Protein 3A0F (pdb70)

Organism: Geotrichum sp. (strain M128) (NCBI:txid203496)

CATH classification: 2.130.10.10 (+1 more: 2.130.10.10)

Solvent-accessible surface area: 26538 Å² total; per-residue (Å²): 64,81,42,82,57,0,23,0,2,0,3,10,8,0,2,5,17,26,20,1,62,83,53,126,52,9,2,0,0,3,0,9,31,2,0,1,1,41,11,34,34,100,127,53,60,1,35,51,16,2,11,68,5,38,25,83,35,57,61,75,128,16,0,27,13,0,0,0,2,0,2,4,17,1,22,131,46,30,60,50,0,0,0,0,0,0,6,52,38,132,191,16,102,38,2,0,1,2,15,2,88,35,59,3,142,89,40,142,83,52,143,9,63,3,37,2,0,0,34,34,65,1,24,3,2,3,27,4,3,14,8,18,17,66,130,32,54,10,0,1,1,0,0,1,14,65,0,0,30,79,1,67,46,45,0,84,94,25,73,88,4,114,64,2,65,44,98,12,61,174,17,16,0,0,1,0,3,28,23,6,86,176,74,118,18,13,1,5,0,0,2,0,16,65,4,3,1,30,6,1,176,80,26,0,54,99,26,49,94,6,56,66,15,16,79,114,6,23,118,34,1,87,41,5,34,81,46,21,71,54,77,53,97,17,88,0,0,17,0,1,39,2,16,24,6,170,48,33,58,0,1,0,0,4,0,3,12,26,0,0,152,32,3,56,1,1,0,0,39,4,25,16,56,123,85,37,84,42,96,28,0,0,0,29,32,113,77,22,86,16,105,31,76,38,85,54,82,56,155,86,40,33,1,1,7,0,0,7,10,42,18,117,59,60,8,0,0,0,0,5,0,12,9,102,45,60,5,0,0,6,1,2,89,57,13,0,62,36,4,51,1,0,0,46,30,15,29,32,110,90,24,88,35,15,4,1,105,30,74,47,6,66,16,126,121,36,30,54,2,11,1,12,9,51,73,76,138,61,69,38,60,7,48,2,9,86,55,0,2,6,7,13,13,10,66,82,59,48,19,0,1,0,0,2,16,2,1,0,3,0,1,59,39,3,46,112,0,66,76,62,89,26,4,81,18,17,0,0,0,25,29,0,6,3,2,12,7,54,17,6,48,3,2,35,48,35,85,1,48,0,3,0,0,0,112,82,4,1,0,0,52,2,72,67,25,85,46,4,14,63,12,12,62,153,3,8,2,12,5,0,26,3,4,4,8,0,10,168,20,14,66,10,0,0,0,0,0,97,18,66,84,82,38,103,90,80,95,32,3,43,17,0,0,30,1,74,60,13,16,106,61,24,70,21,0,103,63,57,3,63,33,32,66,130,42,52,0,6,21,6,2,0,0,1,50,2,114,2,0,0,0,1,4,47,102,84,48,54,104,0,0,6,10,3,76,42,75,0,130,72,30,77,39,16,71,58,2,69,93,23,30,115,0,17,10,0,2,15,45,72,34,40,1,0,0,0,1,5,84,12,47,2,21,6,0,89,60,3,0,134,40,10,83,128,75,8,114,44,12,22,126,100,187,85,65,84,13,68,4,23,6,1,28,89,80,34,0,6,0,0,0,6,0,132,42,25,0,0,12,28,1,93,53,58,0,67,67,7,89,51,7,71,30,28,63,96,31,1,32,0,37,31,8,10,8,0,16,16,105,77,123,113,42,64,1,0,0,0,0,4,0,32,2,31,97,105,47,76,17,0,0,2,7,1,58,80,39,2,58,116,9,68,82,11,11,68,106,57,68,7,9,6,7,6,73,19,17,13,3,0,27,89,49,76,1,43,0,0,1,0,1,71,0,9,0,0,6,1,0,36,21,153,105

Sequence (753 aa):
AELKPVTISGGGFISGLVAHPTEKDLIYARTDIGGTYRWNAAKWEWEPITDFIINNALAGNGANLLGTESIALDPHNPDRLYLAQGDYVQWDPWAAFLVSDDRGKTFKQYRSPVPMGANDMGRNGGERLAVNPHWTDELWFGSRTQGLWRSTDRAQTWSRMNQLPDSSTYGIGIISVIFDPKNVGTAYVASHAVGGLWVTWDGGANWSQVGGQPTQWSDWTKSIVAASGTAIQSSGPLPIKIALGKNGRLYITYSDAPGPWGVLYGEVWSYDPTNGNWKHITPSREGANTYPAPTGNKKVVPGGWNGISVGNGDTVVVSTLDANGEDSVYLSRDAGNSWKDLGKLTTPAGAGGNSQKESDAKLRNGTPLPWLSFQNRGSGIVGFGWWLAAILLDPFSDRLLYGTGAVIWATDAVSRADSNQAPSWYINTEGIEETAILVLKSPPAGPAHLFSGMYDLGGMRHDDFSVPQPMYSKPTFSSTDGLDFAGRAANVLARVGRNDHPDAGVAGCTQGAYTTNSGDSWTLFQTCVPSLEVGNGGTIAVGADGKTFVWSPSKADGKGPYTSSDYGKTWTAPSGLSKQTTGIAADRVQANTFYVYVEGDFFVSTDGGKSYTKKGNGLPCCWTYTGTPVTSNLRAGELWVSVKGVGIYHSTDFGNTFTALAGSGSSLNPAVFSIGAPQTPNATETLFLWGIPSASQPEGLYMSTDNGGLWTRLNDDAHNYGGATVISGDPRIYGRVYIGMNGRGIICAQALG

B-factor: mean 32.28, std 6.48, range [12.45, 64.39]

Nearest PDB structures (foldseek):
  3a0f-assembly1_A  TM=1.001E+00  e=0.000E+00  Geotrichum sp. M128
  6p2o-assembly2_B  TM=8.935E-01  e=1.418E-68  Streptomyces rapamycinicus NRRL 5491
  5jwz-assembly2_B  TM=8.761E-01  e=3.474E-68  Streptomyces sp. SirexAA-E
  5fkq-assembly2_B  TM=8.828E-01  e=5.478E-66  Cellvibrio japonicus Ueda107
  7kn8-assembly1_A  TM=8.839E-01  e=5.187E-63  Xanthomonas campestris pv. campestris str. ATCC 33913

Radius of gyration: 27.26 Å; Cα contacts (8 Å, |Δi|>4): 2409; chains: 1; bounding box: 69×73×56 Å

InterPro domains:
  IPR002860 BNR repeat [PF15899] (584-594)
  IPR015943 WD40/YVTN repeat-like-containing domain superfamily [G3DSA:2.130.10.10] (26-772)
  IPR015943 WD40/YVTN repeat-like-containing domain superfamily [G3DSA:2.130.10.10] (32-461)
  IPR052025 Xyloglucan-specific glycosyl hydrolase [PTHR43739] (16-772)

Structure (mmCIF, N/CA/C/O backbone):
data_3A0F
#
_entry.id   3A0F
#
_cell.length_a   135.192
_cell.length_b   135.192
_cell.length_c   119.895
_cell.angle_alpha   90.00
_cell.angle_beta   90.00
_cell.angle_gamma   120.00
#
_symmetry.space_group_name_H-M   'P 32 2 1'
#
loop_
_entity.id
_entity.type
_entity.pdbx_description
1 polymer Xyloglucanase
2 water water
#
loop_
_atom_site.group_PDB
_atom_site.id
_atom_site.type_symbol
_atom_site.label_atom_id
_atom_site.label_alt_id
_atom_site.label_comp_id
_atom_site.label_asym_id
_atom_site.label_entity_id
_atom_site.label_seq_id
_atom_site.pdbx_PDB_ins_code
_atom_site.Cartn_x
_atom_site.Cartn_y
_atom_site.Cartn_z
_atom_site.occupancy
_atom_site.B_iso_or_equiv
_atom_site.auth_seq_id
_atom_site.auth_comp_id
_atom_site.auth_asym_id
_atom_site.auth_atom_id
_atom_site.pdbx_PDB_model_num
ATOM 1 N N . ALA A 1 10 ? 33.141 57.369 18.619 1.00 38.66 3 ALA A N 1
ATOM 2 C CA . ALA A 1 10 ? 31.967 56.520 19.009 1.00 38.30 3 ALA A CA 1
ATOM 3 C C . ALA A 1 10 ? 30.686 56.915 18.293 1.00 37.72 3 ALA A C 1
ATOM 4 O O . ALA A 1 10 ? 30.399 58.088 18.154 1.00 37.93 3 ALA A O 1
ATOM 6 N N . GLU A 1 11 ? 29.925 55.921 17.839 1.00 37.67 4 GLU A N 1
ATOM 7 C CA . GLU A 1 11 ? 28.657 56.156 17.165 1.00 37.51 4 GLU A CA 1
ATOM 8 C C . GLU A 1 11 ? 27.601 56.248 18.242 1.00 36.04 4 GLU A C 1
ATOM 9 O O . GLU A 1 11 ? 27.465 55.329 19.042 1.00 35.41 4 GLU A O 1
ATOM 15 N N . LEU A 1 12 ? 26.879 57.371 18.270 1.00 35.48 5 LEU A N 1
ATOM 16 C CA . LEU A 1 12 ? 25.804 57.620 19.261 1.00 34.93 5 LEU A CA 1
ATOM 17 C C . LEU A 1 12 ? 24.454 57.730 18.562 1.00 34.18 5 LEU A C 1
ATOM 18 O O . LEU A 1 12 ? 24.255 58.631 17.759 1.00 33.70 5 LEU A O 1
ATOM 23 N N . LYS A 1 13 ? 23.529 56.827 18.893 1.00 33.61 6 LYS A N 1
ATOM 24 C CA . LYS A 1 13 ? 22.224 56.767 18.230 1.00 33.62 6 LYS A CA 1
ATOM 25 C C . LYS A 1 13 ? 21.099 56.462 19.208 1.00 32.61 6 LYS A C 1
ATOM 26 O O . LYS A 1 13 ? 21.308 55.823 20.250 1.00 32.22 6 LYS A O 1
ATOM 32 N N . PRO A 1 14 ? 19.896 56.961 18.903 1.00 32.23 7 PRO A N 1
ATOM 33 C CA . PRO A 1 14 ? 18.788 56.676 19.823 1.00 31.62 7 PRO A CA 1
ATOM 34 C C . PRO A 1 14 ? 18.433 55.195 19.848 1.00 30.78 7 PRO A C 1
ATOM 35 O O . PRO A 1 14 ? 18.732 54.477 18.886 1.00 30.41 7 PRO A O 1
ATOM 39 N N . VAL A 1 15 ? 17.870 54.741 20.973 1.00 29.97 8 VAL A N 1
ATOM 40 C CA . VAL A 1 15 ? 17.133 53.484 21.015 1.00 29.14 8 VAL A CA 1
ATOM 41 C C . VAL A 1 15 ? 15.720 53.971 20.937 1.00 29.37 8 VAL A C 1
ATOM 42 O O . VAL A 1 15 ? 15.202 54.577 21.882 1.00 30.26 8 VAL A O 1
ATOM 46 N N . THR A 1 16 ? 15.111 53.753 19.784 1.00 28.99 9 THR A N 1
ATOM 47 C CA . THR A 1 16 ? 13.953 54.519 19.408 1.00 28.39 9 THR A CA 1
ATOM 48 C C . THR A 1 16 ? 12.753 54.245 20.288 1.00 28.80 9 THR A C 1
ATOM 49 O O . THR A 1 16 ? 12.374 53.087 20.554 1.00 30.04 9 THR A O 1
ATOM 53 N N . ILE A 1 17 ? 12.165 55.337 20.759 1.00 28.46 10 ILE A N 1
ATOM 54 C CA . ILE A 1 17 ? 10.850 55.319 21.382 1.00 27.58 10 ILE A CA 1
ATOM 55 C C . ILE A 1 17 ? 9.994 56.288 20.574 1.00 27.37 10 ILE A C 1
ATOM 56 O O . ILE A 1 17 ? 8.876 55.954 20.155 1.00 26.47 10 ILE A O 1
ATOM 61 N N . SER A 1 18 ? 10.556 57.489 20.380 1.00 27.27 11 SER A N 1
ATOM 62 C CA . SER A 1 18 ? 9.996 58.589 19.567 1.00 26.86 11 SER A CA 1
ATOM 63 C C . SER A 1 18 ? 8.975 59.477 20.286 1.00 26.45 11 SER A C 1
ATOM 64 O O . SER A 1 18 ? 7.801 59.154 20.342 1.00 26.74 11 SER A O 1
ATOM 67 N N . GLY A 1 19 ? 9.430 60.622 20.787 1.00 26.32 12 GLY A N 1
ATOM 68 C CA . GLY A 1 19 ? 8.621 61.476 21.641 1.00 25.96 12 GLY A CA 1
ATOM 69 C C . GLY A 1 19 ? 8.529 60.893 23.053 1.00 26.20 12 GLY A C 1
ATOM 70 O O . GLY A 1 19 ? 9.551 60.667 23.720 1.00 25.57 12 GLY A O 1
ATOM 71 N N . GLY A 1 20 ? 7.307 60.667 23.512 1.00 26.10 13 GLY A N 1
ATOM 72 C CA . GLY A 1 20 ? 7.073 60.051 24.829 1.00 27.16 13 GLY A CA 1
ATOM 73 C C . GLY A 1 20 ? 6.939 61.020 25.993 1.00 27.22 13 GLY A C 1
ATOM 74 O O . GLY A 1 20 ? 6.864 60.605 27.141 1.00 27.37 13 GLY A O 1
ATOM 75 N N . GLY A 1 21 ? 6.917 62.321 25.719 1.00 27.66 14 GLY A N 1
ATOM 76 C CA . GLY A 1 21 ? 6.725 63.312 26.815 1.00 26.99 14 GLY A CA 1
ATOM 77 C C . GLY A 1 21 ? 6.075 64.601 26.368 1.00 26.06 14 GLY A C 1
ATOM 78 O O . GLY A 1 21 ? 5.666 64.743 25.226 1.00 26.34 14 GLY A O 1
ATOM 79 N N . PHE A 1 22 ? 5.999 65.553 27.269 1.00 25.68 15 PHE A N 1
ATOM 80 C CA . PHE A 1 22 ? 5.258 66.791 27.002 1.00 25.69 15 PHE A CA 1
ATOM 81 C C . PHE A 1 22 ? 5.966 67.790 26.065 1.00 24.91 15 PHE A C 1
ATOM 82 O O . PHE A 1 22 ? 7.074 68.225 26.322 1.00 23.42 15 PHE A O 1
ATOM 90 N N . ILE A 1 23 ? 5.285 68.118 24.974 1.00 25.22 16 ILE A N 1
ATOM 91 C CA . ILE A 1 23 ? 5.652 69.211 24.099 1.00 25.21 16 ILE A CA 1
ATOM 92 C C . ILE A 1 23 ? 4.996 70.504 24.610 1.00 26.10 16 ILE A C 1
ATOM 93 O O . ILE A 1 23 ? 3.760 70.696 24.528 1.00 26.49 16 ILE A O 1
ATOM 98 N N . SER A 1 24 ? 5.822 71.394 25.127 1.00 25.64 17 SER A N 1
ATOM 99 C CA . SER A 1 24 ? 5.319 72.543 25.817 1.00 26.27 17 SER A CA 1
ATOM 100 C C . SER A 1 24 ? 5.204 73.804 24.973 1.00 26.70 17 SER A C 1
ATOM 101 O O . SER A 1 24 ? 4.528 74.750 25.397 1.00 26.92 17 SER A O 1
ATOM 104 N N . GLY A 1 25 ? 5.830 73.818 23.792 1.00 26.41 18 GLY A N 1
ATOM 105 C CA . GLY A 1 25 ? 5.692 74.952 22.859 1.00 25.87 18 GLY A CA 1
ATOM 106 C C . GLY A 1 25 ? 6.198 74.689 21.451 1.00 25.76 18 GLY A C 1
ATOM 107 O O . GLY A 1 25 ? 6.994 73.770 21.225 1.00 26.41 18 GLY A O 1
ATOM 108 N N . LEU A 1 26 ? 5.737 75.506 20.504 1.00 25.82 19 LEU A N 1
ATOM 109 C CA . LEU A 1 26 ? 6.030 75.351 19.070 1.00 25.48 19 LEU A CA 1
ATOM 110 C C . LEU A 1 26 ? 6.047 76.725 18.410 1.00 25.38 19 LEU A C 1
ATOM 111 O O . LEU A 1 26 ? 5.066 77.453 18.419 1.00 24.82 19 LEU A O 1
ATOM 116 N N . VAL A 1 27 ? 7.176 77.089 17.824 1.00 25.66 20 VAL A N 1
ATOM 117 C CA . VAL A 1 27 ? 7.352 78.443 17.346 1.00 25.87 20 VAL A CA 1
ATOM 118 C C . VAL A 1 27 ? 7.852 78.431 15.910 1.00 26.49 20 VAL A C 1
ATOM 119 O O . VAL A 1 27 ? 8.815 77.749 15.581 1.00 27.57 20 VAL A O 1
ATOM 123 N N . ALA A 1 28 ? 7.170 79.170 15.049 1.00 26.86 21 ALA A N 1
ATOM 124 C CA . ALA A 1 28 ? 7.554 79.278 13.651 1.00 26.47 21 ALA A CA 1
ATOM 125 C C . ALA A 1 28 ? 8.146 80.659 13.395 1.00 26.27 21 ALA A C 1
ATOM 126 O O . ALA A 1 28 ? 7.739 81.641 14.017 1.00 26.49 21 ALA A O 1
ATOM 128 N N . HIS A 1 29 ? 9.103 80.744 12.480 1.00 25.83 22 HIS A N 1
ATOM 129 C CA . HIS A 1 29 ? 9.535 82.052 12.020 1.00 25.79 22 HIS A CA 1
ATOM 130 C C . HIS A 1 29 ? 8.491 82.855 11.179 1.00 25.93 22 HIS A C 1
ATOM 131 O O . HIS A 1 29 ? 7.815 82.305 10.328 1.00 25.86 22 HIS A O 1
ATOM 138 N N . PRO A 1 30 ? 8.330 84.160 11.433 1.00 26.47 23 PRO A N 1
ATOM 139 C CA . PRO A 1 30 ? 7.332 84.771 10.519 1.00 27.43 23 PRO A CA 1
ATOM 140 C C . PRO A 1 30 ? 7.774 85.008 9.039 1.00 28.12 23 PRO A C 1
ATOM 141 O O . PRO A 1 30 ? 6.923 85.369 8.204 1.00 28.58 23 PRO A O 1
ATOM 145 N N . THR A 1 31 ? 9.053 84.809 8.705 1.00 28.32 24 THR A N 1
ATOM 146 C CA . THR A 1 31 ? 9.508 85.065 7.304 1.00 28.96 24 THR A CA 1
ATOM 147 C C . THR A 1 31 ? 10.194 83.908 6.628 1.00 28.84 24 THR A C 1
ATOM 148 O O . THR A 1 31 ? 10.174 83.840 5.418 1.00 29.03 24 THR A O 1
ATOM 152 N N . GLU A 1 32 ? 10.784 83.002 7.405 1.00 29.21 25 GLU A N 1
ATOM 153 C CA . GLU A 1 32 ? 11.556 81.903 6.851 1.00 29.00 25 GLU A CA 1
ATOM 154 C C . GLU A 1 32 ? 10.831 80.546 6.864 1.00 28.95 25 GLU A C 1
ATOM 155 O O . GLU A 1 32 ? 10.675 79.895 7.909 1.00 27.98 25 GLU A O 1
ATOM 161 N N . LYS A 1 33 ? 10.454 80.101 5.670 1.00 28.94 26 LYS A N 1
ATOM 162 C CA . LYS A 1 33 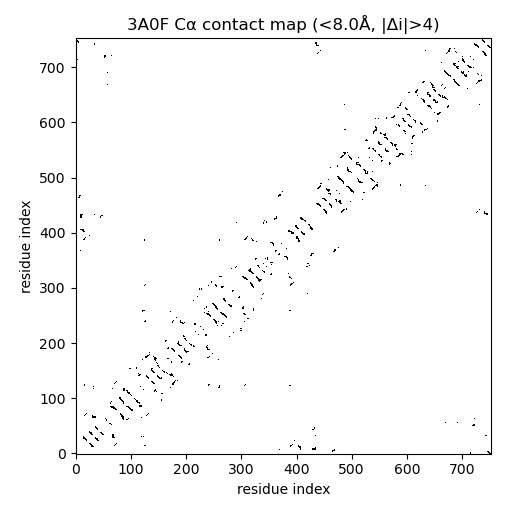? 9.829 78.811 5.489 1.00 28.66 26 LYS A CA 1
ATOM 163 C C . LYS A 1 33 ? 10.634 77.725 6.183 1.00 28.95 26 LYS A C 1
ATOM 164 O O . LYS A 1 33 ? 11.861 77.683 6.041 1.00 28.46 26 LYS A O 1
ATOM 170 N N . ASP A 1 34 ? 9.922 76.859 6.924 1.00 29.16 27 ASP A N 1
ATOM 171 C CA . ASP A 1 34 ? 10.468 75.622 7.520 1.00 28.91 27 ASP A CA 1
ATOM 172 C C . ASP A 1 34 ? 11.252 75.873 8.812 1.00 28.48 27 ASP A C 1
ATOM 173 O O . ASP A 1 34 ? 11.818 74.931 9.374 1.00 28.93 27 ASP A O 1
ATOM 178 N N . LEU A 1 35 ? 11.291 77.121 9.285 1.00 26.93 28 LEU A N 1
ATOM 179 C CA . LEU A 1 35 ? 12.115 77.434 10.448 1.00 25.93 28 LEU A CA 1
ATOM 180 C C . LEU A 1 35 ? 11.263 77.315 11.714 1.00 25.75 28 LEU A C 1
ATOM 181 O O . LEU A 1 35 ? 10.635 78.283 12.174 1.00 25.42 28 LEU A O 1
ATOM 186 N N . ILE A 1 36 ? 11.239 76.093 12.245 1.00 25.09 29 ILE A N 1
ATOM 187 C CA . ILE A 1 36 ? 10.340 75.712 13.321 1.00 24.74 29 ILE A CA 1
ATOM 188 C C . ILE A 1 36 ? 11.126 75.097 14.499 1.00 24.50 29 ILE A C 1
ATOM 189 O O . ILE A 1 36 ? 12.064 74.307 14.300 1.00 24.01 29 ILE A O 1
ATOM 194 N N . TYR A 1 37 ? 10.759 75.490 15.724 1.00 24.40 30 TYR A N 1
ATOM 195 C CA . TYR A 1 37 ? 11.349 74.894 16.917 1.00 23.50 30 TYR A CA 1
ATOM 196 C C . TYR A 1 37 ? 10.285 74.365 17.858 1.00 23.67 30 TYR A C 1
ATOM 197 O O . TYR A 1 37 ? 9.220 74.949 17.968 1.00 23.66 30 TYR A O 1
ATOM 206 N N . ALA A 1 38 ? 10.598 73.268 18.545 1.00 24.27 31 ALA A N 1
ATOM 207 C CA . ALA A 1 38 ? 9.783 72.730 19.632 1.00 24.72 31 ALA A CA 1
ATOM 208 C C . ALA A 1 38 ? 10.539 72.861 20.971 1.00 25.58 31 ALA A C 1
ATOM 209 O O . ALA A 1 38 ? 11.738 72.560 21.040 1.00 25.56 31 ALA A O 1
ATOM 211 N N . ARG A 1 39 ? 9.852 73.321 22.023 1.00 26.00 32 ARG A N 1
ATOM 212 C CA . ARG A 1 39 ? 10.401 73.268 23.387 1.00 26.00 32 ARG A CA 1
ATOM 213 C C . ARG A 1 39 ? 9.728 72.138 24.154 1.00 25.92 32 ARG A C 1
ATOM 214 O O . ARG A 1 39 ? 8.558 71.874 23.956 1.00 26.50 32 ARG A O 1
ATOM 222 N N . THR A 1 40 ? 10.484 71.478 25.024 1.00 26.22 33 THR A N 1
ATOM 223 C CA . THR A 1 40 ? 9.980 70.452 25.937 1.00 25.70 33 THR A CA 1
ATOM 224 C C . THR A 1 40 ? 10.217 70.912 27.394 1.00 25.56 33 THR A C 1
ATOM 225 O O . THR A 1 40 ? 11.020 71.816 27.652 1.00 24.61 33 THR A O 1
ATOM 229 N N . ASP A 1 41 ? 9.546 70.277 28.352 1.00 25.38 34 ASP A N 1
ATOM 230 C CA . ASP A 1 41 ? 9.616 70.732 29.738 1.00 25.79 34 ASP A CA 1
ATOM 231 C C . ASP A 1 41 ? 10.898 70.287 30.456 1.00 26.09 34 ASP A C 1
ATOM 232 O O . ASP A 1 41 ? 11.420 71.012 31.312 1.00 26.12 34 ASP A O 1
ATOM 237 N N . ILE A 1 42 ? 11.405 69.105 30.108 1.00 25.61 35 ILE A N 1
ATOM 238 C CA . ILE A 1 42 ? 12.626 68.611 30.741 1.00 25.92 35 ILE A CA 1
ATOM 239 C C . ILE A 1 42 ? 13.723 68.324 29.745 1.00 26.46 35 ILE A C 1
ATOM 240 O O . ILE A 1 42 ? 14.847 67.981 30.139 1.00 27.03 35 ILE A O 1
ATOM 245 N N . GLY A 1 43 ? 13.398 68.459 28.457 1.00 26.12 36 GLY A N 1
ATOM 246 C CA . GLY A 1 43 ? 14.190 67.839 27.413 1.00 24.39 36 GLY A CA 1
ATOM 247 C C . GLY A 1 43 ? 14.780 68.773 26.380 1.00 23.64 36 GLY A C 1
ATOM 248 O O . GLY A 1 43 ? 15.076 68.328 25.295 1.00 23.58 36 GLY A O 1
ATOM 249 N N . GLY A 1 44 ? 14.967 70.043 26.708 1.00 22.99 37 GLY A N 1
ATOM 250 C CA . GLY A 1 44 ? 15.631 70.976 25.780 1.00 23.65 37 GLY A CA 1
ATOM 251 C C . GLY A 1 44 ? 14.803 71.357 24.563 1.00 23.59 37 GLY A C 1
ATOM 252 O O . GLY A 1 44 ? 13.588 71.099 24.525 1.00 23.63 37 GLY A O 1
ATOM 253 N N . THR A 1 45 ? 15.440 71.978 23.569 1.00 23.56 38 THR A N 1
ATOM 254 C CA . THR A 1 45 ? 14.684 72.336 22.361 1.00 23.44 38 THR A CA 1
ATOM 255 C C . THR A 1 45 ? 15.116 71.589 21.096 1.00 23.33 38 THR A C 1
ATOM 256 O O . THR A 1 45 ? 16.238 71.066 20.992 1.00 23.63 38 THR A O 1
ATOM 260 N N . TYR A 1 46 ? 14.185 71.499 20.161 1.00 23.14 39 TYR A N 1
ATOM 261 C CA . TYR A 1 46 ? 14.438 70.851 18.881 1.00 23.45 39 TYR A CA 1
ATOM 262 C C . TYR A 1 46 ? 14.201 71.797 17.701 1.00 23.29 39 TYR A C 1
ATOM 263 O O . TYR A 1 46 ? 13.257 72.568 17.719 1.00 23.08 39 TYR A O 1
ATOM 272 N N . ARG A 1 47 ? 15.060 71.717 16.690 1.00 23.74 40 ARG A N 1
ATOM 273 C CA . ARG A 1 47 ? 14.899 72.470 15.445 1.00 24.74 40 ARG A CA 1
ATOM 274 C C . ARG A 1 47 ? 14.388 71.496 14.388 1.00 25.55 40 ARG A C 1
ATOM 275 O O . ARG A 1 47 ? 14.955 70.412 14.204 1.00 26.28 40 ARG A O 1
ATOM 283 N N . TRP A 1 48 ? 13.310 71.873 13.717 1.00 25.57 41 TRP A N 1
ATOM 284 C CA . TRP A 1 48 ? 12.728 71.066 12.652 1.00 26.23 41 TRP A CA 1
ATOM 285 C C . TRP A 1 48 ? 13.678 71.019 11.426 1.00 26.59 41 TRP A C 1
ATOM 286 O O . TRP A 1 48 ? 14.206 72.060 11.013 1.00 26.44 41 TRP A O 1
ATOM 297 N N . ASN A 1 49 ? 13.895 69.828 10.863 1.00 26.77 42 ASN A N 1
ATOM 298 C CA . ASN A 1 49 ? 14.588 69.735 9.583 1.00 27.30 42 ASN A CA 1
ATOM 299 C C . ASN A 1 49 ? 13.614 69.239 8.510 1.00 27.43 42 ASN A C 1
ATOM 300 O O . ASN A 1 49 ? 13.227 68.057 8.515 1.00 27.56 42 ASN A O 1
ATOM 305 N N . ALA A 1 50 ? 13.198 70.150 7.627 1.00 26.67 43 ALA A N 1
ATOM 306 C CA . ALA A 1 50 ? 12.163 69.850 6.619 1.00 26.99 43 ALA A CA 1
ATOM 307 C C . ALA A 1 50 ? 12.658 68.865 5.595 1.00 27.49 43 ALA A C 1
ATOM 308 O O . ALA A 1 50 ? 11.889 68.038 5.120 1.00 28.06 43 ALA A O 1
ATOM 310 N N . ALA A 1 51 ? 13.947 68.940 5.279 1.00 27.91 44 ALA A N 1
ATOM 311 C CA . ALA A 1 51 ? 14.545 68.087 4.284 1.00 28.68 44 ALA A CA 1
ATOM 312 C C . ALA A 1 51 ? 14.685 66.635 4.769 1.00 29.63 44 ALA A C 1
ATOM 313 O O . ALA A 1 51 ? 14.240 65.706 4.083 1.00 29.32 44 ALA A O 1
ATOM 315 N N . LYS A 1 52 ? 15.329 66.450 5.932 1.00 30.84 45 LYS A N 1
ATOM 316 C CA . LYS A 1 52 ? 15.524 65.120 6.555 1.00 31.62 45 LYS A CA 1
ATOM 317 C C . LYS A 1 52 ? 14.240 64.662 7.264 1.00 30.74 45 LYS A C 1
ATOM 318 O O . LYS A 1 52 ? 14.127 63.507 7.692 1.00 30.75 45 LYS A O 1
ATOM 324 N N . TRP A 1 53 ? 13.259 65.559 7.345 1.00 30.22 46 TRP A N 1
ATOM 325 C CA . TRP A 1 53 ? 11.989 65.261 8.001 1.00 30.24 46 TRP A CA 1
ATOM 326 C C . TRP A 1 53 ? 12.265 64.710 9.408 1.00 30.57 46 TRP A C 1
ATOM 327 O O . TRP A 1 53 ? 11.901 63.579 9.759 1.00 31.28 46 TRP A O 1
ATOM 338 N N . GLU A 1 54 ? 12.941 65.505 10.206 1.00 30.41 47 GLU A N 1
ATOM 339 C CA . GLU A 1 54 ? 13.453 65.030 11.468 1.00 31.42 47 GLU A CA 1
ATOM 340 C C . GLU A 1 54 ? 13.643 66.214 12.407 1.00 29.55 47 GLU A C 1
ATOM 341 O O . GLU A 1 54 ? 14.166 67.255 12.005 1.00 28.94 47 GLU A O 1
ATOM 347 N N . TRP A 1 55 ? 13.205 66.063 13.652 1.00 29.01 48 TRP A N 1
ATOM 348 C CA . TRP A 1 55 ? 13.472 67.095 14.660 1.00 28.60 48 TRP A CA 1
ATOM 349 C C . TRP A 1 55 ? 14.895 66.926 15.154 1.00 29.33 48 TRP A C 1
ATOM 350 O O . TRP A 1 55 ? 15.321 65.822 15.440 1.00 29.71 48 TRP A O 1
ATOM 361 N N . GLU A 1 56 ? 15.630 68.022 15.230 1.00 30.30 49 GLU A N 1
ATOM 362 C CA . GLU A 1 56 ? 17.028 67.991 15.621 1.00 31.50 49 GLU A CA 1
ATOM 363 C C . GLU A 1 56 ? 17.259 68.631 17.002 1.00 30.25 49 GLU A C 1
ATOM 364 O O . GLU A 1 56 ? 16.984 69.810 17.206 1.00 29.77 49 GLU A O 1
ATOM 370 N N . PRO A 1 57 ? 17.751 67.835 17.958 1.00 30.18 50 PRO A N 1
ATOM 371 C CA . PRO A 1 57 ? 18.068 68.313 19.320 1.00 29.60 50 PRO A CA 1
ATOM 372 C C . PRO A 1 57 ? 19.190 69.340 19.305 1.00 29.03 50 PRO A C 1
ATOM 373 O O . PRO A 1 57 ? 20.285 69.027 18.853 1.00 28.32 50 PRO A O 1
ATOM 377 N N . ILE A 1 58 ? 18.932 70.554 19.798 1.00 28.30 51 ILE A N 1
ATOM 378 C CA . ILE A 1 58 ? 19.954 71.603 19.711 1.00 27.92 51 ILE A CA 1
ATOM 379 C C . ILE A 1 58 ? 20.617 71.933 21.044 1.00 28.22 51 ILE A C 1
ATOM 380 O O . ILE A 1 58 ? 21.553 72.743 21.086 1.00 28.26 51 ILE A O 1
ATOM 385 N N . THR A 1 59 ? 20.153 71.297 22.127 1.00 28.00 52 THR A N 1
ATOM 386 C CA . THR A 1 59 ? 20.632 71.649 23.460 1.00 27.51 52 THR A CA 1
ATOM 387 C C . THR A 1 59 ? 21.355 70.506 24.156 1.00 28.00 52 THR A C 1
ATOM 388 O O . THR A 1 59 ? 21.591 70.560 25.362 1.00 28.23 52 THR A O 1
ATOM 392 N N . ASP A 1 60 ? 21.723 69.473 23.394 1.00 27.74 53 ASP A N 1
ATOM 393 C CA . ASP A 1 60 ? 22.362 68.291 23.973 1.00 27.18 53 ASP A CA 1
ATOM 394 C C . ASP A 1 60 ? 23.732 68.547 24.635 1.00 26.71 53 ASP A C 1
ATOM 395 O O . ASP A 1 60 ? 24.296 67.660 25.288 1.00 26.50 53 ASP A O 1
ATOM 400 N N . PHE A 1 61 ? 24.267 69.739 24.469 1.00 26.14 54 PHE A N 1
ATOM 401 C CA . PHE A 1 61 ? 25.519 70.063 25.148 1.00 27.22 54 PHE A CA 1
ATOM 402 C C . PHE A 1 61 ? 25.302 70.260 26.655 1.00 27.08 54 PHE A C 1
ATOM 403 O O . PHE A 1 61 ? 26.262 70.248 27.399 1.00 27.72 54 PHE A O 1
ATOM 411 N N . ILE A 1 62 ? 24.057 70.473 27.094 1.00 27.10 55 ILE A N 1
ATOM 412 C CA . ILE A 1 62 ? 23.797 70.812 28.497 1.00 26.79 55 ILE A CA 1
ATOM 413 C C . ILE A 1 62 ? 24.036 69.657 29.477 1.00 26.98 55 ILE A C 1
ATOM 414 O O . ILE A 1 62 ? 23.581 68.531 29.227 1.00 26.81 55 ILE A O 1
ATOM 419 N N . ILE A 1 63 ? 24.769 69.924 30.566 1.00 26.54 56 ILE A N 1
ATOM 420 C CA . ILE A 1 63 ? 24.750 69.012 31.711 1.00 27.37 56 ILE A CA 1
ATOM 421 C C . ILE A 1 63 ? 23.855 69.532 32.863 1.00 27.61 56 ILE A C 1
ATOM 422 O O . ILE A 1 63 ? 24.059 70.635 33.358 1.00 27.71 56 ILE A O 1
ATOM 427 N N . ASN A 1 64 ? 22.862 68.747 33.280 1.00 27.86 57 ASN A N 1
ATOM 428 C CA . ASN A 1 64 ? 22.084 69.072 34.500 1.00 28.22 57 ASN A CA 1
ATOM 429 C C . ASN A 1 64 ? 22.931 68.814 35.741 1.00 28.51 57 ASN A C 1
ATOM 430 O O . ASN A 1 64 ? 23.648 67.824 35.787 1.00 29.53 57 ASN A O 1
ATOM 435 N N . ASN A 1 65 ? 22.863 69.680 36.740 1.00 28.51 58 ASN A N 1
ATOM 436 C CA . ASN A 1 65 ? 23.580 69.453 38.003 1.00 29.24 58 ASN A CA 1
ATOM 437 C C . ASN A 1 65 ? 25.061 69.023 37.811 1.00 29.43 58 ASN A C 1
ATOM 438 O O . ASN A 1 65 ? 25.506 67.959 38.283 1.00 29.67 58 ASN A O 1
ATOM 443 N N . ALA A 1 66 ? 25.809 69.836 37.086 1.00 30.18 59 ALA A N 1
ATOM 444 C CA . ALA A 1 66 ? 27.199 69.497 36.713 1.00 30.97 59 ALA A CA 1
ATOM 445 C C . ALA A 1 66 ? 27.998 68.967 37.932 1.00 31.49 59 ALA A C 1
ATOM 446 O O . ALA A 1 66 ? 27.912 69.542 39.036 1.00 31.40 59 ALA A O 1
ATOM 448 N N . LEU A 1 67 ? 28.726 67.861 37.757 1.00 31.79 60 LEU A N 1
ATOM 449 C CA . LEU A 1 67 ? 29.500 67.281 38.885 1.00 32.82 60 LEU A CA 1
ATOM 450 C C . LEU A 1 67 ? 30.650 68.172 39.344 1.00 33.55 60 LEU A C 1
ATOM 451 O O . LEU A 1 67 ? 30.948 68.230 40.532 1.00 32.73 60 LEU A O 1
ATOM 456 N N . ALA A 1 68 ? 31.286 68.850 38.387 1.00 35.25 61 ALA A N 1
ATOM 457 C CA . ALA A 1 68 ? 32.248 69.920 38.666 1.00 37.20 61 ALA A CA 1
ATOM 458 C C . ALA A 1 68 ? 31.451 70.913 39.478 1.00 38.51 61 ALA A C 1
ATOM 459 O O . ALA A 1 68 ? 30.228 70.795 39.527 1.00 39.57 61 ALA A O 1
ATOM 461 N N . GLY A 1 69 ? 32.097 71.879 40.115 1.00 39.10 62 GLY A N 1
ATOM 462 C CA . GLY A 1 69 ? 31.343 73.010 40.675 1.00 40.49 62 GLY A CA 1
ATOM 463 C C . GLY A 1 69 ? 29.812 72.837 40.741 1.00 40.64 62 GLY A C 1
ATOM 464 O O . GLY A 1 69 ? 29.333 71.759 41.131 1.00 41.08 62 GLY A O 1
ATOM 465 N N . ASN A 1 70 ? 29.057 73.886 40.374 1.00 39.71 63 ASN A N 1
ATOM 466 C CA . ASN A 1 70 ? 27.666 74.049 40.841 1.00 39.30 63 ASN A CA 1
ATOM 467 C C . ASN A 1 70 ? 26.602 74.490 39.790 1.00 38.37 63 ASN A C 1
ATOM 468 O O . ASN A 1 70 ? 26.523 75.656 39.340 1.00 37.24 63 ASN A O 1
ATOM 473 N N . GLY A 1 71 ? 25.794 73.502 39.417 1.00 36.16 64 GLY A N 1
ATOM 474 C CA . GLY A 1 71 ? 24.972 73.605 38.254 1.00 34.18 64 GLY A CA 1
ATOM 475 C C . GLY A 1 71 ? 23.529 73.589 38.644 1.00 32.23 64 GLY A C 1
ATOM 476 O O . GLY A 1 71 ? 23.202 73.732 39.802 1.00 31.93 64 GLY A O 1
ATOM 477 N N . ALA A 1 72 ? 22.675 73.425 37.651 1.00 31.35 65 ALA A N 1
ATOM 478 C CA . ALA A 1 72 ? 21.225 73.407 37.849 1.00 30.82 65 ALA A CA 1
ATOM 479 C C . ALA A 1 72 ? 20.633 72.459 36.826 1.00 29.83 65 ALA A C 1
ATOM 480 O O . ALA A 1 72 ? 21.370 71.848 36.043 1.00 30.42 65 ALA A O 1
ATOM 482 N N . ASN A 1 73 ? 19.318 72.326 36.859 1.00 28.66 66 ASN A N 1
ATOM 483 C CA . ASN A 1 73 ? 18.581 71.652 35.827 1.00 28.46 66 ASN A CA 1
ATOM 484 C C . ASN A 1 73 ? 18.346 72.686 34.742 1.00 28.36 66 ASN A C 1
ATOM 485 O O . ASN A 1 73 ? 17.460 73.559 34.875 1.00 28.20 66 ASN A O 1
ATOM 490 N N . LEU A 1 74 ? 19.178 72.622 33.699 1.00 27.60 67 LEU A N 1
ATOM 491 C CA . LEU A 1 74 ? 19.166 73.610 32.629 1.00 27.64 67 LEU A CA 1
ATOM 492 C C . LEU A 1 74 ? 18.488 73.112 31.352 1.00 27.69 67 LEU A C 1
ATOM 493 O O . LEU A 1 74 ? 18.066 73.922 30.523 1.00 27.91 67 LEU A O 1
ATOM 498 N N . LEU A 1 75 ? 18.368 71.791 31.207 1.00 26.78 68 LEU A N 1
ATOM 499 C CA . LEU A 1 75 ? 17.919 71.185 29.965 1.00 26.36 68 LEU A CA 1
ATOM 500 C C . LEU A 1 75 ? 16.552 71.680 29.547 1.00 25.78 68 LEU A C 1
ATOM 501 O O . LEU A 1 75 ? 16.358 72.014 28.375 1.00 25.57 68 LEU A O 1
ATOM 506 N N . GLY A 1 76 ? 15.614 71.729 30.490 1.00 24.39 69 GLY A N 1
ATOM 507 C CA . GLY A 1 76 ? 14.291 72.277 30.204 1.00 24.57 69 GLY A CA 1
ATOM 508 C C . GLY A 1 76 ? 14.279 73.677 29.596 1.00 24.27 69 GLY A C 1
ATOM 509 O O . GLY A 1 76 ? 14.959 74.602 30.046 1.00 24.97 69 GLY A O 1
ATOM 510 N N . THR A 1 77 ? 13.485 73.835 28.562 1.00 24.35 70 THR A N 1
ATOM 511 C CA . THR A 1 77 ? 13.363 75.117 27.892 1.00 23.99 70 THR A CA 1
ATOM 512 C C . THR A 1 77 ? 12.081 75.826 28.330 1.00 24.43 70 THR A C 1
ATOM 513 O O . THR A 1 77 ? 10.971 75.376 27.993 1.00 23.54 70 THR A O 1
ATOM 517 N N . GLU A 1 78 ? 12.258 76.923 29.084 1.00 24.16 71 GLU A N 1
ATOM 518 C CA . GLU A 1 78 ? 11.151 77.778 29.511 1.00 24.70 71 GLU A CA 1
ATOM 519 C C . GLU A 1 78 ? 10.462 78.479 28.338 1.00 24.55 71 GLU A C 1
ATOM 520 O O . GLU A 1 78 ? 9.239 78.511 28.283 1.00 24.78 71 GLU A O 1
ATOM 526 N N . SER A 1 79 ? 11.261 79.068 27.439 1.00 24.36 72 SER A N 1
ATOM 527 C CA . SER A 1 79 ? 10.757 79.868 26.312 1.00 24.23 72 SER A CA 1
ATOM 528 C C . SER A 1 79 ? 11.676 79.863 25.062 1.00 24.64 72 SER A C 1
ATOM 529 O O . SER A 1 79 ? 12.900 79.814 25.174 1.00 24.22 72 SER A O 1
ATOM 532 N N . ILE A 1 80 ? 11.061 79.931 23.878 1.00 24.70 73 ILE A N 1
ATOM 533 C CA . ILE A 1 80 ? 11.776 80.131 22.627 1.00 24.78 73 ILE A CA 1
ATOM 534 C C . ILE A 1 80 ? 11.360 81.481 22.062 1.00 24.99 73 ILE A C 1
ATOM 535 O O . ILE A 1 80 ? 10.154 81.777 22.027 1.00 25.37 73 ILE A O 1
ATOM 540 N N . ALA A 1 81 ? 12.329 82.2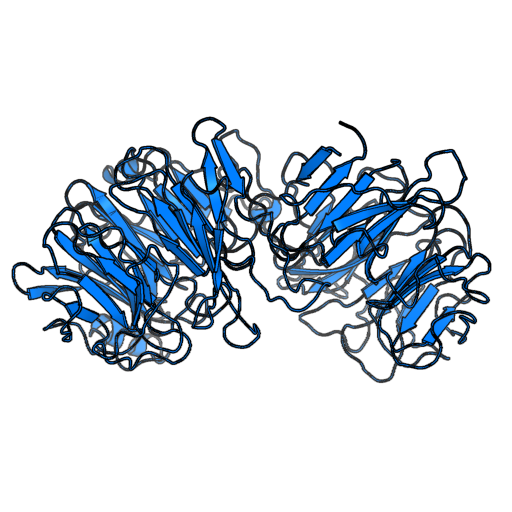83 21.598 1.00 24.36 74 ALA A N 1
ATOM 541 C CA . ALA A 1 81 ? 12.001 83.542 20.915 1.00 24.52 74 ALA A CA 1
ATOM 542 C C . ALA A 1 81 ? 12.794 83.731 19.651 1.00 24.44 74 ALA A C 1
ATOM 543 O O . ALA A 1 81 ? 14.010 83.552 19.637 1.00 24.73 74 ALA A O 1
ATOM 545 N N . LEU A 1 82 ? 12.092 84.135 18.601 1.00 24.35 75 LEU A N 1
ATOM 546 C CA . LEU A 1 82 ? 12.696 84.393 17.309 1.00 23.87 75 LEU A CA 1
ATOM 547 C C . LEU A 1 82 ? 12.721 85.869 16.988 1.00 23.85 75 LEU A C 1
ATOM 548 O O . LEU A 1 82 ? 11.873 86.641 17.416 1.00 23.31 75 LEU A O 1
ATOM 553 N N . ASP A 1 83 ? 13.723 86.247 16.224 1.00 24.05 76 ASP A N 1
ATOM 554 C CA . ASP A 1 83 ? 13.884 87.606 15.791 1.00 25.23 76 ASP A CA 1
ATOM 555 C C . ASP A 1 83 ? 13.188 87.655 14.455 1.00 25.31 76 ASP A C 1
ATOM 556 O O . ASP A 1 83 ? 13.644 87.038 13.502 1.00 25.94 76 ASP A O 1
ATOM 561 N N . PRO A 1 84 ? 12.075 88.389 14.367 1.00 25.71 77 PRO A N 1
ATOM 562 C CA . PRO A 1 84 ? 11.290 88.380 13.131 1.00 26.40 77 PRO A CA 1
ATOM 563 C C . PRO A 1 84 ? 12.008 88.958 11.887 1.00 27.08 77 PRO A C 1
ATOM 564 O O . PRO A 1 84 ? 11.588 88.682 10.771 1.00 27.06 77 PRO A O 1
ATOM 568 N N . HIS A 1 85 ? 13.074 89.727 12.082 1.00 27.74 78 HIS A N 1
ATOM 569 C CA . HIS A 1 85 ? 13.826 90.294 10.956 1.00 29.27 78 HIS A CA 1
ATOM 570 C C . HIS A 1 85 ? 15.157 89.604 10.740 1.00 29.82 78 HIS A C 1
ATOM 571 O O . HIS A 1 85 ? 15.923 90.009 9.895 1.00 29.87 78 HIS A O 1
ATOM 578 N N . ASN A 1 86 ? 15.436 88.563 11.518 1.00 31.06 79 ASN A N 1
ATOM 579 C CA . ASN A 1 86 ? 16.681 87.837 11.367 1.00 31.48 79 ASN A CA 1
ATOM 580 C C . ASN A 1 86 ? 16.575 86.357 11.766 1.00 31.58 79 ASN A C 1
ATOM 581 O O . ASN A 1 86 ? 16.850 86.002 12.914 1.00 32.38 79 ASN A O 1
ATOM 586 N N . PRO A 1 87 ? 16.189 85.495 10.805 1.00 31.51 80 PRO A N 1
ATOM 587 C CA . PRO A 1 87 ? 15.973 84.050 10.977 1.00 31.31 80 PRO A CA 1
ATOM 588 C C . PRO A 1 87 ? 17.172 83.268 11.546 1.00 31.06 80 PRO A C 1
ATOM 589 O O . PRO A 1 87 ? 17.004 82.167 12.056 1.00 31.38 80 PRO A O 1
ATOM 593 N N . ASP A 1 88 ? 18.361 83.837 11.464 1.00 30.94 81 ASP A N 1
ATOM 594 C CA . ASP A 1 88 ? 19.563 83.188 11.974 1.00 30.47 81 ASP A CA 1
ATOM 595 C C . ASP A 1 88 ? 19.621 83.231 13.506 1.00 30.09 81 ASP A C 1
ATOM 596 O O . ASP A 1 88 ? 20.272 82.418 14.164 1.00 29.36 81 ASP A O 1
ATOM 601 N N . ARG A 1 89 ? 18.923 84.197 14.069 1.00 30.00 82 ARG A N 1
ATOM 602 C CA . ARG A 1 89 ? 18.914 84.368 15.498 1.00 30.05 82 ARG A CA 1
ATOM 603 C C . ARG A 1 89 ? 18.002 83.374 16.221 1.00 29.97 82 ARG A C 1
ATOM 604 O O . ARG A 1 89 ? 16.954 82.957 15.695 1.00 29.91 82 ARG A O 1
ATOM 612 N N . LEU A 1 90 ? 18.437 82.979 17.418 1.00 28.96 83 LEU A N 1
ATOM 613 C CA . LEU A 1 90 ? 17.656 82.113 18.276 1.00 27.93 83 LEU A CA 1
ATOM 614 C C . LEU A 1 90 ? 17.973 82.461 19.722 1.00 27.79 83 LEU A C 1
ATOM 615 O O . LEU A 1 90 ? 19.140 82.600 20.078 1.00 27.40 83 LEU A O 1
ATOM 620 N N . TYR A 1 91 ? 16.924 82.618 20.530 1.00 27.41 84 TYR A N 1
ATOM 621 C CA . TYR A 1 91 ? 17.059 82.827 21.967 1.00 27.71 84 TYR A CA 1
ATOM 622 C C . TYR A 1 91 ? 16.284 81.771 22.717 1.00 27.47 84 TYR A C 1
ATOM 623 O O . TYR A 1 91 ? 15.117 81.494 22.403 1.00 27.00 84 TYR A O 1
ATOM 632 N N . LEU A 1 92 ? 16.928 81.204 23.724 1.00 27.10 85 LEU A N 1
ATOM 633 C CA . LEU A 1 92 ? 16.248 80.243 24.595 1.00 27.46 85 LEU A CA 1
ATOM 634 C C . LEU A 1 92 ? 16.328 80.696 26.047 1.00 26.72 85 LEU A C 1
ATOM 635 O O . LEU A 1 92 ? 17.362 81.224 26.480 1.00 27.36 85 LEU A O 1
ATOM 640 N N . ALA A 1 93 ? 15.252 80.490 26.788 1.00 25.72 86 ALA A N 1
ATOM 641 C CA . ALA A 1 93 ? 15.296 80.650 28.227 1.00 26.11 86 ALA A CA 1
ATOM 642 C C . ALA A 1 93 ? 15.315 79.249 28.821 1.00 26.51 86 ALA A C 1
ATOM 643 O O . ALA A 1 93 ? 14.404 78.440 28.545 1.00 27.06 86 ALA A O 1
ATOM 645 N N . GLN A 1 94 ? 16.356 78.963 29.608 1.00 26.02 87 GLN A N 1
ATOM 646 C CA . GLN A 1 94 ? 16.639 77.594 30.067 1.00 25.96 87 GLN A CA 1
ATOM 647 C C . GLN A 1 94 ? 16.673 77.448 31.605 1.00 26.02 87 GLN A C 1
ATOM 648 O O . GLN A 1 94 ? 17.317 78.238 32.310 1.00 25.15 87 GLN A O 1
ATOM 654 N N . GLY A 1 95 ? 15.982 76.429 32.113 1.00 25.47 88 GLY A N 1
ATOM 655 C CA . GLY A 1 95 ? 15.929 76.212 33.552 1.00 25.40 88 GLY A CA 1
ATOM 656 C C . GLY A 1 95 ? 14.611 75.625 33.983 1.00 25.40 88 GLY A C 1
ATOM 657 O O . GLY A 1 95 ? 13.553 76.146 33.623 1.00 24.89 88 GLY A O 1
ATOM 658 N N . ASP A 1 96 ? 14.697 74.539 34.748 1.00 25.37 89 ASP A N 1
ATOM 659 C CA . ASP A 1 96 ? 13.564 73.683 35.050 1.00 25.90 89 ASP A CA 1
ATOM 660 C C . ASP A 1 96 ? 12.713 74.189 36.179 1.00 26.59 89 ASP A C 1
ATOM 661 O O . ASP A 1 96 ? 11.509 74.156 36.079 1.00 27.88 89 ASP A O 1
ATOM 666 N N . TYR A 1 97 ? 13.328 74.656 37.256 1.00 26.96 90 TYR A N 1
ATOM 667 C CA . TYR A 1 97 ? 12.617 74.791 38.527 1.00 26.90 90 TYR A CA 1
ATOM 668 C C . TYR A 1 97 ? 12.808 76.114 39.232 1.00 27.22 90 TYR A C 1
ATOM 669 O O . TYR A 1 97 ? 13.937 76.527 39.520 1.00 27.72 90 TYR A O 1
ATOM 678 N N . VAL A 1 98 ? 11.699 76.791 39.498 1.00 27.36 91 VAL A N 1
ATOM 679 C CA . VAL A 1 98 ? 11.730 78.008 40.319 1.00 27.00 91 VAL A CA 1
ATOM 680 C C . VAL A 1 98 ? 12.199 77.648 41.727 1.00 26.95 91 VAL A C 1
ATOM 681 O O . VAL A 1 98 ? 13.031 78.323 42.291 1.00 26.68 91 VAL A O 1
ATOM 685 N N . GLN A 1 99 ? 11.657 76.567 42.281 1.00 27.18 92 GLN A N 1
ATOM 686 C CA . GLN A 1 99 ? 11.961 76.196 43.641 1.00 26.88 92 GLN A CA 1
ATOM 687 C C . GLN A 1 99 ? 13.370 75.631 43.760 1.00 26.54 92 GLN A C 1
ATOM 688 O O . GLN A 1 99 ? 14.136 76.040 44.622 1.00 24.95 92 GLN A O 1
ATOM 694 N N . TRP A 1 100 ? 13.708 74.694 42.878 1.00 26.49 93 TRP A N 1
ATOM 695 C CA . TRP A 1 100 ? 14.855 73.816 43.166 1.00 26.97 93 TRP A CA 1
ATOM 696 C C . TRP A 1 100 ? 16.166 74.235 42.586 1.00 26.95 93 TRP A C 1
ATOM 697 O O . TRP A 1 100 ? 17.176 73.672 42.958 1.00 27.30 93 TRP A O 1
ATOM 708 N N . ASP A 1 101 ? 16.160 75.190 41.659 1.00 27.51 94 ASP A N 1
ATOM 709 C CA . ASP A 1 101 ? 17.377 75.492 40.881 1.00 27.67 94 ASP A CA 1
ATOM 710 C C . ASP A 1 101 ? 18.026 76.740 41.382 1.00 27.76 94 ASP A C 1
ATOM 711 O O . ASP A 1 101 ? 17.335 77.708 41.664 1.00 27.60 94 ASP A O 1
ATOM 716 N N . PRO A 1 102 ? 19.364 76.720 41.511 1.00 28.55 95 PRO A N 1
ATOM 717 C CA . PRO A 1 102 ? 20.050 77.886 42.097 1.00 29.16 95 PRO A CA 1
ATOM 718 C C . PRO A 1 102 ? 20.294 78.976 41.064 1.00 29.84 95 PRO A C 1
ATOM 719 O O . PRO A 1 102 ? 20.578 80.133 41.416 1.00 30.36 95 PRO A O 1
ATOM 723 N N . TRP A 1 103 ? 20.187 78.612 39.793 1.00 29.91 96 TRP A N 1
ATOM 724 C CA . TRP A 1 103 ? 20.209 79.614 38.751 1.00 30.06 96 TRP A CA 1
ATOM 725 C C . TRP A 1 103 ? 19.587 79.123 37.447 1.00 30.13 96 TRP A C 1
ATOM 726 O O . TRP A 1 103 ? 19.252 77.947 37.306 1.00 30.04 96 TRP A O 1
ATOM 737 N N . ALA A 1 104 ? 19.398 80.052 36.516 1.00 30.04 97 ALA A N 1
ATOM 738 C CA . ALA A 1 104 ? 18.891 79.746 35.192 1.00 29.63 97 ALA A CA 1
ATOM 739 C C . ALA A 1 104 ? 19.628 80.645 34.210 1.00 29.38 97 ALA A C 1
ATOM 740 O O . ALA A 1 104 ? 20.461 81.461 34.622 1.00 29.55 97 ALA A O 1
ATOM 742 N N . ALA A 1 105 ? 19.305 80.517 32.924 1.00 28.98 98 ALA A N 1
ATOM 743 C CA . ALA A 1 105 ? 20.141 81.063 31.853 1.00 28.73 98 ALA A CA 1
ATOM 744 C C . ALA A 1 105 ? 19.389 81.320 30.545 1.00 28.44 98 ALA A C 1
ATOM 745 O O . ALA A 1 105 ? 18.354 80.697 30.256 1.00 28.15 98 ALA A O 1
ATOM 747 N N . PHE A 1 106 ? 19.930 82.263 29.779 1.00 28.34 99 PHE A N 1
ATOM 748 C CA . PHE A 1 106 ? 19.522 82.521 28.407 1.00 28.25 99 PHE A CA 1
ATOM 749 C C . PHE A 1 106 ? 20.612 81.991 27.465 1.00 28.83 99 PHE A C 1
ATOM 750 O O . PHE A 1 106 ? 21.812 82.075 27.759 1.00 28.48 99 PHE A O 1
ATOM 758 N N . LEU A 1 107 ? 20.167 81.395 26.366 1.00 28.88 100 LEU A N 1
ATOM 759 C CA . LEU A 1 107 ? 21.042 80.950 25.307 1.00 28.76 100 LEU A CA 1
ATOM 760 C C . LEU A 1 107 ? 20.786 81.828 24.061 1.00 28.87 100 LEU A C 1
ATOM 761 O O . LEU A 1 107 ? 19.632 82.034 23.629 1.00 28.48 100 LEU A O 1
ATOM 766 N N . VAL A 1 108 ? 21.872 82.389 23.537 1.00 28.78 101 VAL A N 1
ATOM 767 C CA . VAL A 1 108 ? 21.818 83.265 22.383 1.00 28.52 101 VAL A CA 1
ATOM 768 C C . VAL A 1 108 ? 22.636 82.654 21.259 1.00 29.39 101 VAL A C 1
ATOM 769 O O . VAL A 1 108 ? 23.818 82.270 21.452 1.00 29.55 101 VAL A O 1
ATOM 773 N N . SER A 1 109 ? 22.009 82.567 20.088 1.00 29.46 102 SER A N 1
ATOM 774 C CA . SER A 1 109 ? 22.664 82.006 18.919 1.00 30.53 102 SER A CA 1
ATOM 775 C C . SER A 1 109 ? 22.483 82.890 17.691 1.00 31.09 102 SER A C 1
ATOM 776 O O . SER A 1 109 ? 21.392 83.419 17.456 1.00 31.24 102 SER A O 1
ATOM 779 N N . ASP A 1 110 ? 23.561 83.029 16.922 1.00 31.76 103 ASP A N 1
ATOM 780 C CA . ASP A 1 110 ? 23.545 83.687 15.618 1.00 32.89 103 ASP A CA 1
ATOM 781 C C . ASP A 1 110 ? 23.477 82.707 14.441 1.00 32.25 103 ASP A C 1
ATOM 782 O O . ASP A 1 110 ? 23.702 83.121 13.304 1.00 32.51 103 ASP A O 1
ATOM 787 N N . ASP A 1 111 ? 23.226 81.421 14.689 1.00 31.94 104 ASP A N 1
ATOM 788 C CA . ASP A 1 111 ? 23.272 80.404 13.618 1.00 31.24 104 ASP A CA 1
ATOM 789 C C . ASP A 1 111 ? 22.249 79.283 13.815 1.00 31.20 104 ASP A C 1
ATOM 790 O O . ASP A 1 111 ? 22.551 78.098 13.605 1.00 31.35 104 ASP A O 1
ATOM 795 N N . ARG A 1 112 ? 21.031 79.665 14.209 1.00 31.75 105 ARG A N 1
ATOM 796 C CA . ARG A 1 112 ? 19.894 78.736 14.387 1.00 31.66 105 ARG A CA 1
ATOM 797 C C . ARG A 1 112 ? 20.169 77.637 15.443 1.00 31.86 105 ARG A C 1
ATOM 798 O O . ARG A 1 112 ? 19.700 76.496 15.315 1.00 32.06 105 ARG A O 1
ATOM 806 N N . GLY A 1 113 ? 20.952 77.969 16.463 1.00 31.18 106 GLY A N 1
ATOM 807 C CA . GLY A 1 113 ? 21.210 77.039 17.539 1.00 31.99 106 GLY A CA 1
ATOM 808 C C . GLY A 1 113 ? 22.279 75.983 17.328 1.00 33.08 106 GLY A C 1
ATOM 809 O O . GLY A 1 113 ? 22.363 75.034 18.124 1.00 33.25 106 GLY A O 1
ATOM 810 N N . LYS A 1 114 ? 23.096 76.125 16.274 1.00 33.58 107 LYS A N 1
ATOM 811 C CA . LYS A 1 114 ? 24.289 75.293 16.116 1.00 34.18 107 LYS A CA 1
ATOM 812 C C . LYS A 1 114 ? 25.252 75.634 17.262 1.00 33.27 107 LYS A C 1
ATOM 813 O O . LYS A 1 114 ? 25.858 74.743 17.865 1.00 32.10 107 LYS A O 1
ATOM 819 N N . THR A 1 115 ? 25.375 76.931 17.562 1.00 32.47 108 THR A N 1
ATOM 820 C CA . THR A 1 115 ? 26.241 77.391 18.650 1.00 32.12 108 THR A CA 1
ATOM 821 C C . THR A 1 115 ? 25.471 78.348 19.523 1.00 31.58 108 THR A C 1
ATOM 822 O O . THR A 1 115 ? 24.637 79.101 19.046 1.00 31.72 108 THR A O 1
ATOM 826 N N . PHE A 1 116 ? 25.758 78.303 20.813 1.00 31.22 109 PHE A N 1
ATOM 827 C CA . PHE A 1 116 ? 25.219 79.250 21.753 1.00 30.85 109 PHE A CA 1
ATOM 828 C C . PHE A 1 116 ? 26.281 79.992 22.539 1.00 31.56 109 PHE A C 1
ATOM 829 O O . PHE A 1 116 ? 27.357 79.475 22.767 1.00 31.77 109 PHE A O 1
ATOM 837 N N . LYS A 1 117 ? 25.963 81.210 22.957 1.00 32.84 110 LYS A N 1
ATOM 838 C CA . LYS A 1 117 ? 26.602 81.805 24.138 1.00 33.76 110 LYS A CA 1
ATOM 839 C C . LYS A 1 117 ? 25.594 81.754 25.300 1.00 33.88 110 LYS A C 1
ATOM 840 O O . LYS A 1 117 ? 24.374 81.861 25.094 1.00 33.54 110 LYS A O 1
ATOM 846 N N . GLN A 1 118 ? 26.097 81.620 26.517 1.00 34.28 111 GLN A N 1
ATOM 847 C CA . GLN A 1 118 ? 25.230 81.490 27.682 1.00 35.88 111 GLN A CA 1
ATOM 848 C C . GLN A 1 118 ? 25.361 82.718 28.614 1.00 35.31 111 GLN A C 1
ATOM 849 O O . GLN A 1 118 ? 26.465 83.162 28.892 1.00 35.66 111 GLN A O 1
ATOM 855 N N . TYR A 1 119 ? 24.233 83.253 29.074 1.00 34.81 112 TYR A N 1
ATOM 856 C CA . TYR A 1 119 ? 24.211 84.370 30.009 1.00 35.04 112 TYR A CA 1
ATOM 857 C C . TYR A 1 119 ? 23.298 84.048 31.168 1.00 35.12 112 TYR A C 1
ATOM 858 O O . TYR A 1 119 ? 22.194 83.501 30.989 1.00 34.52 112 TYR A O 1
ATOM 867 N N . ARG A 1 120 ? 23.778 84.396 32.360 1.00 35.03 113 ARG A N 1
ATOM 868 C CA . ARG A 1 120 ? 23.105 84.074 33.599 1.00 35.12 113 ARG A CA 1
ATOM 869 C C . ARG A 1 120 ? 21.775 84.852 33.639 1.00 33.86 113 ARG A C 1
ATOM 870 O O . ARG A 1 120 ? 21.754 86.018 33.327 1.00 34.17 113 ARG A O 1
ATOM 878 N N . SER A 1 121 ? 20.671 84.187 33.963 1.00 32.53 114 SER A N 1
ATOM 879 C CA . SER A 1 121 ? 19.391 84.865 34.167 1.00 31.73 114 SER A CA 1
ATOM 880 C C . SER A 1 121 ? 19.325 85.552 35.544 1.00 31.98 114 SER A C 1
ATOM 881 O O . SER A 1 121 ? 19.723 84.977 36.572 1.00 32.38 114 SER A O 1
ATOM 884 N N . PRO A 1 122 ? 18.763 86.755 35.597 1.00 31.83 115 PRO A N 1
ATOM 885 C CA . PRO A 1 122 ? 18.720 87.371 36.923 1.00 31.51 115 PRO A CA 1
ATOM 886 C C . PRO A 1 122 ? 17.556 86.821 37.749 1.00 30.98 115 PRO A C 1
ATOM 887 O O . PRO A 1 122 ? 17.462 87.121 38.938 1.00 31.29 115 PRO A O 1
ATOM 891 N N . VAL A 1 123 ? 16.674 86.037 37.112 1.00 29.82 116 VAL A N 1
ATOM 892 C CA . VAL A 1 123 ? 15.482 85.491 37.753 1.00 28.02 116 VAL A CA 1
ATOM 893 C C . VAL A 1 123 ? 15.364 83.982 37.519 1.00 28.19 116 VAL A C 1
ATOM 894 O O . VAL A 1 123 ? 15.803 83.497 36.481 1.00 29.41 116 VAL A O 1
ATOM 898 N N . PRO A 1 124 ? 14.754 83.232 38.462 1.00 27.47 117 PRO A N 1
ATOM 899 C CA . PRO A 1 124 ? 14.626 81.790 38.235 1.00 27.11 117 PRO A CA 1
ATOM 900 C C . PRO A 1 124 ? 13.594 81.491 37.169 1.00 27.54 117 PRO A C 1
ATOM 901 O O . PRO A 1 124 ? 12.773 82.350 36.843 1.00 27.94 117 PRO A O 1
ATOM 905 N N . MET A 1 125 ? 13.626 80.279 36.626 1.00 27.38 118 MET A N 1
ATOM 906 C CA . MET A 1 125 ? 12.733 79.901 35.538 1.00 26.80 118 MET A CA 1
ATOM 907 C C . MET A 1 125 ? 12.094 78.568 35.840 1.00 26.54 118 MET A C 1
ATOM 908 O O . MET A 1 125 ? 12.582 77.825 36.679 1.00 26.97 118 MET A O 1
ATOM 913 N N . GLY A 1 126 ? 11.046 78.229 35.105 1.00 26.24 119 GLY A N 1
ATOM 914 C CA . GLY A 1 126 ? 10.335 77.020 35.378 1.00 26.36 119 GLY A CA 1
ATOM 915 C C . GLY A 1 126 ? 9.778 76.296 34.191 1.00 26.38 119 GLY A C 1
ATOM 916 O O . GLY A 1 126 ? 8.567 76.154 34.082 1.00 26.87 119 GLY A O 1
ATOM 917 N N . ALA A 1 127 ? 10.674 75.811 33.335 1.00 26.32 120 ALA A N 1
ATOM 918 C CA . ALA A 1 127 ? 10.346 74.968 32.185 1.00 26.09 120 ALA A CA 1
ATOM 919 C C . ALA A 1 127 ? 9.629 73.714 32.597 1.00 26.14 120 ALA A C 1
ATOM 920 O O . ALA A 1 127 ? 8.842 73.173 31.834 1.00 26.77 120 ALA A O 1
ATOM 922 N N . ASN A 1 128 ? 9.908 73.225 33.798 1.00 26.17 121 ASN A N 1
ATOM 923 C CA . ASN A 1 128 ? 9.196 72.042 34.261 1.00 25.92 121 ASN A CA 1
ATOM 924 C C . ASN A 1 128 ? 8.189 72.348 35.387 1.00 25.99 121 ASN A C 1
ATOM 925 O O . ASN A 1 128 ? 7.869 71.486 36.183 1.00 26.23 121 ASN A O 1
ATOM 930 N N . ASP A 1 129 ? 7.676 73.580 35.434 1.00 26.20 122 ASP A N 1
ATOM 931 C CA . ASP A 1 129 ? 6.712 73.976 36.502 1.00 26.01 122 ASP A CA 1
ATOM 932 C C . ASP A 1 129 ? 5.276 74.091 35.978 1.00 25.84 122 ASP A C 1
ATOM 933 O O . ASP A 1 129 ? 5.031 74.014 34.775 1.00 25.88 122 ASP A O 1
ATOM 938 N N . MET A 1 130 ? 4.326 74.311 36.878 1.00 25.75 123 MET A N 1
ATOM 939 C CA . MET A 1 130 ? 2.962 74.629 36.469 1.00 25.76 123 MET A CA 1
ATOM 940 C C . MET A 1 130 ? 3.008 75.843 35.526 1.00 25.79 123 MET A C 1
ATOM 941 O O . MET A 1 130 ? 3.907 76.706 35.625 1.00 24.86 123 MET A O 1
ATOM 946 N N . GLY A 1 131 ? 2.055 75.877 34.599 1.00 25.67 124 GLY A N 1
ATOM 947 C CA . GLY A 1 131 ? 1.968 76.914 33.586 1.00 26.24 124 GLY A CA 1
ATOM 948 C C . GLY A 1 131 ? 3.035 76.916 32.490 1.00 26.61 124 GLY A C 1
ATOM 949 O O . GLY A 1 131 ? 3.084 77.850 31.705 1.00 26.66 124 GLY A O 1
ATOM 950 N N . ARG A 1 132 ? 3.889 75.898 32.422 1.00 26.59 125 ARG A N 1
ATOM 951 C CA . ARG A 1 132 ? 4.824 75.755 31.268 1.00 26.70 125 ARG A CA 1
ATOM 952 C C . ARG A 1 132 ? 4.030 75.582 29.979 1.00 26.19 125 ARG A C 1
ATOM 953 O O . ARG A 1 132 ? 4.538 75.818 28.923 1.00 26.00 125 ARG A O 1
ATOM 961 N N . ASN A 1 133 ? 2.784 75.120 30.098 1.00 26.44 126 ASN A N 1
ATOM 962 C CA . ASN A 1 133 ? 1.877 74.929 28.975 1.00 26.67 126 ASN A CA 1
ATOM 963 C C . ASN A 1 133 ? 1.498 76.271 28.390 1.00 26.91 126 ASN A C 1
ATOM 964 O O . ASN A 1 133 ? 1.081 76.355 27.239 1.00 25.80 126 ASN A O 1
ATOM 969 N N . GLY A 1 134 ? 1.650 77.307 29.231 1.00 27.61 127 GLY A N 1
ATOM 970 C CA . GLY A 1 134 ? 1.468 78.704 28.886 1.00 27.35 127 GLY A CA 1
ATOM 971 C C . GLY A 1 134 ? 2.684 79.251 28.181 1.00 28.00 127 GLY A C 1
ATOM 972 O O . GLY A 1 134 ? 3.751 78.632 28.164 1.00 27.60 127 GLY A O 1
ATOM 973 N N . GLY A 1 135 ? 2.538 80.492 27.745 1.00 28.46 128 GLY A N 1
ATOM 974 C CA . GLY A 1 135 ? 2.634 80.783 26.353 1.00 29.73 128 GLY A CA 1
ATOM 975 C C . GLY A 1 135 ? 3.383 81.937 25.808 1.00 30.49 128 GLY A C 1
ATOM 976 O O . GLY A 1 135 ? 2.804 82.885 25.339 1.00 30.62 128 GLY A O 1
ATOM 977 N N . GLU A 1 136 ? 4.691 81.723 25.811 1.00 31.64 129 GLU A N 1
ATOM 978 C CA . GLU A 1 136 ? 5.793 82.570 25.348 1.00 30.66 129 GLU A CA 1
ATOM 979 C C . GLU A 1 136 ? 6.118 83.798 26.171 1.00 29.80 129 GLU A C 1
ATOM 980 O O . GLU A 1 136 ? 5.450 84.808 26.089 1.00 29.78 129 GLU A O 1
ATOM 986 N N . ARG A 1 137 ? 7.160 83.650 26.985 1.00 28.30 130 ARG A N 1
ATOM 987 C CA . ARG A 1 137 ? 7.562 84.671 27.935 1.00 27.32 130 ARG A CA 1
ATOM 988 C C . ARG A 1 137 ? 8.662 85.565 27.355 1.00 27.42 130 ARG A C 1
ATOM 989 O O . ARG A 1 137 ? 8.688 86.761 27.660 1.00 28.27 130 ARG A O 1
ATOM 997 N N . LEU A 1 138 ? 9.561 84.987 26.547 1.00 25.82 131 LEU A N 1
ATOM 998 C CA . LEU A 1 138 ? 10.603 85.741 25.873 1.00 25.37 131 LEU A CA 1
ATOM 999 C C . LEU A 1 138 ? 10.113 86.241 24.535 1.00 25.47 131 LEU A C 1
ATOM 1000 O O . LEU A 1 138 ? 9.497 85.503 23.802 1.00 25.27 131 LEU A O 1
ATOM 1005 N N . ALA A 1 139 ? 10.408 87.494 24.203 1.00 25.99 132 ALA A N 1
ATOM 1006 C CA . ALA A 1 139 ? 10.001 88.067 22.911 1.00 25.74 132 ALA A CA 1
ATOM 1007 C C . ALA A 1 139 ? 10.995 89.140 22.443 1.00 25.83 132 ALA A C 1
ATOM 1008 O O . ALA A 1 139 ? 11.483 89.939 23.253 1.00 26.63 132 ALA A O 1
ATOM 1010 N N . VAL A 1 140 ? 11.309 89.136 21.149 1.00 25.38 133 VAL A N 1
ATOM 1011 C CA . VAL A 1 140 ? 12.153 90.158 20.547 1.00 25.01 133 VAL A CA 1
ATOM 1012 C C . VAL A 1 140 ? 11.257 91.292 20.095 1.00 26.05 133 VAL A C 1
ATOM 1013 O O . VAL A 1 140 ? 10.219 91.049 19.462 1.00 25.89 133 VAL A O 1
ATOM 1017 N N . ASN A 1 141 ? 11.623 92.523 20.462 1.00 26.56 134 ASN A N 1
ATOM 1018 C CA . ASN A 1 141 ? 11.015 93.718 19.895 1.00 27.47 134 ASN A CA 1
ATOM 1019 C C . ASN A 1 141 ? 11.315 93.828 18.402 1.00 28.68 134 ASN A C 1
ATOM 1020 O O . ASN A 1 141 ? 12.474 94.064 18.014 1.00 29.48 134 ASN A O 1
ATOM 1025 N N . PRO A 1 142 ? 10.277 93.725 17.565 1.00 29.30 135 PRO A N 1
ATOM 1026 C CA . PRO A 1 142 ? 10.515 93.694 16.120 1.00 29.83 135 PRO A CA 1
ATOM 1027 C C . PRO A 1 142 ? 11.011 95.037 15.613 1.00 30.23 135 PRO A C 1
ATOM 1028 O O . PRO A 1 142 ? 11.652 95.102 14.580 1.00 30.29 135 PRO A O 1
ATOM 1032 N N . HIS A 1 143 ? 10.730 96.102 16.352 1.00 31.18 136 HIS A N 1
ATOM 1033 C CA . HIS A 1 143 ? 11.056 97.460 15.916 1.00 31.89 136 HIS A CA 1
ATOM 1034 C C . HIS A 1 143 ? 12.380 97.917 16.508 1.00 32.14 136 HIS A C 1
ATOM 1035 O O . HIS A 1 143 ? 12.809 99.054 16.308 1.00 32.65 136 HIS A O 1
ATOM 1042 N N . TRP A 1 144 ? 13.029 97.026 17.242 1.00 33.00 137 TRP A N 1
ATOM 1043 C CA . TRP A 1 144 ? 14.358 97.280 17.801 1.00 33.87 137 TRP A CA 1
ATOM 1044 C C . TRP A 1 144 ? 14.850 95.966 18.316 1.00 33.27 137 TRP A C 1
ATOM 1045 O O . TRP A 1 144 ? 14.530 95.591 19.440 1.00 33.76 137 TRP A O 1
ATOM 1056 N N . THR A 1 145 ? 15.631 95.268 17.491 1.00 32.63 138 THR A N 1
ATOM 1057 C CA . THR A 1 145 ? 15.869 93.832 17.699 1.00 31.58 138 THR A CA 1
ATOM 1058 C C . THR A 1 145 ? 16.993 93.519 18.692 1.00 30.80 138 THR A C 1
ATOM 1059 O O . THR A 1 145 ? 17.283 92.355 18.951 1.00 30.59 138 THR A O 1
ATOM 1063 N N . ASP A 1 146 ? 17.612 94.554 19.256 1.00 29.89 139 ASP A N 1
ATOM 1064 C CA . ASP A 1 146 ? 18.523 94.357 20.383 1.00 29.27 139 ASP A CA 1
ATOM 1065 C C . ASP A 1 146 ? 17.746 94.193 21.692 1.00 27.88 139 ASP A C 1
ATOM 1066 O O . ASP A 1 146 ? 18.250 93.646 22.652 1.00 27.01 139 ASP A O 1
ATOM 1071 N N . GLU A 1 147 ? 16.511 94.667 21.696 1.00 27.36 140 GLU A N 1
ATOM 1072 C CA . GLU A 1 147 ? 15.670 94.658 22.868 1.00 26.71 140 GLU A CA 1
ATOM 1073 C C . GLU A 1 147 ? 14.816 93.391 22.924 1.00 26.84 140 GLU A C 1
ATOM 1074 O O . GLU A 1 147 ? 14.116 93.062 21.965 1.00 27.33 140 GLU A O 1
ATOM 1080 N N . LEU A 1 148 ? 14.879 92.698 24.054 1.00 26.79 141 LEU A N 1
ATOM 1081 C CA . LEU A 1 148 ? 13.995 91.580 24.372 1.00 26.43 141 LEU A CA 1
ATOM 1082 C C . LEU A 1 148 ? 13.339 91.771 25.741 1.00 26.47 141 LEU A C 1
ATOM 1083 O O . LEU A 1 148 ? 13.942 92.325 26.675 1.00 26.30 141 LEU A O 1
ATOM 1088 N N . TRP A 1 149 ? 12.096 91.311 25.844 1.00 26.77 142 TRP A N 1
ATOM 1089 C CA . TRP A 1 149 ? 11.384 91.223 27.118 1.00 26.91 142 TRP A CA 1
ATOM 1090 C C . TRP A 1 149 ? 11.317 89.751 27.552 1.00 26.94 142 TRP A C 1
ATOM 1091 O O . TRP A 1 149 ? 11.488 88.853 26.732 1.00 27.47 142 TRP A O 1
ATOM 1102 N N . PHE A 1 150 ? 11.135 89.514 28.848 1.00 26.75 143 PHE A N 1
ATOM 1103 C CA . PHE A 1 150 ? 10.932 88.166 29.373 1.00 26.17 143 PHE A CA 1
ATOM 1104 C C . PHE A 1 150 ? 9.899 88.195 30.493 1.00 25.52 143 PHE A C 1
ATOM 1105 O O . PHE A 1 150 ? 10.127 88.855 31.508 1.00 25.52 143 PHE A O 1
ATOM 1113 N N . GLY A 1 151 ? 8.772 87.509 30.317 1.00 24.38 144 GLY A N 1
ATOM 1114 C CA . GLY A 1 151 ? 7.754 87.457 31.385 1.00 24.07 144 GLY A CA 1
ATOM 1115 C C . GLY A 1 151 ? 8.124 86.438 32.459 1.00 23.72 144 GLY A C 1
ATOM 1116 O O . GLY A 1 151 ? 7.875 85.254 32.283 1.00 23.10 144 GLY A O 1
ATOM 1117 N N . SER A 1 152 ? 8.729 86.882 33.565 1.00 23.53 145 SER A N 1
ATOM 1118 C CA . SER A 1 152 ? 9.255 85.947 34.568 1.00 24.36 145 SER A CA 1
ATOM 1119 C C . SER A 1 152 ? 8.136 85.327 35.407 1.00 24.85 145 SER A C 1
ATOM 1120 O O . SER A 1 152 ? 7.048 85.897 35.552 1.00 23.60 145 SER A O 1
ATOM 1123 N N . ARG A 1 153 ? 8.430 84.143 35.945 1.00 25.36 146 ARG A N 1
ATOM 1124 C CA . ARG A 1 153 ? 7.520 83.458 36.848 1.00 26.34 146 ARG A CA 1
ATOM 1125 C C . ARG A 1 153 ? 7.301 84.132 38.201 1.00 27.00 146 ARG A C 1
ATOM 1126 O O . ARG A 1 153 ? 6.231 83.977 38.770 1.00 27.39 146 ARG A O 1
ATOM 1134 N N . THR A 1 154 ? 8.293 84.874 38.706 1.00 28.08 147 THR A N 1
ATOM 1135 C CA . THR A 1 154 ? 8.221 85.432 40.066 1.00 28.71 147 THR A CA 1
ATOM 1136 C C . THR A 1 154 ? 8.506 86.911 40.299 1.00 29.84 147 THR A C 1
ATOM 1137 O O . THR A 1 154 ? 8.300 87.386 41.430 1.00 30.79 147 THR A O 1
ATOM 1141 N N . GLN A 1 155 ? 8.966 87.640 39.277 1.00 30.29 148 GLN A N 1
ATOM 1142 C CA . GLN A 1 155 ? 9.524 89.006 39.455 1.00 30.02 148 GLN A CA 1
ATOM 1143 C C . GLN A 1 155 ? 9.190 89.933 38.303 1.00 29.72 148 GLN A C 1
ATOM 1144 O O . GLN A 1 155 ? 9.990 90.813 37.931 1.00 29.07 148 GLN A O 1
ATOM 1150 N N . GLY A 1 156 ? 8.003 89.722 37.733 1.00 30.10 149 GLY A N 1
ATOM 1151 C CA . GLY A 1 156 ? 7.428 90.615 36.723 1.00 28.75 149 GLY A CA 1
ATOM 1152 C C . GLY A 1 156 ? 8.128 90.527 35.380 1.00 28.67 149 GLY A C 1
ATOM 1153 O O . GLY A 1 156 ? 8.776 89.532 35.058 1.00 28.23 149 GLY A O 1
ATOM 1154 N N . LEU A 1 157 ? 7.999 91.608 34.618 1.00 28.67 150 LEU A N 1
ATOM 1155 C CA . LEU A 1 157 ? 8.500 91.734 33.270 1.00 28.29 150 LEU A CA 1
ATOM 1156 C C . LEU A 1 157 ? 9.913 92.310 33.299 1.00 28.72 150 LEU A C 1
ATOM 1157 O O . LEU A 1 157 ? 10.142 93.335 33.931 1.00 29.28 150 LEU A O 1
ATOM 1162 N N . TRP A 1 158 ? 10.839 91.644 32.605 1.00 28.83 151 TRP A N 1
ATOM 1163 C CA . TRP A 1 158 ? 12.264 92.011 32.563 1.00 28.96 151 TRP A CA 1
ATOM 1164 C C . TRP A 1 158 ? 12.654 92.421 31.138 1.00 29.45 151 TRP A C 1
ATOM 1165 O O . TRP A 1 158 ? 12.055 91.933 30.176 1.00 29.86 151 TRP A O 1
ATOM 1176 N N . ARG A 1 159 ? 13.621 93.334 31.008 1.00 30.19 152 ARG A N 1
ATOM 1177 C CA . ARG A 1 159 ? 13.991 93.949 29.709 1.00 31.16 152 ARG A CA 1
ATOM 1178 C C . ARG A 1 159 ? 15.481 93.896 29.477 1.00 31.07 152 ARG A C 1
ATOM 1179 O O . ARG A 1 159 ? 16.258 94.221 30.367 1.00 31.25 152 ARG A O 1
ATOM 1187 N N . SER A 1 160 ? 15.870 93.444 28.282 1.00 31.21 153 SER A N 1
ATOM 1188 C CA . SER A 1 160 ? 17.253 93.494 27.845 1.00 30.62 153 SER A CA 1
ATOM 1189 C C . SER A 1 160 ? 17.308 94.335 26.568 1.00 31.13 153 SER A C 1
ATOM 1190 O O . SER A 1 160 ? 16.435 94.206 25.705 1.00 30.87 153 SER A O 1
ATOM 1193 N N . THR A 1 161 ? 18.313 95.209 26.475 1.00 30.94 154 THR A N 1
ATOM 1194 C CA . THR A 1 161 ? 18.583 95.999 25.271 1.00 30.96 154 THR A CA 1
ATOM 1195 C C . THR A 1 161 ? 19.974 95.656 24.696 1.00 31.09 154 THR A C 1
ATOM 1196 O O . THR A 1 161 ? 20.510 96.391 23.886 1.00 30.80 154 THR A O 1
ATOM 1200 N N . ASP A 1 162 ? 20.565 94.551 25.142 1.00 31.66 155 ASP A N 1
ATOM 1201 C CA . ASP A 1 162 ? 21.889 94.124 24.667 1.00 31.92 155 ASP A CA 1
ATOM 1202 C C . ASP A 1 162 ? 21.852 92.678 24.162 1.00 31.96 155 ASP A C 1
ATOM 1203 O O . ASP A 1 162 ? 22.786 91.902 24.386 1.00 32.08 155 ASP A O 1
ATOM 1208 N N . ARG A 1 163 ? 20.765 92.331 23.473 1.00 32.59 156 ARG A N 1
ATOM 1209 C CA . ARG A 1 163 ? 20.552 90.973 22.911 1.00 33.66 156 ARG A CA 1
ATOM 1210 C C . ARG A 1 163 ? 20.548 89.850 23.975 1.00 33.05 156 ARG A C 1
ATOM 1211 O O . ARG A 1 163 ? 21.132 88.779 23.788 1.00 33.04 156 ARG A O 1
ATOM 1219 N N . ALA A 1 164 ? 19.889 90.124 25.101 1.00 33.28 157 ALA A N 1
ATOM 1220 C CA . ALA A 1 164 ? 19.643 89.142 26.174 1.00 33.07 157 ALA A CA 1
ATOM 1221 C C . ALA A 1 164 ? 20.870 88.855 27.061 1.00 33.06 157 ALA A C 1
ATOM 1222 O O . ALA A 1 164 ? 20.841 87.938 27.895 1.00 33.15 157 ALA A O 1
ATOM 1224 N N . GLN A 1 165 ? 21.922 89.651 26.897 1.00 32.80 158 GLN A N 1
ATOM 1225 C CA . GLN A 1 165 ? 23.093 89.574 27.774 1.00 33.33 158 GLN A CA 1
ATOM 1226 C C . GLN A 1 165 ? 22.833 90.046 29.216 1.00 33.24 158 GLN A C 1
ATOM 1227 O O . GLN A 1 165 ? 23.084 89.285 30.157 1.00 34.06 158 GLN A O 1
ATOM 1233 N N . THR A 1 166 ? 22.323 91.269 29.386 1.00 32.15 159 THR A N 1
ATOM 1234 C CA . THR A 1 166 ? 21.982 91.805 30.708 1.00 31.95 159 THR A CA 1
ATOM 1235 C C . THR A 1 166 ? 20.535 92.323 30.756 1.00 32.31 159 THR A C 1
ATOM 1236 O O . THR A 1 166 ? 19.948 92.637 29.726 1.00 32.21 159 THR A O 1
ATOM 1240 N N . TRP A 1 167 ? 19.990 92.456 31.966 1.00 31.63 160 TRP A N 1
ATOM 1241 C CA . TRP A 1 167 ? 18.552 92.516 32.154 1.00 31.02 160 TRP A CA 1
ATOM 1242 C C . TRP A 1 167 ? 18.164 93.418 33.308 1.00 31.36 160 TRP A C 1
ATOM 1243 O O . TRP A 1 167 ? 18.858 93.440 34.323 1.00 31.46 160 TRP A O 1
ATOM 1254 N N . SER A 1 168 ? 17.057 94.146 33.170 1.00 31.28 161 SER A N 1
ATOM 1255 C CA . SER A 1 168 ? 16.569 94.970 34.278 1.00 32.24 161 SER A CA 1
ATOM 1256 C C . SER A 1 168 ? 15.072 94.826 34.385 1.00 31.75 161 SER A C 1
ATOM 1257 O O . SER A 1 168 ? 14.394 94.535 33.397 1.00 31.20 161 SER A O 1
ATOM 1260 N N . ARG A 1 169 ? 14.552 95.033 35.589 1.00 31.69 162 ARG A N 1
ATOM 1261 C CA . ARG A 1 169 ? 13.136 94.825 35.792 1.00 31.66 162 ARG A CA 1
ATOM 1262 C C . ARG A 1 169 ? 12.400 96.063 35.327 1.00 32.06 162 ARG A C 1
ATOM 1263 O O . ARG A 1 169 ? 12.880 97.168 35.519 1.00 32.52 162 ARG A O 1
ATOM 1271 N N . MET A 1 170 ? 11.264 95.845 34.663 1.00 32.47 163 MET A N 1
ATOM 1272 C CA . MET A 1 170 ? 10.336 96.883 34.262 1.00 32.13 163 MET A CA 1
ATOM 1273 C C . MET A 1 170 ? 9.257 96.994 35.372 1.00 31.95 163 MET A C 1
ATOM 1274 O O . MET A 1 170 ? 8.191 96.363 35.343 1.00 31.33 163 MET A O 1
ATOM 1279 N N . ASN A 1 171 ? 9.582 97.817 36.358 1.00 31.72 164 ASN A N 1
ATOM 1280 C CA . ASN A 1 171 ? 8.734 98.085 37.512 1.00 30.83 164 ASN A CA 1
ATOM 1281 C C . ASN A 1 171 ? 7.421 98.750 37.149 1.00 30.04 164 ASN A C 1
ATOM 1282 O O . ASN A 1 171 ? 6.452 98.690 37.916 1.00 30.05 164 ASN A O 1
ATOM 1287 N N . GLN A 1 172 ? 7.395 99.348 35.961 1.00 28.74 165 GLN A N 1
ATOM 1288 C CA . GLN A 1 172 ? 6.238 100.058 35.444 1.00 27.26 165 GLN A CA 1
ATOM 1289 C C . GLN A 1 172 ? 5.085 99.148 35.103 1.00 27.19 165 GLN A C 1
ATOM 1290 O O . GLN A 1 172 ? 3.977 99.619 34.972 1.00 27.12 165 GLN A O 1
ATOM 1296 N N . LEU A 1 173 ? 5.336 97.845 34.953 1.00 27.38 166 LEU A N 1
ATOM 1297 C CA . LEU A 1 173 ? 4.263 96.856 34.852 1.00 27.44 166 LEU A CA 1
ATOM 1298 C C . LEU A 1 173 ? 3.929 96.251 36.247 1.00 27.85 166 LEU A C 1
ATOM 1299 O O . LEU A 1 173 ? 4.706 95.471 36.782 1.00 28.01 166 LEU A O 1
ATOM 1304 N N . PRO A 1 174 ? 2.776 96.629 36.845 1.00 28.17 167 PRO A N 1
ATOM 1305 C CA . PRO A 1 174 ? 2.304 95.981 38.079 1.00 27.48 167 PRO A CA 1
ATOM 1306 C C . PRO A 1 174 ? 2.121 94.479 37.877 1.00 27.62 167 PRO A C 1
ATOM 1307 O O . PRO A 1 174 ? 1.522 94.054 36.894 1.00 27.32 167 PRO A O 1
ATOM 1311 N N . ASP A 1 175 ? 2.634 93.678 38.801 1.00 27.83 168 ASP A N 1
ATOM 1312 C CA . ASP A 1 175 ? 2.554 92.237 38.669 1.00 27.86 168 ASP A CA 1
ATOM 1313 C C . ASP A 1 175 ? 1.813 91.615 39.842 1.00 28.24 168 ASP A C 1
ATOM 1314 O O . ASP A 1 175 ? 2.419 91.345 40.882 1.00 29.03 168 ASP A O 1
ATOM 1319 N N . SER A 1 176 ? 0.513 91.367 39.653 1.00 28.53 169 SER A N 1
ATOM 1320 C CA . SER A 1 176 ? -0.342 90.734 40.663 1.00 28.55 169 SER A CA 1
ATOM 1321 C C . SER A 1 176 ? -0.502 89.257 40.382 1.00 28.24 169 SER A C 1
ATOM 1322 O O . SER A 1 176 ? -1.292 88.574 41.063 1.00 28.12 169 SER A O 1
ATOM 1325 N N . SER A 1 177 ? 0.249 88.756 39.402 1.00 27.75 170 SER A N 1
ATOM 1326 C CA . SER A 1 177 ? 0.076 87.377 38.920 1.00 27.94 170 SER A CA 1
ATOM 1327 C C . SER A 1 177 ? 0.370 86.337 39.983 1.00 27.76 170 SER A C 1
ATOM 1328 O O . SER A 1 177 ? 1.178 86.587 40.865 1.00 27.11 170 SER A O 1
ATOM 1331 N N . THR A 1 178 ? -0.287 85.174 39.909 1.00 27.83 171 THR A N 1
ATOM 1332 C CA . THR A 1 178 ? 0.026 84.135 40.876 1.00 27.83 171 THR A CA 1
ATOM 1333 C C . THR A 1 178 ? 1.542 83.795 40.955 1.00 28.40 171 THR A C 1
ATOM 1334 O O . THR A 1 178 ? 2.154 83.253 40.022 1.00 28.62 171 THR A O 1
ATOM 1338 N N . TYR A 1 179 ? 2.131 84.172 42.090 1.00 28.05 172 TYR A N 1
ATOM 1339 C CA . TYR A 1 179 ? 3.550 84.013 42.319 1.00 27.72 172 TYR A CA 1
ATOM 1340 C C . TYR A 1 179 ? 4.042 82.666 41.827 1.00 27.97 172 TYR A C 1
ATOM 1341 O O . TYR A 1 179 ? 3.531 81.632 42.253 1.00 27.80 172 TYR A O 1
ATOM 1350 N N . GLY A 1 180 ? 5.030 82.674 40.923 1.00 27.70 173 GLY A N 1
ATOM 1351 C CA . GLY A 1 180 ? 5.516 81.399 40.378 1.00 26.68 173 GLY A CA 1
ATOM 1352 C C . GLY A 1 180 ? 4.926 81.041 39.020 1.00 26.54 173 GLY A C 1
ATOM 1353 O O . GLY A 1 180 ? 5.529 80.253 38.300 1.00 26.76 173 GLY A O 1
ATOM 1354 N N . ILE A 1 181 ? 3.763 81.588 38.658 1.00 25.67 174 ILE A N 1
ATOM 1355 C CA . ILE A 1 181 ? 3.329 81.499 37.261 1.00 26.06 174 ILE A CA 1
ATOM 1356 C C . ILE A 1 181 ? 3.728 82.757 36.458 1.00 26.96 174 ILE A C 1
ATOM 1357 O O . ILE A 1 181 ? 4.304 82.660 35.363 1.00 25.76 174 ILE A O 1
ATOM 1362 N N . GLY A 1 182 ? 3.432 83.924 37.033 1.00 27.65 175 GLY A N 1
ATOM 1363 C CA . GLY A 1 182 ? 3.949 85.192 36.551 1.00 28.72 175 GLY A CA 1
ATOM 1364 C C . GLY A 1 182 ? 3.272 85.723 35.298 1.00 29.26 175 GLY A C 1
ATOM 1365 O O . GLY A 1 182 ? 2.097 85.472 35.059 1.00 30.04 175 GLY A O 1
ATOM 1366 N N . ILE A 1 183 ? 4.033 86.463 34.499 1.00 29.48 176 ILE A N 1
ATOM 1367 C CA . ILE A 1 183 ? 3.596 86.939 33.198 1.00 29.31 176 ILE A CA 1
ATOM 1368 C C . ILE A 1 183 ? 3.793 85.810 32.164 1.00 29.39 176 ILE A C 1
ATOM 1369 O O . ILE A 1 183 ? 4.886 85.626 31.629 1.00 29.22 176 ILE A O 1
ATOM 1374 N N . ILE A 1 184 ? 2.744 85.036 31.898 1.00 29.66 177 ILE A N 1
ATOM 1375 C CA . ILE A 1 184 ? 2.877 83.860 31.019 1.00 30.13 177 ILE A CA 1
ATOM 1376 C C . ILE A 1 184 ? 3.126 84.132 29.524 1.00 29.02 177 ILE A C 1
ATOM 1377 O O . ILE A 1 184 ? 3.659 83.281 28.824 1.00 28.64 177 ILE A O 1
ATOM 1382 N N . SER A 1 185 ? 2.729 85.296 29.028 1.00 28.07 178 SER A N 1
ATOM 1383 C CA . SER A 1 185 ? 2.671 85.500 27.593 1.00 26.63 178 SER A CA 1
ATOM 1384 C C . SER A 1 185 ? 2.939 86.968 27.274 1.00 26.33 178 SER A C 1
ATOM 1385 O O . SER A 1 185 ? 2.226 87.849 27.759 1.00 25.68 178 SER A O 1
ATOM 1388 N N . VAL A 1 186 ? 3.951 87.199 26.439 1.00 25.53 179 VAL A N 1
ATOM 1389 C CA . VAL A 1 186 ? 4.459 88.522 26.083 1.00 25.46 179 VAL A CA 1
ATOM 1390 C C . VAL A 1 186 ? 4.422 88.625 24.565 1.00 25.41 179 VAL A C 1
ATOM 1391 O O . VAL A 1 186 ? 5.048 87.804 23.880 1.00 25.75 179 VAL A O 1
ATOM 1395 N N . ILE A 1 187 ? 3.670 89.581 24.018 1.00 24.84 180 ILE A N 1
ATOM 1396 C CA . ILE A 1 187 ? 3.704 89.759 22.560 1.00 24.65 180 ILE A CA 1
ATOM 1397 C C . ILE A 1 187 ? 3.880 91.174 22.138 1.00 25.31 180 ILE A C 1
ATOM 1398 O O . ILE A 1 187 ? 3.304 92.078 22.738 1.00 25.92 180 ILE A O 1
ATOM 1403 N N . PHE A 1 188 ? 4.674 91.353 21.092 1.00 25.85 181 PHE A N 1
ATOM 1404 C CA . PHE A 1 188 ? 4.851 92.668 20.468 1.00 26.30 181 PHE A CA 1
ATOM 1405 C C . PHE A 1 188 ? 3.883 92.863 19.316 1.00 27.39 181 PHE A C 1
ATOM 1406 O O . PHE A 1 188 ? 3.625 91.928 18.553 1.00 27.63 181 PHE A O 1
ATOM 1414 N N . ASP A 1 189 ? 3.369 94.087 19.184 1.00 28.83 182 ASP A N 1
ATOM 1415 C CA . ASP A 1 189 ? 2.603 94.459 18.019 1.00 30.26 182 ASP A CA 1
ATOM 1416 C C . ASP A 1 189 ? 3.534 94.653 16.809 1.00 32.09 182 ASP A C 1
ATOM 1417 O O . ASP A 1 189 ? 4.332 95.595 16.765 1.00 32.09 182 ASP A O 1
ATOM 1422 N N . PRO A 1 190 ? 3.440 93.744 15.818 1.00 34.12 183 PRO A N 1
ATOM 1423 C CA . PRO A 1 190 ? 4.325 93.867 14.646 1.00 34.83 183 PRO A CA 1
ATOM 1424 C C . PRO A 1 190 ? 3.968 95.083 13.774 1.00 36.03 183 PRO A C 1
ATOM 1425 O O . PRO A 1 190 ? 4.830 95.572 13.061 1.00 36.05 183 PRO A O 1
ATOM 1429 N N . LYS A 1 191 ? 2.735 95.586 13.894 1.00 36.95 184 LYS A N 1
ATOM 1430 C CA . LYS A 1 191 ? 2.206 96.664 13.034 1.00 38.48 184 LYS A CA 1
ATOM 1431 C C . LYS A 1 191 ? 2.320 98.071 13.608 1.00 38.24 184 LYS A C 1
ATOM 1432 O O . LYS A 1 191 ? 2.540 99.023 12.866 1.00 39.20 184 LYS A O 1
ATOM 1438 N N . ASN A 1 192 ? 2.126 98.215 14.913 1.00 37.70 185 ASN A N 1
ATOM 1439 C CA . ASN A 1 192 ? 2.169 99.518 15.550 1.00 36.59 185 ASN A CA 1
ATOM 1440 C C . ASN A 1 192 ? 3.357 99.605 16.491 1.00 36.44 185 ASN A C 1
ATOM 1441 O O . ASN A 1 192 ? 3.355 99.006 17.585 1.00 36.24 185 ASN A O 1
ATOM 1446 N N . VAL A 1 193 ? 4.371 100.346 16.050 1.00 35.83 186 VAL A N 1
ATOM 1447 C CA . VAL A 1 193 ? 5.568 100.622 16.830 1.00 35.01 186 VAL A CA 1
ATOM 1448 C C . VAL A 1 193 ? 5.184 101.104 18.241 1.00 34.79 186 VAL A C 1
ATOM 1449 O O . VAL A 1 193 ? 4.369 102.051 18.405 1.00 33.73 186 VAL A O 1
ATOM 1453 N N . GLY A 1 194 ? 5.786 100.439 19.240 1.00 33.80 187 GLY A N 1
ATOM 1454 C CA . GLY A 1 194 ? 5.607 100.772 20.642 1.00 32.35 187 GLY A CA 1
ATOM 1455 C C . GLY A 1 194 ? 4.370 100.173 21.273 1.00 31.90 187 GLY A C 1
ATOM 1456 O O . GLY A 1 194 ? 4.109 100.408 22.449 1.00 32.18 187 GLY A O 1
ATOM 1457 N N . THR A 1 195 ? 3.582 99.418 20.508 1.00 30.93 188 THR A N 1
ATOM 1458 C CA . THR A 1 195 ? 2.446 98.691 21.100 1.00 29.87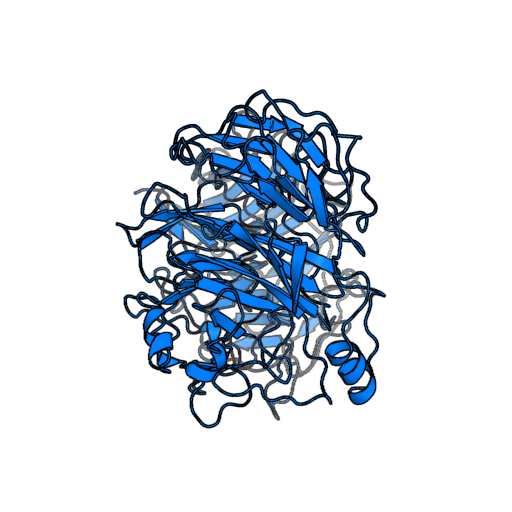 188 THR A CA 1
ATOM 1459 C C . THR A 1 195 ? 2.828 97.250 21.465 1.00 29.31 188 THR A C 1
ATOM 1460 O O . THR A 1 195 ? 3.474 96.537 20.705 1.00 29.45 188 THR A O 1
ATOM 1464 N N . ALA A 1 196 ? 2.459 96.839 22.664 1.00 28.95 189 ALA A N 1
ATOM 1465 C CA . ALA A 1 196 ? 2.750 95.481 23.117 1.00 28.37 189 ALA A CA 1
ATOM 1466 C C . ALA A 1 196 ? 1.710 95.064 24.143 1.00 27.68 189 ALA A C 1
ATOM 1467 O O . ALA A 1 196 ? 1.124 95.919 24.817 1.00 27.40 189 ALA A O 1
ATOM 1469 N N . TYR A 1 197 ? 1.477 93.756 24.230 1.00 27.33 190 TYR A N 1
ATOM 1470 C CA . TYR A 1 197 ? 0.526 93.173 25.169 1.00 27.51 190 TYR A CA 1
ATOM 1471 C C . TYR A 1 197 ? 1.263 92.120 25.971 1.00 27.97 190 TYR A C 1
ATOM 1472 O O . TYR A 1 197 ? 2.123 91.406 25.464 1.00 28.54 190 TYR A O 1
ATOM 1481 N N . VAL A 1 198 ? 0.937 92.044 27.242 1.00 28.24 191 VAL A N 1
ATOM 1482 C CA . VAL A 1 198 ? 1.600 91.117 28.127 1.00 28.80 191 VAL A CA 1
ATOM 1483 C C . VAL A 1 198 ? 0.468 90.559 28.974 1.00 29.35 191 VAL A C 1
ATOM 1484 O O . VAL A 1 198 ? -0.451 91.315 29.367 1.00 30.01 191 VAL A O 1
ATOM 1488 N N . ALA A 1 199 ? 0.477 89.249 29.196 1.00 28.60 192 ALA A N 1
ATOM 1489 C CA . ALA A 1 199 ? -0.602 88.661 29.961 1.00 29.00 192 ALA A CA 1
ATOM 1490 C C . ALA A 1 199 ? -0.117 88.198 31.326 1.00 28.76 192 ALA A C 1
ATOM 1491 O O . ALA A 1 199 ? 0.597 87.185 31.451 1.00 29.35 192 ALA A O 1
ATOM 1493 N N . SER A 1 200 ? -0.519 88.957 32.337 1.00 28.03 193 SER A N 1
ATOM 1494 C CA . SER A 1 200 ? -0.394 88.568 33.730 1.00 27.81 193 SER A CA 1
ATOM 1495 C C . SER A 1 200 ? -1.369 87.438 34.088 1.00 27.28 193 SER A C 1
ATOM 1496 O O . SER A 1 200 ? -2.563 87.534 33.804 1.00 26.95 193 SER A O 1
ATOM 1499 N N . HIS A 1 201 ? -0.879 86.387 34.737 1.00 26.49 194 HIS A N 1
ATOM 1500 C CA . HIS A 1 201 ? -1.779 85.326 35.215 1.00 26.69 194 HIS A CA 1
ATOM 1501 C C . HIS A 1 201 ? -2.527 85.789 36.474 1.00 26.88 194 HIS A C 1
ATOM 1502 O O . HIS A 1 201 ? -2.105 85.547 37.616 1.00 27.55 194 HIS A O 1
ATOM 1509 N N . ALA A 1 202 ? -3.629 86.485 36.240 1.00 27.30 195 ALA A N 1
ATOM 1510 C CA . ALA A 1 202 ? -4.441 87.128 37.267 1.00 27.42 195 ALA A CA 1
ATOM 1511 C C . ALA A 1 202 ? -5.695 87.684 36.608 1.00 28.15 195 ALA A C 1
ATOM 1512 O O . ALA A 1 202 ? -5.703 87.972 35.401 1.00 28.21 195 ALA A O 1
ATOM 1514 N N . VAL A 1 203 ? -6.734 87.859 37.421 1.00 28.34 196 VAL A N 1
ATOM 1515 C CA . VAL A 1 203 ? -7.988 88.482 37.043 1.00 28.03 196 VAL A CA 1
ATOM 1516 C C . VAL A 1 203 ? -7.696 89.843 36.409 1.00 28.17 196 VAL A C 1
ATOM 1517 O O . VAL A 1 203 ? -6.976 90.654 36.980 1.00 28.30 196 VAL A O 1
ATOM 1521 N N . GLY A 1 204 ? -8.261 90.102 35.235 1.00 28.18 197 GLY A N 1
ATOM 1522 C CA . GLY A 1 204 ? -8.002 91.362 34.538 1.00 27.72 197 GLY A CA 1
ATOM 1523 C C . GLY A 1 204 ? -6.522 91.484 34.192 1.00 28.23 197 GLY A C 1
ATOM 1524 O O . GLY A 1 204 ? -5.943 92.578 34.266 1.00 27.58 197 GLY A O 1
ATOM 1525 N N . GLY A 1 205 ? -5.916 90.357 33.808 1.00 27.56 198 GLY A N 1
ATOM 1526 C CA . GLY A 1 205 ? -4.483 90.301 33.623 1.00 27.55 198 GLY A CA 1
ATOM 1527 C C . GLY A 1 205 ? -3.923 90.763 32.292 1.00 27.82 198 GLY A C 1
ATOM 1528 O O . GLY A 1 205 ? -2.715 90.663 32.090 1.00 27.16 198 GLY A O 1
ATOM 1529 N N . LEU A 1 206 ? -4.775 91.269 31.387 1.00 28.34 199 LEU A N 1
ATOM 1530 C CA . LEU A 1 206 ? -4.293 91.759 30.096 1.00 28.42 199 LEU A CA 1
ATOM 1531 C C . LEU A 1 206 ? -3.806 93.202 30.219 1.00 28.60 199 LEU A C 1
ATOM 1532 O O . LEU A 1 206 ? -4.562 94.117 30.551 1.00 29.63 199 LEU A O 1
ATOM 1537 N N . TRP A 1 207 ? -2.516 93.395 29.982 1.00 28.55 200 TRP A N 1
ATOM 1538 C CA . TRP A 1 207 ? -1.904 94.706 30.068 1.00 28.56 200 TRP A CA 1
ATOM 1539 C C . TRP A 1 207 ? -1.417 95.127 28.697 1.00 28.40 200 TRP A C 1
ATOM 1540 O O . TRP A 1 207 ? -0.998 94.277 27.904 1.00 28.22 200 TRP A O 1
ATOM 1551 N N . VAL A 1 208 ? -1.456 96.436 28.447 1.00 28.34 201 VAL A N 1
ATOM 1552 C CA . VAL A 1 208 ? -1.076 97.022 27.170 1.00 28.68 201 VAL A CA 1
ATOM 1553 C C . VAL A 1 208 ? -0.109 98.164 27.396 1.00 29.72 201 VAL A C 1
ATOM 1554 O O . VAL A 1 208 ? -0.195 98.865 28.407 1.00 31.04 201 VAL A O 1
ATOM 1558 N N . THR A 1 209 ? 0.825 98.337 26.472 1.00 30.61 202 THR A N 1
ATOM 1559 C CA . THR A 1 209 ? 1.616 99.576 26.374 1.00 30.96 202 THR A CA 1
ATOM 1560 C C . THR A 1 209 ? 1.530 100.156 24.958 1.00 32.05 202 THR A C 1
ATOM 1561 O O . THR A 1 209 ? 1.476 99.391 23.985 1.00 32.14 202 THR A O 1
ATOM 1565 N N . TRP A 1 210 ? 1.517 101.490 24.851 1.00 32.68 203 TRP A N 1
ATOM 1566 C CA . TRP A 1 210 ? 1.645 102.189 23.556 1.00 33.54 203 TRP A CA 1
ATOM 1567 C C . TRP A 1 210 ? 2.912 103.047 23.472 1.00 33.91 203 TRP A C 1
ATOM 1568 O O . TRP A 1 210 ? 3.116 103.773 22.524 1.00 34.12 203 TRP A O 1
ATOM 1579 N N . ASP A 1 211 ? 3.773 102.898 24.468 1.00 34.86 204 ASP A N 1
ATOM 1580 C CA . ASP A 1 211 ? 4.810 103.849 24.849 1.00 35.08 204 ASP A CA 1
ATOM 1581 C C . ASP A 1 211 ? 6.121 103.107 24.612 1.00 34.27 204 ASP A C 1
ATOM 1582 O O . ASP A 1 211 ? 7.190 103.562 25.027 1.00 33.53 204 ASP A O 1
ATOM 1587 N N . GLY A 1 212 ? 6.010 101.917 24.020 1.00 33.51 205 GLY A N 1
ATOM 1588 C CA . GLY A 1 212 ? 7.112 100.959 23.932 1.00 33.36 205 GLY A CA 1
ATOM 1589 C C . GLY A 1 212 ? 7.522 100.348 25.267 1.00 33.28 205 GLY A C 1
ATOM 1590 O O . GLY A 1 212 ? 8.679 99.978 25.458 1.00 33.13 205 GLY A O 1
ATOM 1591 N N . GLY A 1 213 ? 6.576 100.237 26.196 1.00 33.15 206 GLY A N 1
ATOM 1592 C CA . GLY A 1 213 ? 6.858 99.644 27.504 1.00 32.90 206 GLY A CA 1
ATOM 1593 C C . GLY A 1 213 ? 7.192 100.627 28.627 1.00 32.79 206 GLY A C 1
ATOM 1594 O O . GLY A 1 213 ? 7.473 100.201 29.748 1.00 33.50 206 GLY A O 1
ATOM 1595 N N . ALA A 1 214 ? 7.165 101.931 28.357 1.00 31.86 207 ALA A N 1
ATOM 1596 C CA . ALA A 1 214 ? 7.385 102.914 29.423 1.00 31.24 207 ALA A CA 1
ATOM 1597 C C . ALA A 1 214 ? 6.205 102.985 30.418 1.00 31.26 207 ALA A C 1
ATOM 1598 O O . ALA A 1 214 ? 6.416 102.950 31.630 1.00 31.61 207 ALA A O 1
ATOM 1600 N N . ASN A 1 215 ? 4.979 103.086 29.885 1.00 30.82 208 ASN A N 1
ATOM 1601 C CA . ASN A 1 215 ? 3.740 103.082 30.645 1.00 29.92 208 ASN A CA 1
ATOM 1602 C C . ASN A 1 215 ? 2.849 101.898 30.270 1.00 29.17 208 ASN A C 1
ATOM 1603 O O . ASN A 1 215 ? 2.858 101.445 29.139 1.00 28.09 208 ASN A O 1
ATOM 1608 N N . TRP A 1 216 ? 2.078 101.418 31.246 1.00 29.28 209 TRP A N 1
ATOM 1609 C CA . TRP A 1 216 ? 1.208 100.255 31.119 1.00 28.74 209 TRP A CA 1
ATOM 1610 C C . TRP A 1 216 ? -0.157 100.536 31.734 1.00 29.34 209 TRP A C 1
ATOM 1611 O O . TRP A 1 216 ? -0.264 101.244 32.721 1.00 28.62 209 TRP A O 1
ATOM 1622 N N . SER A 1 217 ? -1.199 99.973 31.141 1.00 29.76 210 SER A N 1
ATOM 1623 C CA . SER A 1 217 ? -2.511 100.012 31.731 1.00 30.51 210 SER A CA 1
ATOM 1624 C C . SER A 1 217 ? -3.230 98.724 31.331 1.00 30.76 210 SER A C 1
ATOM 1625 O O . SER A 1 217 ? -2.858 98.083 30.335 1.00 30.95 210 SER A O 1
ATOM 1628 N N . GLN A 1 218 ? -4.236 98.333 32.116 1.00 30.20 211 GLN A N 1
ATOM 1629 C CA . GLN A 1 218 ? -5.049 97.169 31.778 1.00 30.17 211 GLN A CA 1
ATOM 1630 C C . GLN A 1 218 ? -5.866 97.457 30.525 1.00 29.41 211 GLN A C 1
ATOM 1631 O O . GLN A 1 218 ? -6.439 98.537 30.402 1.00 28.98 211 GLN A O 1
ATOM 1637 N N . VAL A 1 219 ? -5.917 96.497 29.602 1.00 29.00 212 VAL A N 1
ATOM 1638 C CA . VAL A 1 219 ? -6.729 96.669 28.408 1.00 28.69 212 VAL A CA 1
ATOM 1639 C C . VAL A 1 219 ? -8.156 96.943 28.856 1.00 29.07 212 VAL A C 1
ATOM 1640 O O . VAL A 1 219 ? -8.708 96.188 29.661 1.00 30.19 212 VAL A O 1
ATOM 1644 N N . GLY A 1 220 ? -8.730 98.057 28.400 1.00 28.57 213 GLY A N 1
ATOM 1645 C CA . GLY A 1 220 ? -10.118 98.383 28.730 1.00 28.65 213 GLY A CA 1
ATOM 1646 C C . GLY A 1 220 ? -11.101 97.343 28.188 1.00 28.39 213 GLY A C 1
ATOM 1647 O O . GLY A 1 220 ? -10.969 96.905 27.056 1.00 28.35 213 GLY A O 1
ATOM 1648 N N . GLY A 1 221 ? -12.073 96.944 29.011 1.00 28.65 214 GLY A N 1
ATOM 1649 C CA . GLY A 1 221 ? -13.193 96.075 28.597 1.00 28.32 214 GLY A CA 1
ATOM 1650 C C . GLY A 1 221 ? -13.022 94.577 28.829 1.00 28.26 214 GLY A C 1
ATOM 1651 O O . GLY A 1 221 ? -13.987 93.843 28.727 1.00 27.99 214 GLY A O 1
ATOM 1652 N N . GLN A 1 222 ? -11.806 94.124 29.156 1.00 28.63 215 GLN A N 1
ATOM 1653 C CA . GLN A 1 222 ? -11.490 92.676 29.292 1.00 28.69 215 GLN A CA 1
ATOM 1654 C C . GLN A 1 222 ? -12.332 91.993 30.351 1.00 29.54 215 GLN A C 1
ATOM 1655 O O . GLN A 1 222 ? -12.687 92.597 31.349 1.00 29.76 215 GLN A O 1
ATOM 1661 N N . PRO A 1 223 ? -12.664 90.727 30.127 1.00 30.09 216 PRO A N 1
ATOM 1662 C CA . PRO A 1 223 ? -13.467 90.048 31.133 1.00 31.07 216 PRO A CA 1
ATOM 1663 C C . PRO A 1 223 ? -12.739 89.954 32.486 1.00 31.34 216 PRO A C 1
ATOM 1664 O O . PRO A 1 223 ? -11.602 89.476 32.549 1.00 31.75 216 PRO A O 1
ATOM 1668 N N . THR A 1 224 ? -13.394 90.429 33.539 1.00 31.45 217 THR A N 1
ATOM 1669 C CA . THR A 1 224 ? -12.862 90.323 34.899 1.00 31.73 217 THR A CA 1
ATOM 1670 C C . THR A 1 224 ? -13.670 89.315 35.709 1.00 32.36 217 THR A C 1
ATOM 1671 O O . THR A 1 224 ? -13.392 89.094 36.872 1.00 33.33 217 THR A O 1
ATOM 1675 N N . GLN A 1 225 ? -14.703 88.742 35.105 1.00 32.97 218 GLN A N 1
ATOM 1676 C CA . GLN A 1 225 ? -15.508 87.709 35.751 1.00 33.77 218 GLN A CA 1
ATOM 1677 C C . GLN A 1 225 ? -15.904 86.686 34.692 1.00 32.35 218 GLN A C 1
ATOM 1678 O O . GLN A 1 225 ? -15.799 86.960 33.503 1.00 32.25 218 GLN A O 1
ATOM 1684 N N . TRP A 1 226 ? -16.341 85.514 35.138 1.00 31.64 219 TRP A N 1
ATOM 1685 C CA . TRP A 1 226 ? -16.790 84.432 34.267 1.00 30.81 219 TRP A CA 1
ATOM 1686 C C . TRP A 1 226 ? -18.108 84.720 33.539 1.00 31.05 219 TRP A C 1
ATOM 1687 O O . TRP A 1 226 ? -19.043 85.305 34.110 1.00 30.84 219 TRP A O 1
ATOM 1698 N N . SER A 1 227 ? -18.182 84.301 32.277 1.00 30.63 220 SER A N 1
ATOM 1699 C CA . SER A 1 227 ? -19.409 84.466 31.501 1.00 30.67 220 SER A CA 1
ATOM 1700 C C . SER A 1 227 ? -20.574 83.626 32.092 1.00 30.94 220 SER A C 1
ATOM 1701 O O . SER A 1 227 ? -20.351 82.599 32.751 1.00 30.41 220 SER A O 1
ATOM 1704 N N . ASP A 1 228 ? -21.805 84.077 31.830 1.00 30.83 221 ASP A N 1
ATOM 1705 C CA . ASP A 1 228 ? -23.034 83.371 32.219 1.00 30.50 221 ASP A CA 1
ATOM 1706 C C . ASP A 1 228 ? -23.025 81.946 31.769 1.00 30.33 221 ASP A C 1
ATOM 1707 O O . ASP A 1 228 ? -23.522 81.100 32.496 1.00 31.29 221 ASP A O 1
ATOM 1712 N N . TRP A 1 229 ? -22.482 81.682 30.572 1.00 30.10 222 TRP A N 1
ATOM 1713 C CA . TRP A 1 229 ? -22.352 80.318 30.054 1.00 29.46 222 TRP A CA 1
ATOM 1714 C C . TRP A 1 229 ? -21.504 79.484 31.027 1.00 30.15 222 TRP A C 1
ATOM 1715 O O . TRP A 1 229 ? -21.919 78.392 31.448 1.00 31.12 222 TRP A O 1
ATOM 1726 N N . THR A 1 230 ? -20.337 80.008 31.401 1.00 30.06 223 THR A N 1
ATOM 1727 C CA . THR A 1 230 ? -19.466 79.335 32.362 1.00 30.22 223 THR A CA 1
ATOM 1728 C C . THR A 1 230 ? -20.194 79.179 33.716 1.00 30.85 223 THR A C 1
ATOM 1729 O O . THR A 1 230 ? -20.279 78.079 34.270 1.00 30.46 223 THR A O 1
ATOM 1733 N N . LYS A 1 231 ? -20.749 80.272 34.225 1.00 30.74 224 LYS A N 1
ATOM 1734 C CA . LYS A 1 231 ? -21.448 80.209 35.486 1.00 31.51 224 LYS A CA 1
ATOM 1735 C C . LYS A 1 231 ? -22.571 79.164 35.428 1.00 32.34 224 LYS A C 1
ATOM 1736 O O . LYS A 1 231 ? -22.801 78.450 36.425 1.00 32.82 224 LYS A O 1
ATOM 1742 N N . SER A 1 232 ? -23.232 79.036 34.271 1.00 32.39 225 SER A N 1
ATOM 1743 C CA . SER A 1 232 ? -24.359 78.093 34.159 1.00 32.87 225 SER A CA 1
ATOM 1744 C C . SER A 1 232 ? -23.870 76.664 34.299 1.00 33.44 225 SER A C 1
ATOM 1745 O O . SER A 1 232 ? -24.603 75.817 34.811 1.00 33.82 225 SER A O 1
ATOM 1748 N N . ILE A 1 233 ? -22.642 76.387 33.850 1.00 33.81 226 ILE A N 1
ATOM 1749 C CA . ILE A 1 233 ? -22.161 75.027 33.947 1.00 34.64 226 ILE A CA 1
ATOM 1750 C C . ILE A 1 233 ? -21.551 74.706 35.310 1.00 35.12 226 ILE A C 1
ATOM 1751 O O . ILE A 1 233 ? -21.667 73.571 35.766 1.00 35.43 226 ILE A O 1
ATOM 1756 N N . VAL A 1 234 ? -20.931 75.685 35.980 1.00 35.94 227 VAL A N 1
ATOM 1757 C CA . VAL A 1 234 ? -20.506 75.452 37.368 1.00 35.81 227 VAL A CA 1
ATOM 1758 C C . VAL A 1 234 ? -21.724 75.164 38.251 1.00 36.31 227 VAL A C 1
ATOM 1759 O O . VAL A 1 234 ? -21.595 74.469 39.256 1.00 37.13 227 VAL A O 1
ATOM 1763 N N . ALA A 1 235 ? -22.887 75.686 37.865 1.00 35.49 228 ALA A N 1
ATOM 1764 C CA . ALA A 1 235 ? -24.117 75.459 38.602 1.00 35.68 228 ALA A CA 1
ATOM 1765 C C . ALA A 1 235 ? -24.765 74.129 38.213 1.00 36.02 228 ALA A C 1
ATOM 1766 O O . ALA A 1 235 ? -25.210 73.385 39.084 1.00 36.98 228 ALA A O 1
ATOM 1768 N N . ALA A 1 236 ? -24.817 73.813 36.922 1.00 35.98 229 ALA A N 1
ATOM 1769 C CA . ALA A 1 236 ? -25.353 72.502 36.498 1.00 36.06 229 ALA A CA 1
ATOM 1770 C C . ALA A 1 236 ? -24.484 71.322 36.926 1.00 35.88 229 ALA A C 1
ATOM 1771 O O . ALA A 1 236 ? -25.021 70.279 37.305 1.00 35.96 229 ALA A O 1
ATOM 1773 N N . SER A 1 237 ? -23.155 71.479 36.875 1.00 35.78 230 SER A N 1
ATOM 1774 C CA . SER A 1 237 ? -22.238 70.358 37.189 1.00 35.60 230 SER A CA 1
ATOM 1775 C C . SER A 1 237 ? -22.070 70.079 38.661 1.00 35.40 230 SER A C 1
ATOM 1776 O O . SER A 1 237 ? -21.621 69.006 39.031 1.00 35.45 230 SER A O 1
ATOM 1779 N N . GLY A 1 238 ? -22.383 71.064 39.499 1.00 36.01 231 GLY A N 1
ATOM 1780 C CA . GLY A 1 238 ? -22.157 70.961 40.941 1.00 35.24 231 GLY A CA 1
ATOM 1781 C C . GLY A 1 238 ? -20.722 71.231 41.383 1.00 35.43 231 GLY A C 1
ATOM 1782 O O . GLY A 1 238 ? -20.452 71.253 42.593 1.00 35.94 231 GLY A O 1
ATOM 1783 N N . THR A 1 239 ? -19.792 71.430 40.434 1.00 35.05 232 THR A N 1
ATOM 1784 C CA . THR A 1 239 ? -18.379 71.649 40.811 1.00 34.78 232 THR A CA 1
ATOM 1785 C C . THR A 1 239 ? -17.842 73.067 40.622 1.00 34.31 232 THR A C 1
ATOM 1786 O O . THR A 1 239 ? -18.020 73.689 39.561 1.00 34.80 232 THR A O 1
ATOM 1790 N N . ALA A 1 240 ? -17.217 73.591 41.679 1.00 33.37 233 ALA A N 1
ATOM 1791 C CA . ALA A 1 240 ? -16.885 75.028 41.754 1.00 32.82 233 ALA A CA 1
ATOM 1792 C C . ALA A 1 240 ? -15.723 75.420 40.846 1.00 31.98 233 ALA A C 1
ATOM 1793 O O . ALA A 1 240 ? -14.863 74.584 40.592 1.00 30.69 233 ALA A O 1
ATOM 1795 N N . ILE A 1 241 ? -15.734 76.671 40.349 1.00 31.81 234 ILE A N 1
ATOM 1796 C CA . ILE A 1 241 ? -14.622 77.263 39.568 1.00 31.69 234 ILE A CA 1
ATOM 1797 C C . ILE A 1 241 ? -13.523 77.593 40.580 1.00 31.76 234 ILE A C 1
ATOM 1798 O O . ILE A 1 241 ? -13.819 77.815 41.748 1.00 31.84 234 ILE A O 1
ATOM 1803 N N . GLN A 1 242 ? -12.268 77.663 40.139 1.00 31.11 235 GLN A N 1
ATOM 1804 C CA . GLN A 1 242 ? -11.172 77.903 41.078 1.00 30.41 235 GLN A CA 1
ATOM 1805 C C . GLN A 1 242 ? -10.692 79.331 41.017 1.00 30.17 235 GLN A C 1
ATOM 1806 O O . GLN A 1 242 ? -9.697 79.681 41.637 1.00 29.87 235 GLN A O 1
ATOM 1812 N N . SER A 1 243 ? -11.400 80.178 40.287 1.00 30.05 236 SER A N 1
ATOM 1813 C CA . SER A 1 243 ? -11.028 81.589 40.269 1.00 30.01 236 SER A CA 1
ATOM 1814 C C . SER A 1 243 ? -12.268 82.433 40.139 1.00 30.06 236 SER A C 1
ATOM 1815 O O . SER A 1 243 ? -13.289 81.963 39.647 1.00 30.42 236 SER A O 1
ATOM 1818 N N . SER A 1 244 ? -12.171 83.695 40.542 1.00 30.15 237 SER A N 1
ATOM 1819 C CA . SER A 1 244 ? -13.316 84.604 40.455 1.00 30.25 237 SER A CA 1
ATOM 1820 C C . SER A 1 244 ? -13.463 85.260 39.078 1.00 30.06 237 SER A C 1
ATOM 1821 O O . SER A 1 244 ? -14.481 85.908 38.799 1.00 31.13 237 SER A O 1
ATOM 1824 N N . GLY A 1 245 ? -12.428 85.118 38.251 1.00 29.70 238 GLY A N 1
ATOM 1825 C CA . GLY A 1 245 ? -12.379 85.651 36.888 1.00 29.12 238 GLY A CA 1
ATOM 1826 C C . GLY A 1 245 ? -11.439 84.828 35.996 1.00 28.49 238 GLY A C 1
ATOM 1827 O O . GLY A 1 245 ? -10.581 84.100 36.513 1.00 28.47 238 GLY A O 1
ATOM 1828 N N . PRO A 1 246 ? -11.599 84.928 34.654 1.00 27.93 239 PRO A N 1
ATOM 1829 C CA . PRO A 1 246 ? -10.726 84.186 33.721 1.00 27.62 239 PRO A CA 1
ATOM 1830 C C . PRO A 1 246 ? -9.241 84.480 33.986 1.00 27.00 239 PRO A C 1
ATOM 1831 O O . PRO A 1 246 ? -8.884 85.591 34.352 1.00 26.07 239 PRO A O 1
ATOM 1835 N N . LEU A 1 247 ? -8.404 83.463 33.843 1.00 26.59 240 LEU A N 1
ATOM 1836 C CA . LEU A 1 247 ? -6.981 83.632 34.058 1.00 26.87 240 LEU A CA 1
ATOM 1837 C C . LEU A 1 247 ? -6.262 83.344 32.744 1.00 27.06 240 LEU A C 1
ATOM 1838 O O . LEU A 1 247 ? -6.390 82.222 32.199 1.00 27.50 240 LEU A O 1
ATOM 1843 N N . PRO A 1 248 ? -5.507 84.340 32.235 1.00 26.63 241 PRO A N 1
ATOM 1844 C CA . PRO A 1 248 ? -4.768 84.207 30.974 1.00 26.65 241 PRO A CA 1
ATOM 1845 C C . PRO A 1 248 ? -3.819 83.035 30.983 1.00 26.94 241 PRO A C 1
ATOM 1846 O O . PRO A 1 248 ? -3.144 82.792 31.985 1.00 27.78 241 PRO A O 1
ATOM 1850 N N . ILE A 1 249 ? -3.784 82.317 29.862 1.00 26.92 242 ILE A N 1
ATOM 1851 C CA . ILE A 1 249 ? -2.777 81.298 29.578 1.00 25.80 242 ILE A CA 1
ATOM 1852 C C . ILE A 1 249 ? -1.865 81.776 28.417 1.00 25.39 242 ILE A C 1
ATOM 1853 O O . ILE A 1 249 ? -0.647 81.646 28.483 1.00 25.12 242 ILE A O 1
ATOM 1858 N N . LYS A 1 250 ? -2.451 82.355 27.371 1.00 25.30 243 LYS A N 1
ATOM 1859 C CA . LYS A 1 250 ? -1.708 82.681 26.143 1.00 26.01 243 LYS A CA 1
ATOM 1860 C C . LYS A 1 250 ? -2.396 83.775 25.357 1.00 26.88 243 LYS A C 1
ATOM 1861 O O . LYS A 1 250 ? -3.625 83.924 25.418 1.00 27.59 243 LYS A O 1
ATOM 1867 N N . ILE A 1 251 ? -1.612 84.554 24.625 1.00 27.28 244 ILE A N 1
ATOM 1868 C CA . ILE A 1 251 ? -2.177 85.617 23.791 1.00 27.48 244 ILE A CA 1
ATOM 1869 C C . ILE A 1 251 ? -1.444 85.684 22.458 1.00 27.35 244 ILE A C 1
ATOM 1870 O O . ILE A 1 251 ? -0.278 85.301 22.381 1.00 27.80 244 ILE A O 1
ATOM 1875 N N . ALA A 1 252 ? -2.114 86.184 21.419 1.00 26.57 245 ALA A N 1
ATOM 1876 C CA . ALA A 1 252 ? -1.474 86.319 20.111 1.00 26.52 245 ALA A CA 1
ATOM 1877 C C . ALA A 1 252 ? -2.232 87.282 19.222 1.00 26.95 245 ALA A C 1
ATOM 1878 O O . ALA A 1 252 ? -3.476 87.391 19.296 1.00 27.36 245 ALA A O 1
ATOM 1880 N N . LEU A 1 253 ? -1.473 87.962 18.373 1.00 26.83 246 LEU A N 1
ATOM 1881 C CA . LEU A 1 253 ? -2.011 88.900 17.433 1.00 27.32 246 LEU A CA 1
ATOM 1882 C C . LEU A 1 253 ? -2.066 88.254 16.066 1.00 27.80 246 LEU A C 1
ATOM 1883 O O . LEU A 1 253 ? -1.052 87.848 15.526 1.00 28.41 246 LEU A O 1
ATOM 1888 N N . GLY A 1 254 ? -3.260 88.159 15.494 1.00 28.34 247 GLY A N 1
ATOM 1889 C CA . GLY A 1 254 ? -3.376 87.818 14.081 1.00 27.87 247 GLY A CA 1
ATOM 1890 C C . GLY A 1 254 ? -2.768 88.896 13.196 1.00 27.66 247 GLY A C 1
ATOM 1891 O O . GLY A 1 254 ? -2.550 90.035 13.612 1.00 26.62 247 GLY A O 1
ATOM 1892 N N . LYS A 1 255 ? -2.502 88.532 11.953 1.00 28.58 248 LYS A N 1
ATOM 1893 C CA . LYS A 1 255 ? -2.072 89.527 10.954 1.00 29.30 248 LYS A CA 1
ATOM 1894 C C . LYS A 1 255 ? -3.254 90.434 10.602 1.00 28.11 248 LYS A C 1
ATOM 1895 O O . LYS A 1 255 ? -3.068 91.478 10.012 1.00 27.87 248 LYS A O 1
ATOM 1901 N N . ASN A 1 256 ? -4.462 90.023 10.978 1.00 28.07 249 ASN A N 1
ATOM 1902 C CA . ASN A 1 256 ? -5.680 90.842 10.783 1.00 28.28 249 ASN A CA 1
ATOM 1903 C C . ASN A 1 256 ? -5.740 91.966 11.810 1.00 28.97 249 ASN A C 1
ATOM 1904 O O . ASN A 1 256 ? -6.628 92.822 11.761 1.00 29.38 249 ASN A O 1
ATOM 1909 N N . GLY A 1 257 ? -4.759 91.965 12.724 1.00 29.27 250 GLY A N 1
ATOM 1910 C CA . GLY A 1 257 ? -4.711 92.914 13.853 1.00 28.58 250 GLY A CA 1
ATOM 1911 C C . GLY A 1 257 ? -5.409 92.391 15.124 1.00 28.19 250 GLY A C 1
ATOM 1912 O O . GLY A 1 257 ? -5.270 92.974 16.184 1.00 28.98 250 GLY A O 1
ATOM 1913 N N . ARG A 1 258 ? -6.159 91.297 15.022 1.00 27.46 251 ARG A N 1
ATOM 1914 C CA . ARG A 1 258 ? -7.008 90.849 16.122 1.00 27.17 251 ARG A CA 1
ATOM 1915 C C . ARG A 1 258 ? -6.207 90.136 17.210 1.00 26.43 251 ARG A C 1
ATOM 1916 O O . ARG A 1 258 ? -5.239 89.384 16.936 1.00 25.02 251 ARG A O 1
ATOM 1924 N N . LEU A 1 259 ? -6.587 90.411 18.454 1.00 26.29 252 LEU A N 1
ATOM 1925 C CA . LEU A 1 259 ? -5.893 89.831 19.631 1.00 26.09 252 LEU A CA 1
ATOM 1926 C C . LEU A 1 259 ? -6.723 88.677 20.196 1.00 25.82 252 LEU A C 1
ATOM 1927 O O . LEU A 1 259 ? -7.895 88.857 20.519 1.00 26.06 252 LEU A O 1
ATOM 1932 N N . TYR A 1 260 ? -6.115 87.503 20.312 1.00 25.80 253 TYR A N 1
ATOM 1933 C CA . TYR A 1 260 ? -6.793 86.337 20.849 1.00 25.82 253 TYR A CA 1
ATOM 1934 C C . TYR A 1 260 ? -6.220 85.966 22.186 1.00 25.89 253 TYR A C 1
ATOM 1935 O O . TYR A 1 260 ? -5.017 86.076 22.404 1.00 26.38 253 TYR A O 1
ATOM 1944 N N . ILE A 1 261 ? -7.068 85.491 23.085 1.00 26.14 254 ILE A N 1
ATOM 1945 C CA . ILE A 1 261 ? -6.614 85.160 24.426 1.00 26.80 254 ILE A CA 1
ATOM 1946 C C . ILE A 1 261 ? -7.335 83.928 24.901 1.00 26.58 254 ILE A C 1
ATOM 1947 O O . ILE A 1 261 ? -8.578 83.854 24.816 1.00 27.75 254 ILE A O 1
ATOM 1952 N N . THR A 1 262 ? -6.564 82.963 25.388 1.00 25.61 255 THR A N 1
ATOM 1953 C CA . THR A 1 262 ? -7.122 81.817 26.074 1.00 25.19 255 THR A CA 1
ATOM 1954 C C . THR A 1 262 ? -7.037 81.960 27.591 1.00 25.24 255 THR A C 1
ATOM 1955 O O . THR A 1 262 ? -6.005 82.377 28.139 1.00 25.40 255 THR A O 1
ATOM 1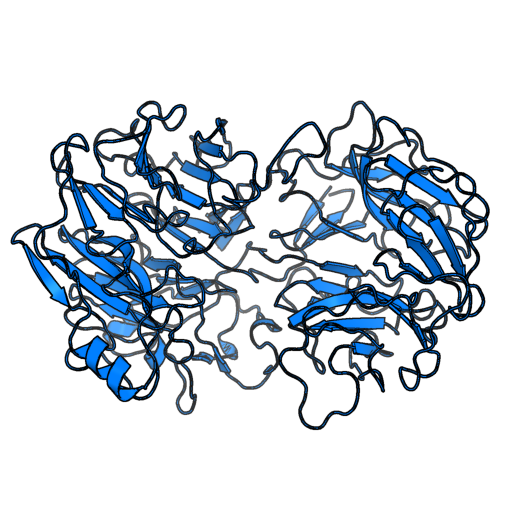959 N N . TYR A 1 263 ? -8.126 81.592 28.254 1.00 25.04 256 TYR A N 1
ATOM 1960 C CA . TYR A 1 263 ? -8.213 81.612 29.701 1.00 25.25 256 TYR A CA 1
ATOM 1961 C C . TYR A 1 263 ? -8.566 80.279 30.323 1.00 26.24 256 TYR A C 1
ATOM 1962 O O . TYR A 1 263 ? -9.268 79.442 29.720 1.00 25.81 256 TYR A O 1
ATOM 1971 N N . SER A 1 264 ? -8.092 80.103 31.560 1.00 26.66 257 SER A N 1
ATOM 1972 C CA . SER A 1 264 ? -8.466 78.966 32.380 1.00 26.57 257 SER A CA 1
ATOM 1973 C C . SER A 1 264 ? -8.680 79.406 33.818 1.00 26.91 257 SER A C 1
ATOM 1974 O O . SER A 1 264 ? -8.508 80.596 34.136 1.00 27.02 257 SER A O 1
ATOM 1977 N N . ASP A 1 265 ? -9.060 78.473 34.689 1.00 26.65 258 ASP A N 1
ATOM 1978 C CA . ASP A 1 265 ? -9.296 78.851 36.085 1.00 26.77 258 ASP A CA 1
ATOM 1979 C C . ASP A 1 265 ? -8.147 78.397 36.998 1.00 26.54 258 ASP A C 1
ATOM 1980 O O . ASP A 1 265 ? -8.190 78.563 38.227 1.00 27.15 258 ASP A O 1
ATOM 1985 N N . ALA A 1 266 ? -7.138 77.814 36.357 1.00 25.54 259 ALA A N 1
ATOM 1986 C CA . ALA A 1 266 ? -5.922 77.333 36.972 1.00 25.26 259 ALA A CA 1
ATOM 1987 C C . ALA A 1 266 ? -4.840 77.477 35.880 1.00 25.60 259 ALA A C 1
ATOM 1988 O O . ALA A 1 266 ? -5.180 77.670 34.714 1.00 26.11 259 ALA A O 1
ATOM 1990 N N . PRO A 1 267 ? -3.545 77.486 36.263 1.00 25.10 260 PRO A N 1
ATOM 1991 C CA . PRO A 1 267 ? -2.459 77.673 35.300 1.00 24.23 260 PRO A CA 1
ATOM 1992 C C . PRO A 1 267 ? -2.227 76.532 34.341 1.00 24.57 260 PRO A C 1
ATOM 1993 O O . PRO A 1 267 ? -1.669 76.759 33.255 1.00 25.07 260 PRO A O 1
ATOM 1997 N N . GLY A 1 268 ? -2.608 75.324 34.740 1.00 23.83 261 GLY A N 1
ATOM 1998 C CA . GLY A 1 268 ? -2.355 74.098 33.968 1.00 23.88 261 GLY A CA 1
ATOM 1999 C C . GLY A 1 268 ? -0.964 73.581 34.302 1.00 24.20 261 GLY A C 1
ATOM 2000 O O . GLY A 1 268 ? -0.281 74.200 35.104 1.00 25.09 261 GLY A O 1
ATOM 2001 N N . PRO A 1 269 ? -0.482 72.524 33.616 1.00 24.29 262 PRO A N 1
ATOM 2002 C CA . PRO A 1 269 ? -1.110 71.746 32.515 1.00 25.16 262 PRO A CA 1
ATOM 2003 C C . PRO A 1 269 ? -2.135 70.697 32.899 1.00 26.25 262 PRO A C 1
ATOM 2004 O O . PRO A 1 269 ? -2.867 70.259 32.018 1.00 26.95 262 PRO A O 1
ATOM 2008 N N . TRP A 1 270 ? -2.153 70.263 34.171 1.00 27.63 263 TRP A N 1
ATOM 2009 C CA . TRP A 1 270 ? -3.272 69.483 34.781 1.00 27.82 263 TRP A CA 1
ATOM 2010 C C . TRP A 1 270 ? -4.002 70.402 35.771 1.00 28.13 263 TRP A C 1
ATOM 2011 O O . TRP A 1 270 ? -3.477 71.445 36.158 1.00 28.57 263 TRP A O 1
ATOM 2022 N N . GLY A 1 271 ? -5.216 70.046 36.178 1.00 28.15 264 GLY A N 1
ATOM 2023 C CA . GLY A 1 271 ? -5.845 70.766 37.275 1.00 27.80 264 GLY A CA 1
ATOM 2024 C C . GLY A 1 271 ? -6.813 71.880 36.902 1.00 27.65 264 GLY A C 1
ATOM 2025 O O . GLY A 1 271 ? -7.452 72.480 37.774 1.00 28.14 264 GLY A O 1
ATOM 2026 N N . VAL A 1 272 ? -6.933 72.168 35.616 1.00 27.06 265 VAL A N 1
ATOM 2027 C CA . VAL A 1 272 ? -7.882 73.195 35.149 1.00 26.16 265 VAL A CA 1
ATOM 2028 C C . VAL A 1 272 ? -9.276 72.548 35.080 1.00 25.92 265 VAL A C 1
ATOM 2029 O O . VAL A 1 272 ? -9.382 71.349 34.883 1.00 25.36 265 VAL A O 1
ATOM 2033 N N . LEU A 1 273 ? -10.332 73.338 35.254 1.00 25.91 266 LEU A N 1
ATOM 2034 C CA . LEU A 1 273 ? -11.704 72.809 35.261 1.00 25.66 266 LEU A CA 1
ATOM 2035 C C . LEU A 1 273 ? -12.593 73.637 34.327 1.00 25.38 266 LEU A C 1
ATOM 2036 O O . LEU A 1 273 ? -13.621 73.146 33.806 1.00 25.34 266 LEU A O 1
ATOM 2041 N N . TYR A 1 274 ? -12.202 74.892 34.133 1.00 24.06 267 TYR A N 1
ATOM 2042 C CA . TYR A 1 274 ? -12.996 75.835 33.367 1.00 24.24 267 TYR A CA 1
ATOM 2043 C C . TYR A 1 274 ? -12.106 76.749 32.546 1.00 24.49 267 TYR A C 1
ATOM 2044 O O . TYR A 1 274 ? -10.865 76.787 32.744 1.00 24.21 267 TYR A O 1
ATOM 2053 N N . GLY A 1 275 ? -12.735 77.512 31.655 1.00 23.71 268 GLY A N 1
ATOM 2054 C CA . GLY A 1 275 ? -12.003 78.421 30.825 1.00 24.34 268 GLY A CA 1
ATOM 2055 C C . GLY A 1 275 ? -12.807 79.002 29.698 1.00 24.78 268 GLY A C 1
ATOM 2056 O O . GLY A 1 275 ? -13.896 78.536 29.402 1.00 25.40 268 GLY A O 1
ATOM 2057 N N . GLU A 1 276 ? -12.246 80.019 29.057 1.00 25.30 269 GLU A N 1
ATOM 2058 C CA . GLU A 1 276 ? -12.911 80.686 27.949 1.00 26.33 269 GLU A CA 1
ATOM 2059 C C . GLU A 1 276 ? -11.905 81.118 26.889 1.00 26.63 269 GLU A C 1
ATOM 2060 O O . GLU A 1 276 ? -10.702 81.211 27.173 1.00 26.91 269 GLU A O 1
ATOM 2066 N N . VAL A 1 277 ? -12.381 81.363 25.665 1.00 26.30 270 VAL A N 1
ATOM 2067 C CA . VAL A 1 277 ? -11.525 82.005 24.660 1.00 25.77 270 VAL A CA 1
ATOM 2068 C C . VAL A 1 277 ? -12.141 83.317 24.204 1.00 25.98 270 VAL A C 1
ATOM 2069 O O . VAL A 1 277 ? -13.300 83.334 23.786 1.00 27.73 270 VAL A O 1
ATOM 2073 N N . TRP A 1 278 ? -11.383 84.403 24.250 1.00 25.33 271 TRP A N 1
ATOM 2074 C CA . TRP A 1 278 ? -11.890 85.676 23.746 1.00 25.21 271 TRP A CA 1
ATOM 2075 C C . TRP A 1 278 ? -11.030 86.207 22.633 1.00 25.39 271 TRP A C 1
ATOM 2076 O O . TRP A 1 278 ? -9.861 85.817 22.500 1.00 25.50 271 TRP A O 1
ATOM 2087 N N . SER A 1 279 ? -11.633 87.094 21.844 1.00 26.01 272 SER A N 1
ATOM 2088 C CA . SER A 1 279 ? -10.919 87.996 20.919 1.00 26.49 272 SER A CA 1
ATOM 2089 C C . SER A 1 279 ? -11.136 89.462 21.318 1.00 26.66 272 SER A C 1
ATOM 2090 O O . SER A 1 279 ? -12.156 89.824 21.919 1.00 27.25 272 SER A O 1
ATOM 2093 N N . TYR A 1 280 ? -10.193 90.312 20.959 1.00 26.76 273 TYR A N 1
ATOM 2094 C CA . TYR A 1 280 ? -10.287 91.727 21.242 1.00 26.62 273 TYR A CA 1
ATOM 2095 C C . TYR A 1 280 ? -9.799 92.472 20.014 1.00 26.92 273 TYR A C 1
ATOM 2096 O O . TYR A 1 280 ? -8.814 92.082 19.398 1.00 26.73 273 TYR A O 1
ATOM 2105 N N . ASP A 1 281 ? -10.468 93.566 19.689 1.00 27.93 274 ASP A N 1
ATOM 2106 C CA . ASP A 1 281 ? -10.172 94.358 18.499 1.00 29.17 274 ASP A CA 1
ATOM 2107 C C . ASP A 1 281 ? -9.616 95.731 18.896 1.00 30.09 274 ASP A C 1
ATOM 2108 O O . ASP A 1 281 ? -10.372 96.610 19.325 1.00 30.74 274 ASP A O 1
ATOM 2113 N N . PRO A 1 282 ? -8.288 95.912 18.784 1.00 30.89 275 PRO A N 1
ATOM 2114 C CA . PRO A 1 282 ? -7.595 97.123 19.230 1.00 31.68 275 PRO A CA 1
ATOM 2115 C C . PRO A 1 282 ? -8.030 98.383 18.482 1.00 33.61 275 PRO A C 1
ATOM 2116 O O . PRO A 1 282 ? -7.672 99.503 18.865 1.00 34.26 275 PRO A O 1
ATOM 2120 N N . THR A 1 283 ? -8.795 98.167 17.416 1.00 34.79 276 THR A N 1
ATOM 2121 C CA . THR A 1 283 ? -9.261 99.183 16.485 1.00 34.93 276 THR A CA 1
ATOM 2122 C C . THR A 1 283 ? -10.501 99.878 17.030 1.00 34.96 276 THR A C 1
ATOM 2123 O O . THR A 1 283 ? -10.749 101.040 16.728 1.00 35.32 276 THR A O 1
ATOM 2127 N N . ASN A 1 284 ? -11.267 99.183 17.865 1.00 35.07 277 ASN A N 1
ATOM 2128 C CA . ASN A 1 284 ? -12.528 99.740 18.391 1.00 34.79 277 ASN A CA 1
ATOM 2129 C C . ASN A 1 284 ? -12.941 99.250 19.785 1.00 34.81 277 ASN A C 1
ATOM 2130 O O . ASN A 1 284 ? -14.070 99.490 20.223 1.00 35.15 277 ASN A O 1
ATOM 2135 N N . GLY A 1 285 ? -12.044 98.534 20.459 1.00 34.53 278 GLY A N 1
ATOM 2136 C CA . GLY A 1 285 ? -12.295 98.104 21.814 1.00 34.11 278 GLY A CA 1
ATOM 2137 C C . GLY A 1 285 ? -13.304 96.977 21.959 1.00 34.54 278 GLY A C 1
ATOM 2138 O O . GLY A 1 285 ? -13.736 96.682 23.098 1.00 34.61 278 GLY A O 1
ATOM 2139 N N . ASN A 1 286 ? -13.668 96.325 20.843 1.00 33.63 279 ASN A N 1
ATOM 2140 C CA . ASN A 1 286 ? -14.663 95.237 20.909 1.00 33.39 279 ASN A CA 1
ATOM 2141 C C . ASN A 1 286 ? -14.079 93.932 21.436 1.00 32.77 279 ASN A C 1
ATOM 2142 O O . ASN A 1 286 ? -13.050 93.445 20.946 1.00 33.08 279 ASN A O 1
ATOM 2147 N N . TRP A 1 287 ? -14.762 93.402 22.449 1.00 31.37 280 TRP A N 1
ATOM 2148 C CA . TRP A 1 287 ? -14.534 92.076 22.994 1.00 29.87 280 TRP A CA 1
ATOM 2149 C C . TRP A 1 287 ? -15.577 91.130 22.413 1.00 30.20 280 TRP A C 1
ATOM 2150 O O . TRP A 1 287 ? -16.740 91.462 22.302 1.00 29.65 280 TRP A O 1
ATOM 2161 N N . LYS A 1 288 ? -15.155 89.951 21.988 1.00 31.19 281 LYS A N 1
ATOM 2162 C CA . LYS A 1 288 ? -16.142 88.926 21.692 1.00 32.26 281 LYS A CA 1
ATOM 2163 C C . LYS A 1 288 ? -15.744 87.657 22.406 1.00 31.09 281 LYS A C 1
ATOM 2164 O O . LYS A 1 288 ? -14.559 87.332 22.493 1.00 31.35 281 LYS A O 1
ATOM 2170 N N . HIS A 1 289 ? -16.753 86.986 22.953 1.00 30.34 282 HIS A N 1
ATOM 2171 C CA . HIS A 1 289 ? -16.617 85.684 23.525 1.00 29.15 282 HIS A CA 1
ATOM 2172 C C . HIS A 1 289 ? -16.649 84.623 22.418 1.00 29.51 282 HIS A C 1
ATOM 2173 O O . HIS A 1 289 ? -17.660 84.392 21.740 1.00 28.29 282 HIS A O 1
ATOM 2180 N N . ILE A 1 290 ? -15.523 83.932 22.304 1.00 30.00 283 ILE A N 1
ATOM 2181 C CA . ILE A 1 290 ? -15.157 83.223 21.095 1.00 30.58 283 ILE A CA 1
ATOM 2182 C C . ILE A 1 290 ? -15.102 81.714 21.352 1.00 30.57 283 ILE A C 1
ATOM 2183 O O . ILE A 1 290 ? -14.984 80.936 20.409 1.00 30.79 283 ILE A O 1
ATOM 2188 N N . THR A 1 291 ? -15.246 81.317 22.629 1.00 30.33 284 THR A N 1
ATOM 2189 C CA . THR A 1 291 ? -15.125 79.915 23.088 1.00 29.35 284 THR A CA 1
ATOM 2190 C C . THR A 1 291 ? -15.866 78.927 22.177 1.00 30.10 284 THR A C 1
ATOM 2191 O O . THR A 1 291 ? -17.085 78.996 22.043 1.00 29.47 284 THR A O 1
ATOM 2195 N N . PRO A 1 292 ? -15.124 78.005 21.534 1.00 30.84 285 PRO A N 1
ATOM 2196 C CA . PRO A 1 292 ? -15.738 77.191 20.487 1.00 31.60 285 PRO A CA 1
ATOM 2197 C C . PRO A 1 292 ? -16.793 76.215 20.964 1.00 32.59 285 PRO A C 1
ATOM 2198 O O . PRO A 1 292 ? -17.667 75.855 20.180 1.00 32.55 285 PRO A O 1
ATOM 2202 N N . SER A 1 293 ? -16.736 75.782 22.220 1.00 33.40 286 SER A N 1
ATOM 2203 C CA . SER A 1 293 ? -17.699 74.780 22.689 1.00 34.38 286 SER A CA 1
ATOM 2204 C C . SER A 1 293 ? -18.920 75.363 23.399 1.00 35.13 286 SER A C 1
ATOM 2205 O O . SER A 1 293 ? -19.735 74.619 23.932 1.00 35.36 286 SER A O 1
ATOM 2208 N N . ARG A 1 294 ? -19.040 76.687 23.409 1.00 36.16 287 ARG A N 1
ATOM 2209 C CA . ARG A 1 294 ? -20.092 77.347 24.157 1.00 37.97 287 ARG A CA 1
ATOM 2210 C C . ARG A 1 294 ? -21.408 77.154 23.393 1.00 39.88 287 ARG A C 1
ATOM 2211 O O . ARG A 1 294 ? -21.375 76.853 22.198 1.00 39.94 287 ARG A O 1
ATOM 2219 N N . GLU A 1 295 ? -22.561 77.287 24.055 1.00 42.00 288 GLU A N 1
ATOM 2220 C CA . GLU A 1 295 ? -23.811 77.112 23.293 1.00 44.11 288 GLU A CA 1
ATOM 2221 C C . GLU A 1 295 ? -23.937 78.358 22.480 1.00 44.96 288 GLU A C 1
ATOM 2222 O O . GLU A 1 295 ? -23.445 79.416 22.888 1.00 46.01 288 GLU A O 1
ATOM 2228 N N . GLY A 1 296 ? -24.543 78.239 21.305 1.00 45.66 289 GLY A N 1
ATOM 2229 C CA . GLY A 1 296 ? -24.717 79.400 20.485 1.00 45.95 289 GLY A CA 1
ATOM 2230 C C . GLY A 1 296 ? -23.930 79.355 19.212 1.00 46.37 289 GLY A C 1
ATOM 2231 O O . GLY A 1 296 ? -24.504 79.029 18.165 1.00 48.37 289 GLY A O 1
ATOM 2232 N N . ALA A 1 297 ? -22.629 79.641 19.268 1.00 45.79 290 ALA A N 1
ATOM 2233 C CA . ALA A 1 297 ? -21.945 80.088 18.036 1.00 45.06 290 ALA A CA 1
ATOM 2234 C C . ALA A 1 297 ? -21.118 79.106 17.151 1.00 43.72 290 ALA A C 1
ATOM 2235 O O . ALA A 1 297 ? -19.897 78.973 17.280 1.00 44.02 290 ALA A O 1
ATOM 2237 N N . ASN A 1 298 ? -21.844 78.458 16.247 1.00 41.26 291 ASN A N 1
ATOM 2238 C CA . ASN A 1 298 ? -21.354 78.077 14.916 1.00 38.85 291 ASN A CA 1
ATOM 2239 C C . ASN A 1 298 ? -20.161 77.162 14.891 1.00 36.69 291 ASN A C 1
ATOM 2240 O O . ASN A 1 298 ? -19.131 77.449 14.266 1.00 36.33 291 ASN A O 1
ATOM 2245 N N . THR A 1 299 ? -20.321 76.034 15.562 1.00 34.75 292 THR A N 1
ATOM 2246 C CA . THR A 1 299 ? -19.264 75.056 15.638 1.00 33.30 292 THR A CA 1
ATOM 2247 C C . THR A 1 299 ? -19.768 73.780 15.062 1.00 32.33 292 THR A C 1
ATOM 2248 O O . THR A 1 299 ? -20.828 73.313 15.444 1.00 32.99 292 THR A O 1
ATOM 2252 N N . TYR A 1 300 ? -19.007 73.230 14.126 1.00 31.57 293 TYR A N 1
ATOM 2253 C CA . TYR A 1 300 ? -19.357 71.978 13.479 1.00 31.44 293 TYR A CA 1
ATOM 2254 C C . TYR A 1 300 ? -18.212 70.995 13.643 1.00 30.19 293 TYR A C 1
ATOM 2255 O O . TYR A 1 300 ? -17.078 71.366 13.391 1.00 30.26 293 TYR A O 1
ATOM 2264 N N . PRO A 1 301 ? -18.501 69.745 14.046 1.00 29.62 294 PRO A N 1
ATOM 2265 C CA . PRO A 1 301 ? -19.812 69.270 14.539 1.00 29.68 294 PRO A CA 1
ATOM 2266 C C . PRO A 1 301 ? -20.247 70.007 15.778 1.00 29.64 294 PRO A C 1
ATOM 2267 O O . PRO A 1 301 ? -19.430 70.646 16.445 1.00 30.39 294 PRO A O 1
ATOM 2271 N N . ALA A 1 302 ? -21.535 69.919 16.061 1.00 29.66 295 ALA A N 1
ATOM 2272 C CA . ALA A 1 302 ? -22.137 70.602 17.181 1.00 29.86 295 ALA A CA 1
ATOM 2273 C C . ALA A 1 302 ? -21.479 70.149 18.478 1.00 29.34 295 ALA A C 1
ATOM 2274 O O . ALA A 1 302 ? -21.220 68.972 18.630 1.00 29.58 295 ALA A O 1
ATOM 2276 N N . PRO A 1 303 ? -21.154 71.102 19.382 1.00 29.59 296 PRO A N 1
ATOM 2277 C CA . PRO A 1 303 ? -20.654 70.781 20.734 1.00 29.85 296 PRO A CA 1
ATOM 2278 C C . PRO A 1 303 ? -21.643 69.877 21.469 1.00 30.69 296 PRO A C 1
ATOM 2279 O O . PRO A 1 303 ? -22.856 70.104 21.391 1.00 31.27 296 PRO A O 1
ATOM 2283 N N . THR A 1 304 ? -21.131 68.859 22.155 1.00 31.44 297 THR A N 1
ATOM 2284 C CA . THR A 1 304 ? -21.913 68.006 23.029 1.00 32.16 297 THR A CA 1
ATOM 2285 C C . THR A 1 304 ? -22.903 68.821 23.880 1.00 33.45 297 THR A C 1
ATOM 2286 O O . THR A 1 304 ? -24.069 68.451 23.974 1.00 33.23 297 THR A O 1
ATOM 2290 N N . GLY A 1 305 ? -22.437 69.928 24.480 1.00 35.00 298 GLY A N 1
ATOM 2291 C CA . GLY A 1 305 ? -23.296 70.891 25.210 1.00 35.88 298 GLY A CA 1
ATOM 2292 C C . GLY A 1 305 ? -23.878 70.368 26.529 1.00 37.44 298 GLY A C 1
ATOM 2293 O O . GLY A 1 305 ? -24.859 70.920 27.058 1.00 36.90 298 GLY A O 1
ATOM 2294 N N . ASN A 1 306 ? -23.271 69.289 27.033 1.00 38.63 299 ASN A N 1
ATOM 2295 C CA . ASN A 1 306 ? -23.560 68.692 28.343 1.00 39.90 299 ASN A CA 1
ATOM 2296 C C . ASN A 1 306 ? -23.003 69.547 29.514 1.00 40.00 299 ASN A C 1
ATOM 2297 O O . ASN A 1 306 ? -21.802 69.588 29.769 1.00 40.10 299 ASN A O 1
ATOM 2302 N N . LYS A 1 307 ? -23.897 70.216 30.218 1.00 40.62 300 LYS A N 1
ATOM 2303 C CA . LYS A 1 307 ? -23.532 71.097 31.321 1.00 40.67 300 LYS A CA 1
ATOM 2304 C C . LYS A 1 307 ? -23.351 70.354 32.671 1.00 41.48 300 LYS A C 1
ATOM 2305 O O . LYS A 1 307 ? -23.068 70.976 33.704 1.00 41.65 300 LYS A O 1
ATOM 2311 N N . LYS A 1 308 ? -23.474 69.028 32.641 1.00 41.96 301 LYS A N 1
ATOM 2312 C CA . LYS A 1 308 ? -23.339 68.200 33.834 1.00 42.89 301 LYS A CA 1
ATOM 2313 C C . LYS A 1 308 ? -21.882 67.924 34.174 1.00 42.75 301 LYS A C 1
ATOM 2314 O O . LYS A 1 308 ? -21.551 67.622 35.322 1.00 42.77 301 LYS A O 1
ATOM 2320 N N . VAL A 1 309 ? -21.018 67.999 33.171 1.00 41.68 302 VAL A N 1
ATOM 2321 C CA . VAL A 1 309 ? -19.615 67.725 33.388 1.00 40.90 302 VAL A CA 1
ATOM 2322 C C . VAL A 1 309 ? -18.800 69.022 33.256 1.00 40.09 302 VAL A C 1
ATOM 2323 O O . VAL A 1 309 ? -19.161 69.900 32.472 1.00 39.98 302 VAL A O 1
ATOM 2327 N N . VAL A 1 310 ? -17.718 69.143 34.030 1.00 38.71 303 VAL A N 1
ATOM 2328 C CA . VAL A 1 310 ? -16.804 70.278 33.904 1.00 37.10 303 VAL A CA 1
ATOM 2329 C C . VAL A 1 310 ? -16.197 70.214 32.518 1.00 36.27 303 VAL A C 1
ATOM 2330 O O . VAL A 1 310 ? -15.829 69.126 32.050 1.00 35.97 303 VAL A O 1
ATOM 2334 N N . PRO A 1 311 ? -16.106 71.375 31.850 1.00 35.48 304 PRO A N 1
ATOM 2335 C CA . PRO A 1 311 ? -15.617 71.430 30.484 1.00 34.41 304 PRO A CA 1
ATOM 2336 C C . PRO A 1 311 ? -14.087 71.500 30.359 1.00 33.58 304 PRO A C 1
ATOM 2337 O O . PRO A 1 311 ? -13.591 71.345 29.261 1.00 33.64 304 PRO A O 1
ATOM 2341 N N . GLY A 1 312 ? -13.360 71.731 31.456 1.00 32.32 305 GLY A N 1
ATOM 2342 C CA . GLY A 1 312 ? -11.951 72.118 31.366 1.00 31.34 305 GLY A CA 1
ATOM 2343 C C . GLY A 1 312 ? -11.772 73.493 30.726 1.00 30.69 305 GLY A C 1
ATOM 2344 O O . GLY A 1 312 ? -12.746 74.191 30.482 1.00 31.38 305 GLY A O 1
ATOM 2345 N N . GLY A 1 313 ? -10.538 73.887 30.423 1.00 30.24 306 GLY A N 1
ATOM 2346 C CA . GLY A 1 313 ? -10.273 75.263 29.957 1.00 29.33 306 GLY A CA 1
ATOM 2347 C C . GLY A 1 313 ? -9.606 75.321 28.601 1.00 29.02 306 GLY A C 1
ATOM 2348 O O . GLY A 1 313 ? -9.791 74.418 27.778 1.00 28.87 306 GLY A O 1
ATOM 2349 N N . TRP A 1 314 ? -8.826 76.380 28.370 1.00 28.01 307 TRP A N 1
ATOM 2350 C CA . TRP A 1 314 ? -8.252 76.635 27.054 1.00 27.10 307 TRP A CA 1
ATOM 2351 C C . TRP A 1 314 ? -6.738 76.939 27.103 1.00 27.33 307 TRP A C 1
ATOM 2352 O O . TRP A 1 314 ? -6.235 77.550 28.057 1.00 27.10 307 TRP A O 1
ATOM 2363 N N . ASN A 1 315 ? -5.996 76.476 26.099 1.00 27.04 308 ASN A N 1
ATOM 2364 C CA . ASN A 1 315 ? -4.557 76.712 26.106 1.00 26.61 308 ASN A CA 1
ATOM 2365 C C . ASN A 1 315 ? -4.019 77.321 24.800 1.00 26.25 308 ASN A C 1
ATOM 2366 O O . ASN A 1 315 ? -3.734 78.525 24.731 1.00 25.84 308 ASN A O 1
ATOM 2371 N N . GLY A 1 316 ? -3.875 76.480 23.780 1.00 25.88 309 GLY A N 1
ATOM 2372 C CA . GLY A 1 316 ? -3.160 76.856 22.554 1.00 25.43 309 GLY A CA 1
ATOM 2373 C C . GLY A 1 316 ? -3.820 77.885 21.659 1.00 24.30 309 GLY A C 1
ATOM 2374 O O . GLY A 1 316 ? -5.051 77.988 21.623 1.00 24.48 309 GLY A O 1
ATOM 2375 N N . ILE A 1 317 ? -2.980 78.654 20.968 1.00 24.02 310 ILE A N 1
ATOM 2376 C CA . ILE A 1 317 ? -3.383 79.605 19.924 1.00 23.80 310 ILE A CA 1
ATOM 2377 C C . ILE A 1 317 ? -2.354 79.606 18.804 1.00 25.00 310 ILE A C 1
ATOM 2378 O O . ILE A 1 317 ? -1.143 79.670 19.056 1.00 25.00 310 ILE A O 1
ATOM 2383 N N . SER A 1 318 ? -2.823 79.520 17.561 1.00 25.50 311 SER A N 1
ATOM 2384 C CA . SER A 1 318 ? -1.960 79.834 16.435 1.00 25.95 311 SER A CA 1
ATOM 2385 C C . SER A 1 318 ? -2.816 80.585 15.441 1.00 27.66 311 SER A C 1
ATOM 2386 O O . SER A 1 318 ? -4.021 80.332 15.304 1.00 28.85 311 SER A O 1
ATOM 2389 N N . VAL A 1 319 ? -2.206 81.541 14.769 1.00 28.59 312 VAL A N 1
ATOM 2390 C CA . VAL A 1 319 ? -2.944 82.369 13.845 1.00 28.94 312 VAL A CA 1
ATOM 2391 C C . VAL A 1 319 ? -2.381 82.147 12.470 1.00 29.29 312 VAL A C 1
ATOM 2392 O O . VAL A 1 319 ? -1.193 81.875 12.327 1.00 29.02 312 VAL A O 1
ATOM 2396 N N . GLY A 1 320 ? -3.240 82.283 11.464 1.00 29.79 313 GLY A N 1
ATOM 2397 C CA . GLY A 1 320 ? -2.841 82.073 10.069 1.00 30.21 313 GLY A CA 1
ATOM 2398 C C . GLY A 1 320 ? -3.292 83.204 9.169 1.00 30.24 313 GLY A C 1
ATOM 2399 O O . GLY A 1 320 ? -3.385 84.361 9.597 1.00 30.97 313 GLY A O 1
ATOM 2400 N N . ASN A 1 321 ? -3.595 82.869 7.927 1.00 30.59 314 ASN A N 1
ATOM 2401 C CA . ASN A 1 321 ? -3.900 83.892 6.926 1.00 31.73 314 ASN A CA 1
ATOM 2402 C C . ASN A 1 321 ? -5.369 84.265 6.934 1.00 31.47 314 ASN A C 1
ATOM 2403 O O . ASN A 1 321 ? -6.202 83.488 7.417 1.00 30.85 314 ASN A O 1
ATOM 2408 N N . GLY A 1 322 ? -5.664 85.451 6.385 1.00 31.56 315 GLY A N 1
ATOM 2409 C CA . GLY A 1 322 ? -7.008 86.038 6.435 1.00 30.98 315 GLY A CA 1
ATOM 2410 C C . GLY A 1 322 ? -7.306 86.280 7.909 1.00 30.99 315 GLY A C 1
ATOM 2411 O O . GLY A 1 322 ? -6.551 86.962 8.603 1.00 31.25 315 GLY A O 1
ATOM 2412 N N . ASP A 1 323 ? -8.382 85.669 8.379 1.00 30.16 316 ASP A N 1
ATOM 2413 C CA . ASP A 1 323 ? -8.798 85.712 9.761 1.00 29.33 316 ASP A CA 1
ATOM 2414 C C . ASP A 1 323 ? -8.692 84.310 10.405 1.00 28.68 316 ASP A C 1
ATOM 2415 O O . ASP A 1 323 ? -9.392 83.991 11.367 1.00 28.27 316 ASP A O 1
ATOM 2420 N N . THR A 1 324 ? -7.817 83.471 9.852 1.00 27.83 317 THR A N 1
ATOM 2421 C CA . THR A 1 324 ? -7.599 82.123 10.355 1.00 27.16 317 THR A CA 1
ATOM 2422 C C . THR A 1 324 ? -6.983 82.164 11.763 1.00 26.87 317 THR A C 1
ATOM 2423 O O . THR A 1 324 ? -5.966 82.829 11.995 1.00 26.34 317 THR A O 1
ATOM 2427 N N . VAL A 1 325 ? -7.604 81.434 12.684 1.00 26.05 318 VAL A N 1
ATOM 2428 C CA . VAL A 1 325 ? -7.042 81.175 13.996 1.00 25.44 318 VAL A CA 1
ATOM 2429 C C . VAL A 1 325 ? -7.437 79.778 14.458 1.00 25.00 318 VAL A C 1
ATOM 2430 O O . VAL A 1 325 ? -8.529 79.282 14.177 1.00 24.57 318 VAL A O 1
ATOM 2434 N N . VAL A 1 326 ? -6.539 79.159 15.202 1.00 24.50 319 VAL A N 1
ATOM 2435 C CA . VAL A 1 326 ? -6.773 77.851 15.722 1.00 24.13 319 VAL A CA 1
ATOM 2436 C C . VAL A 1 326 ? -6.534 77.923 17.235 1.00 24.86 319 VAL A C 1
ATOM 2437 O O . VAL A 1 326 ? -5.602 78.625 17.711 1.00 25.46 319 VAL A O 1
ATOM 2441 N N . VAL A 1 327 ? -7.382 77.240 17.999 1.00 24.85 320 VAL A N 1
ATOM 2442 C CA . VAL A 1 327 ? -7.218 77.159 19.454 1.00 24.45 320 VAL A CA 1
ATOM 2443 C C . VAL A 1 327 ? -7.456 75.730 19.989 1.00 24.64 320 VAL A C 1
ATOM 2444 O O . VAL A 1 327 ? -8.081 74.879 19.334 1.00 24.58 320 VAL A O 1
ATOM 2448 N N . SER A 1 328 ? -6.959 75.466 21.197 1.00 24.54 321 SER A N 1
ATOM 2449 C CA . SER A 1 328 ? -7.050 74.111 21.767 1.00 23.51 321 SER A CA 1
ATOM 2450 C C . SER A 1 328 ? -7.511 74.103 23.232 1.00 22.71 321 SER A C 1
ATOM 2451 O O . SER A 1 328 ? -7.247 75.037 23.977 1.00 22.84 321 SER A O 1
ATOM 2454 N N . THR A 1 329 ? -8.164 73.029 23.643 1.00 21.76 322 THR A N 1
ATOM 2455 C CA . THR A 1 329 ? -8.653 72.935 25.002 1.00 22.27 322 THR A CA 1
ATOM 2456 C C . THR A 1 329 ? -7.513 72.639 25.952 1.00 23.39 322 THR A C 1
ATOM 2457 O O . THR A 1 329 ? -6.393 72.365 25.526 1.00 23.59 322 THR A O 1
ATOM 2461 N N . LEU A 1 330 ? -7.815 72.643 27.242 1.00 24.56 323 LEU A N 1
ATOM 2462 C CA . LEU A 1 330 ? -6.860 72.207 28.282 1.00 26.41 323 LEU A CA 1
ATOM 2463 C C . LEU A 1 330 ? -7.636 71.411 29.324 1.00 27.19 323 LEU A C 1
ATOM 2464 O O . LEU A 1 330 ? -8.563 71.966 29.946 1.00 28.15 323 LEU A O 1
ATOM 2469 N N . ASP A 1 331 ? -7.311 70.131 29.507 1.00 27.79 324 ASP A N 1
ATOM 2470 C CA . ASP A 1 331 ? -8.001 69.312 30.529 1.00 28.25 324 ASP A CA 1
ATOM 2471 C C . ASP A 1 331 ? -9.506 69.102 30.250 1.00 27.98 324 ASP A C 1
ATOM 2472 O O . ASP A 1 331 ? -10.300 68.987 31.172 1.00 28.33 324 ASP A O 1
ATOM 2477 N N . ALA A 1 332 ? -9.897 69.049 28.985 1.00 28.04 325 ALA A N 1
ATOM 2478 C CA . ALA A 1 332 ? -11.298 68.796 28.629 1.00 28.28 325 ALA A CA 1
ATOM 2479 C C . ALA A 1 332 ? -11.466 67.300 28.531 1.00 28.61 325 ALA A C 1
ATOM 2480 O O . ALA A 1 332 ? -12.460 66.772 28.012 1.00 27.21 325 ALA A O 1
ATOM 2482 N N . ASN A 1 333 ? -10.455 66.643 29.096 1.00 31.11 326 ASN A N 1
ATOM 2483 C CA . ASN A 1 333 ? -10.046 65.274 28.815 1.00 32.31 326 ASN A CA 1
ATOM 2484 C C . ASN A 1 333 ? -11.305 64.501 28.433 1.00 33.15 326 ASN A C 1
ATOM 2485 O O . ASN A 1 333 ? -12.191 64.327 29.304 1.00 34.39 326 ASN A O 1
ATOM 2490 N N . GLY A 1 334 ? -11.411 64.112 27.146 1.00 32.57 327 GLY A N 1
ATOM 2491 C CA . GLY A 1 334 ? -12.664 63.489 26.536 1.00 31.66 327 GLY A CA 1
ATOM 2492 C C . GLY A 1 334 ? -13.193 64.364 25.358 1.00 31.49 327 GLY A C 1
ATOM 2493 O O . GLY A 1 334 ? -13.380 63.920 24.213 1.00 29.97 327 GLY A O 1
ATOM 2494 N N . GLU A 1 335 ? -13.399 65.641 25.664 1.00 30.48 328 GLU A N 1
ATOM 2495 C CA . GLU A 1 335 ? -13.680 66.650 24.682 1.00 30.27 328 GLU A CA 1
ATOM 2496 C C . GLU A 1 335 ? -12.402 67.338 24.219 1.00 29.60 328 GLU A C 1
ATOM 2497 O O . GLU A 1 335 ? -12.480 68.305 23.479 1.00 29.57 328 GLU A O 1
ATOM 2503 N N . ASP A 1 336 ? -11.235 66.898 24.700 1.00 29.00 329 ASP A N 1
ATOM 2504 C CA . ASP A 1 336 ? -9.982 67.594 24.379 1.00 28.42 329 ASP A CA 1
ATOM 2505 C C . ASP A 1 336 ? -9.890 67.692 22.853 1.00 27.81 329 ASP A C 1
ATOM 2506 O O . ASP A 1 336 ? -10.051 66.682 22.164 1.00 26.71 329 ASP A O 1
ATOM 2511 N N . SER A 1 337 ? -9.665 68.899 22.340 1.00 26.46 330 SER A N 1
ATOM 2512 C CA . SER A 1 337 ? -9.746 69.113 20.906 1.00 26.49 330 SER A CA 1
ATOM 2513 C C . SER A 1 337 ? -9.035 70.382 20.409 1.00 25.36 330 SER A C 1
ATOM 2514 O O . SER A 1 337 ? -8.717 71.285 21.200 1.00 24.84 330 SER A O 1
ATOM 2517 N N . VAL A 1 338 ? -8.784 70.421 19.099 1.00 24.32 331 VAL A N 1
ATOM 2518 C CA . VAL A 1 338 ? -8.298 71.617 18.406 1.00 24.39 331 VAL A CA 1
ATOM 2519 C C . VAL A 1 338 ? -9.419 72.143 17.507 1.00 24.98 331 VAL A C 1
ATOM 2520 O O . VAL A 1 338 ? -10.147 71.356 16.907 1.00 25.54 331 VAL A O 1
ATOM 2524 N N . TYR A 1 339 ? -9.573 73.465 17.433 1.00 25.58 332 TYR A N 1
ATOM 2525 C CA . TYR A 1 339 ? -10.645 74.078 16.647 1.00 25.93 332 TYR A CA 1
ATOM 2526 C C . TYR A 1 339 ? -10.107 75.060 15.637 1.00 26.48 332 TYR A C 1
ATOM 2527 O O . TYR A 1 339 ? -9.172 75.783 15.958 1.00 26.97 332 TYR A O 1
ATOM 2536 N N . LEU A 1 340 ? -10.721 75.097 14.439 1.00 26.22 333 LEU A N 1
ATOM 2537 C CA . LEU A 1 340 ? -10.305 75.956 13.310 1.00 25.47 333 LEU A CA 1
ATOM 2538 C C . LEU A 1 340 ? -11.411 76.939 12.942 1.00 25.89 333 LEU A C 1
ATOM 2539 O O . LEU A 1 340 ? -12.559 76.553 12.830 1.00 25.41 333 LEU A O 1
ATOM 2544 N N . SER A 1 341 ? -11.041 78.212 12.783 1.00 26.30 334 SER A N 1
ATOM 2545 C CA . SER A 1 341 ? -11.925 79.297 12.366 1.00 26.09 334 SER A CA 1
ATOM 2546 C C . SER A 1 341 ? -11.236 80.059 11.231 1.00 26.55 334 SER A C 1
ATOM 2547 O O . SER A 1 341 ? -10.032 80.249 11.257 1.00 26.43 334 SER A O 1
ATOM 2550 N N . ARG A 1 342 ? -12.013 80.511 10.253 1.00 27.40 335 ARG A N 1
ATOM 2551 C CA . ARG A 1 342 ? -11.502 81.292 9.113 1.00 27.95 335 ARG A CA 1
ATOM 2552 C C . ARG A 1 342 ? -12.058 82.655 9.309 1.00 28.47 335 ARG A C 1
ATOM 2553 O O . ARG A 1 342 ? -12.073 83.476 8.409 1.00 28.71 335 ARG A O 1
ATOM 2561 N N . ASP A 1 343 ? -12.445 82.886 10.551 1.00 29.40 336 ASP A N 1
ATOM 2562 C CA . ASP A 1 343 ? -13.498 83.798 10.922 1.00 29.80 336 ASP A CA 1
ATOM 2563 C C . ASP A 1 343 ? -13.121 84.748 12.065 1.00 29.31 336 ASP A C 1
ATOM 2564 O O . ASP A 1 343 ? -13.960 85.504 12.530 1.00 29.62 336 ASP A O 1
ATOM 2569 N N . ALA A 1 344 ? -11.905 84.657 12.583 1.00 29.10 337 ALA A N 1
ATOM 2570 C CA . ALA A 1 344 ? -11.570 85.340 13.854 1.00 29.80 337 ALA A CA 1
ATOM 2571 C C . ALA A 1 344 ? -12.476 84.871 15.020 1.00 29.74 337 ALA A C 1
ATOM 2572 O O . ALA A 1 344 ? -12.746 85.620 15.951 1.00 30.31 337 ALA A O 1
ATOM 2574 N N . GLY A 1 345 ? -12.970 83.644 14.946 1.00 29.63 338 GLY A N 1
ATOM 2575 C CA . GLY A 1 345 ? -13.666 83.062 16.061 1.00 29.92 338 GLY A CA 1
ATOM 2576 C C . GLY A 1 345 ? -15.173 83.158 16.015 1.00 30.56 338 GLY A C 1
ATOM 2577 O O . GLY A 1 345 ? -15.827 82.712 16.940 1.00 31.68 338 GLY A O 1
ATOM 2578 N N . ASN A 1 346 ? -15.741 83.707 14.948 1.00 30.45 339 ASN A N 1
ATOM 2579 C CA . ASN A 1 346 ? -17.196 83.710 14.812 1.00 31.03 339 ASN A CA 1
ATOM 2580 C C . ASN A 1 346 ? -17.797 82.324 14.507 1.00 29.89 339 ASN A C 1
ATOM 2581 O O . ASN A 1 346 ? -18.968 82.086 14.728 1.00 29.72 339 ASN A O 1
ATOM 2586 N N . SER A 1 347 ? -16.982 81.418 13.992 1.00 29.48 340 SER A N 1
ATOM 2587 C CA . SER A 1 347 ? -17.420 80.055 13.670 1.00 29.09 340 SER A CA 1
ATOM 2588 C C . SER A 1 347 ? -16.184 79.156 13.557 1.00 28.48 340 SER A C 1
ATOM 2589 O O . SER A 1 347 ? -15.075 79.660 13.338 1.00 27.94 340 SER A O 1
ATOM 2592 N N . TRP A 1 348 ? -16.396 77.843 13.706 1.00 27.21 341 TRP A N 1
ATOM 2593 C CA . TRP A 1 348 ? -15.323 76.908 13.956 1.00 26.28 341 TRP A CA 1
ATOM 2594 C C . TRP A 1 348 ? -15.643 75.554 13.389 1.00 26.81 341 TRP A C 1
ATOM 2595 O O . TRP A 1 348 ? -16.798 75.167 13.293 1.00 27.40 341 TRP A O 1
ATOM 2606 N N . LYS A 1 349 ? -14.585 74.816 13.092 1.00 26.52 342 LYS A N 1
ATOM 2607 C CA . LYS A 1 349 ? -14.657 73.411 12.881 1.00 26.46 342 LYS A CA 1
ATOM 2608 C C . LYS A 1 349 ? -13.983 72.726 14.084 1.00 26.88 342 LYS A C 1
ATOM 2609 O O . LYS A 1 349 ? -12.920 73.156 14.552 1.00 27.20 342 LYS A O 1
ATOM 2615 N N . ASP A 1 350 ? -14.604 71.659 14.574 1.00 26.45 343 ASP A N 1
ATOM 2616 C CA . ASP A 1 350 ? -14.071 70.905 15.668 1.00 25.93 343 ASP A CA 1
ATOM 2617 C C . ASP A 1 350 ? -13.253 69.744 15.097 1.00 25.76 343 ASP A C 1
ATOM 2618 O O . ASP A 1 350 ? -13.805 68.689 14.759 1.00 25.67 343 ASP A O 1
ATOM 2623 N N . LEU A 1 351 ? -11.939 69.937 15.034 1.00 25.66 344 LEU A N 1
ATOM 2624 C CA . LEU A 1 351 ? -11.030 68.954 14.434 1.00 26.21 344 LEU A CA 1
ATOM 2625 C C . LEU A 1 351 ? -11.067 67.619 15.152 1.00 26.62 344 LEU A C 1
ATOM 2626 O O . LEU A 1 351 ? -10.982 66.578 14.523 1.00 25.65 344 LEU A O 1
ATOM 2631 N N . GLY A 1 352 ? -11.240 67.660 16.470 1.00 28.13 345 GLY A N 1
ATOM 2632 C CA . GLY A 1 352 ? -11.309 66.437 17.284 1.00 29.02 345 GLY A CA 1
ATOM 2633 C C . GLY A 1 352 ? -12.486 65.570 16.903 1.00 29.53 345 GLY A C 1
ATOM 2634 O O . GLY A 1 352 ? -12.322 64.397 16.584 1.00 28.53 345 GLY A O 1
ATOM 2635 N N . LYS A 1 353 ? -13.683 66.150 16.940 1.00 30.65 346 LYS A N 1
ATOM 2636 C CA . LYS A 1 353 ? -14.874 65.411 16.517 1.00 31.39 346 LYS A CA 1
ATOM 2637 C C . LYS A 1 353 ? -14.816 64.917 15.061 1.00 31.48 346 LYS A C 1
ATOM 2638 O O . LYS A 1 353 ? -15.152 63.773 14.785 1.00 31.29 346 LYS A O 1
ATOM 2644 N N . LEU A 1 354 ? -14.349 65.771 14.151 1.00 31.51 347 LEU A N 1
ATOM 2645 C CA . LEU A 1 354 ? -14.288 65.440 12.733 1.00 31.20 347 LEU A CA 1
ATOM 2646 C C . LEU A 1 354 ? -13.506 64.179 12.476 1.00 32.41 347 LEU A C 1
ATOM 2647 O O . LEU A 1 354 ? -13.850 63.421 11.581 1.00 32.77 347 LEU A O 1
ATOM 2652 N N . THR A 1 355 ? -12.459 63.952 13.272 1.00 33.87 348 THR A N 1
ATOM 2653 C CA . THR A 1 355 ? -11.584 62.804 13.092 1.00 34.66 348 THR A CA 1
ATOM 2654 C C . THR A 1 355 ? -12.014 61.573 13.911 1.00 35.41 348 THR A C 1
ATOM 2655 O O . THR A 1 355 ? -11.555 60.463 13.661 1.00 35.02 348 THR A O 1
ATOM 2659 N N . THR A 1 356 ? -12.923 61.778 14.858 1.00 36.56 349 THR A N 1
ATOM 2660 C CA . THR A 1 356 ? -13.367 60.705 15.731 1.00 37.91 349 THR A CA 1
ATOM 2661 C C . THR A 1 356 ? -14.237 59.702 14.954 1.00 39.60 349 THR A C 1
ATOM 2662 O O . THR A 1 356 ? -15.346 60.042 14.505 1.00 39.50 349 THR A O 1
ATOM 2666 N N . PRO A 1 357 ? -13.735 58.463 14.793 1.00 40.99 350 PRO A N 1
ATOM 2667 C CA . PRO A 1 357 ? -14.548 57.435 14.142 1.00 42.56 350 PRO A CA 1
ATOM 2668 C C . PRO A 1 357 ? -15.907 57.290 14.825 1.00 44.22 350 PRO A C 1
ATOM 2669 O O . PRO A 1 357 ? -16.000 57.403 16.054 1.00 44.90 350 PRO A O 1
ATOM 2673 N N . ALA A 1 358 ? -16.952 57.079 14.029 1.00 45.65 351 ALA A N 1
ATOM 2674 C CA . ALA A 1 358 ? -18.282 56.737 14.545 1.00 46.96 351 ALA A CA 1
ATOM 2675 C C . ALA A 1 358 ? -18.153 55.703 15.671 1.00 47.55 351 ALA A C 1
ATOM 2676 O O . ALA A 1 358 ? -17.423 54.718 15.527 1.00 48.08 351 ALA A O 1
ATOM 2678 N N . GLY A 1 359 ? -18.832 55.943 16.791 1.00 48.08 352 GLY A N 1
ATOM 2679 C CA . GLY A 1 359 ? -18.843 54.999 17.925 1.00 48.18 352 GLY A CA 1
ATOM 2680 C C . GLY A 1 359 ? -17.625 55.026 18.853 1.00 48.25 352 GLY A C 1
ATOM 2681 O O . GLY A 1 359 ? -17.229 53.993 19.393 1.00 48.63 352 GLY A O 1
ATOM 2682 N N . ALA A 1 360 ? -17.010 56.193 19.033 1.00 47.61 353 ALA A N 1
ATOM 2683 C CA . ALA A 1 360 ? -15.984 56.345 20.066 1.00 47.01 353 ALA A CA 1
ATOM 2684 C C . ALA A 1 360 ? -16.500 57.389 21.055 1.00 46.52 353 ALA A C 1
ATOM 2685 O O . ALA A 1 360 ? -17.010 58.439 20.633 1.00 47.06 353 ALA A O 1
ATOM 2687 N N . GLY A 1 361 ? -16.409 57.094 22.354 1.00 45.17 354 GLY A N 1
ATOM 2688 C CA . GLY A 1 361 ? -16.728 58.089 23.403 1.00 43.08 354 GLY A CA 1
ATOM 2689 C C . GLY A 1 361 ? -15.897 59.344 23.193 1.00 41.25 354 GLY A C 1
ATOM 2690 O O . GLY A 1 361 ? -16.353 60.305 22.568 1.00 42.02 354 GLY A O 1
ATOM 2691 N N . GLY A 1 362 ? -14.658 59.316 23.653 1.00 39.00 355 GLY A N 1
ATOM 2692 C CA . GLY A 1 362 ? -13.786 60.468 23.526 1.00 36.28 355 GLY A CA 1
ATOM 2693 C C . GLY A 1 362 ? -13.322 60.748 22.110 1.00 34.63 355 GLY A C 1
ATOM 2694 O O . GLY A 1 362 ? -13.373 59.862 21.224 1.00 34.76 355 GLY A O 1
ATOM 2695 N N . ASN A 1 363 ? -12.891 61.986 21.884 1.00 32.22 356 ASN A N 1
ATOM 2696 C CA . ASN A 1 363 ? -12.225 62.322 20.640 1.00 30.96 356 ASN A CA 1
ATOM 2697 C C . ASN A 1 363 ? -11.030 61.376 20.499 1.00 30.89 356 ASN A C 1
ATOM 2698 O O . ASN A 1 363 ? -10.275 61.124 21.462 1.00 29.62 356 ASN A O 1
ATOM 2703 N N . SER A 1 364 ? -10.889 60.817 19.308 1.00 30.48 357 SER A N 1
ATOM 2704 C CA . SER A 1 364 ? -9.908 59.778 19.119 1.00 30.42 357 SER A CA 1
ATOM 2705 C C . SER A 1 364 ? -9.207 59.853 17.755 1.00 30.34 357 SER A C 1
ATOM 2706 O O . SER A 1 364 ? -9.716 60.448 16.785 1.00 30.05 357 SER A O 1
ATOM 2709 N N . GLN A 1 365 ? -8.026 59.260 17.680 1.00 30.15 358 GLN A N 1
ATOM 2710 C CA . GLN A 1 365 ? -7.436 59.020 16.375 1.00 30.25 358 GLN A CA 1
ATOM 2711 C C . GLN A 1 365 ? -7.554 57.556 16.099 1.00 31.05 358 GLN A C 1
ATOM 2712 O O . GLN A 1 365 ? -7.729 56.753 17.029 1.00 31.14 358 GLN A O 1
ATOM 2718 N N . LYS A 1 366 ? -7.511 57.202 14.817 1.00 32.02 359 LYS A N 1
ATOM 2719 C CA . LYS A 1 366 ? -7.495 55.793 14.469 1.00 32.66 359 LYS A CA 1
ATOM 2720 C C . LYS A 1 366 ? -6.138 55.235 14.899 1.00 32.83 359 LYS A C 1
ATOM 2721 O O . LYS A 1 366 ? -5.113 55.897 14.744 1.00 31.79 359 LYS A O 1
ATOM 2727 N N . GLU A 1 367 ? -6.158 54.022 15.445 1.00 33.18 360 GLU A N 1
ATOM 2728 C CA . GLU A 1 367 ? -4.938 53.294 15.740 1.00 34.02 360 GLU A CA 1
ATOM 2729 C C . GLU A 1 367 ? -4.075 53.071 14.468 1.00 33.92 360 GLU A C 1
ATOM 2730 O O . GLU A 1 367 ? -2.850 53.176 14.535 1.00 34.29 360 GLU A O 1
ATOM 2736 N N . SER A 1 368 ? -4.706 52.797 13.320 1.00 33.67 361 SER A N 1
ATOM 2737 C CA . SER A 1 368 ? -3.968 52.650 12.043 1.00 33.43 361 SER A CA 1
ATOM 2738 C C . SER A 1 368 ? -3.312 53.969 11.577 1.00 33.07 361 SER A C 1
ATOM 2739 O O . SER A 1 368 ? -2.451 53.958 10.698 1.00 33.07 361 SER A O 1
ATOM 2742 N N . ASP A 1 369 ? -3.718 55.095 12.165 1.00 32.23 362 ASP A N 1
ATOM 2743 C CA . ASP A 1 369 ? -3.070 56.377 11.868 1.00 31.30 362 ASP A CA 1
ATOM 2744 C C . ASP A 1 369 ? -1.933 56.711 12.849 1.00 31.26 362 ASP A C 1
ATOM 2745 O O . ASP A 1 369 ? -1.198 57.691 12.637 1.00 30.79 362 ASP A O 1
ATOM 2750 N N . ALA A 1 370 ? -1.783 55.888 13.893 1.00 30.09 363 ALA A N 1
ATOM 2751 C CA . ALA A 1 370 ? -0.839 56.154 14.953 1.00 29.58 363 ALA A CA 1
ATOM 2752 C C . ALA A 1 370 ? 0.575 55.773 14.539 1.00 29.52 363 ALA A C 1
ATOM 2753 O O . ALA A 1 370 ? 1.173 54.851 15.072 1.00 29.29 363 ALA A O 1
ATOM 2755 N N . LYS A 1 371 ? 1.123 56.522 13.596 1.00 29.96 364 LYS A N 1
ATOM 2756 C CA . LYS A 1 371 ? 2.376 56.140 12.936 1.00 30.21 364 LYS A CA 1
ATOM 2757 C C . LYS A 1 371 ? 3.054 57.330 12.307 1.00 29.51 364 LYS A C 1
ATOM 2758 O O . LYS A 1 371 ? 2.405 58.300 11.970 1.00 29.23 364 LYS A O 1
ATOM 2764 N N . LEU A 1 372 ? 4.368 57.248 12.145 1.00 30.19 365 LEU A N 1
ATOM 2765 C CA . LEU A 1 372 ? 5.113 58.328 11.499 1.00 30.50 365 LEU A CA 1
ATOM 2766 C C . LEU A 1 372 ? 4.686 58.430 10.022 1.00 30.76 365 LEU A C 1
ATOM 2767 O O . LEU A 1 372 ? 3.977 57.536 9.511 1.00 29.66 365 LEU A O 1
ATOM 2772 N N . ARG A 1 373 ? 5.094 59.512 9.338 1.00 31.15 366 ARG A N 1
ATOM 2773 C CA . ARG A 1 373 ? 4.576 59.741 7.998 1.00 31.53 366 ARG A CA 1
ATOM 2774 C C . ARG A 1 373 ? 4.965 58.622 7.070 1.00 31.17 366 ARG A C 1
ATOM 2775 O O . ARG A 1 373 ? 4.207 58.286 6.158 1.00 32.41 366 ARG A O 1
ATOM 2783 N N . ASN A 1 374 ? 6.120 58.019 7.331 1.00 30.14 367 ASN A N 1
ATOM 2784 C CA . ASN A 1 374 ? 6.637 56.925 6.511 1.00 29.44 367 ASN A CA 1
ATOM 2785 C C . ASN A 1 374 ? 5.964 55.579 6.857 1.00 28.74 367 ASN A C 1
ATOM 2786 O O . ASN A 1 374 ? 6.283 54.548 6.285 1.00 28.44 367 ASN A O 1
ATOM 2791 N N . GLY A 1 375 ? 5.057 55.582 7.815 1.00 28.32 368 GLY A N 1
ATOM 2792 C CA . GLY A 1 375 ? 4.325 54.356 8.144 1.00 27.97 368 GLY A CA 1
ATOM 2793 C C . GLY A 1 375 ? 4.805 53.560 9.357 1.00 28.07 368 GLY A C 1
ATOM 2794 O O . GLY A 1 375 ? 4.168 52.576 9.725 1.00 27.43 368 GLY A O 1
ATOM 2795 N N . THR A 1 376 ? 5.928 53.932 9.983 1.00 28.34 369 THR A N 1
ATOM 2796 C CA . THR A 1 376 ? 6.268 53.190 11.178 1.00 28.57 369 THR A CA 1
ATOM 2797 C C . THR A 1 376 ? 5.348 53.497 12.374 1.00 28.82 369 THR A C 1
ATOM 2798 O O . THR A 1 376 ? 5.054 54.670 12.693 1.00 28.43 369 THR A O 1
ATOM 2802 N N . PRO A 1 377 ? 4.808 52.431 12.982 1.00 29.04 370 PRO A N 1
ATOM 2803 C CA . PRO A 1 377 ? 3.824 52.643 14.064 1.00 28.83 370 PRO A CA 1
ATOM 2804 C C . PRO A 1 377 ? 4.498 53.068 15.354 1.00 28.60 370 PRO A C 1
ATOM 2805 O O . PRO A 1 377 ? 5.709 52.950 15.476 1.00 28.74 370 PRO A O 1
ATOM 2809 N N . LEU A 1 378 ? 3.713 53.607 16.279 1.00 28.57 371 LEU A N 1
ATOM 2810 C CA . LEU A 1 378 ? 4.137 53.838 17.642 1.00 28.00 371 LEU A CA 1
ATOM 2811 C C . LEU A 1 378 ? 3.219 52.989 18.499 1.00 28.50 371 LEU A C 1
ATOM 2812 O O . LEU A 1 378 ? 2.240 53.487 19.081 1.00 29.13 371 LEU A O 1
ATOM 2817 N N . PRO A 1 379 ? 3.551 51.701 18.617 1.00 28.36 372 PRO A N 1
ATOM 2818 C CA . PRO A 1 379 ? 2.629 50.781 19.247 1.00 27.94 372 PRO A CA 1
ATOM 2819 C C . PRO A 1 379 ? 2.320 51.179 20.684 1.00 27.94 372 PRO A C 1
ATOM 2820 O O . PRO A 1 379 ? 1.196 50.946 21.132 1.00 28.61 372 PRO A O 1
ATOM 2824 N N . TRP A 1 380 ? 3.276 51.791 21.386 1.00 27.25 373 TRP A N 1
ATOM 2825 C CA . TRP A 1 380 ? 3.098 52.141 22.816 1.00 27.45 373 TRP A CA 1
ATOM 2826 C C . TRP A 1 380 ? 2.025 53.221 23.086 1.00 28.34 373 TRP A C 1
ATOM 2827 O O . TRP A 1 380 ? 1.523 53.347 24.198 1.00 27.85 373 TRP A O 1
ATOM 2838 N N . LEU A 1 381 ? 1.669 53.982 22.053 1.00 29.95 374 LEU A N 1
ATOM 2839 C CA . LEU A 1 381 ? 0.711 55.077 22.184 1.00 30.76 374 LEU A CA 1
ATOM 2840 C C . LEU A 1 381 ? -0.686 54.563 22.478 1.00 31.77 374 LEU A C 1
ATOM 2841 O O . LEU A 1 381 ? -1.570 55.350 22.840 1.00 31.09 374 LEU A O 1
ATOM 2846 N N . SER A 1 382 ? -0.872 53.247 22.287 1.00 33.44 375 SER A N 1
ATOM 2847 C CA . SER A 1 382 ? -2.121 52.515 22.639 1.00 34.73 375 SER A CA 1
ATOM 2848 C C . SER A 1 382 ? -2.268 52.259 24.129 1.00 34.67 375 SER A C 1
ATOM 2849 O O . SER A 1 382 ? -3.370 52.019 24.599 1.00 34.85 375 SER A O 1
ATOM 2852 N N . PHE A 1 383 ? -1.151 52.294 24.858 1.00 35.40 376 PHE A N 1
ATOM 2853 C CA . PHE A 1 383 ? -1.112 51.988 26.296 1.00 36.17 376 PHE A CA 1
ATOM 2854 C C . PHE A 1 383 ? -1.661 50.598 26.563 1.00 36.95 376 PHE A C 1
ATOM 2855 O O . PHE A 1 383 ? -1.135 49.645 26.030 1.00 37.04 376 PHE A O 1
ATOM 2863 N N . GLN A 1 384 ? -2.718 50.475 27.365 1.00 38.63 377 GLN A N 1
ATOM 2864 C CA . GLN A 1 384 ? -3.279 49.164 27.710 1.00 40.16 377 GLN A CA 1
ATOM 2865 C C . GLN A 1 384 ? -4.271 48.622 26.646 1.00 40.95 377 GLN A C 1
ATOM 2866 O O . GLN A 1 384 ? -4.715 47.475 26.730 1.00 41.34 377 GLN A O 1
ATOM 2872 N N . ASN A 1 385 ? -4.615 49.454 25.663 1.00 41.08 378 ASN A N 1
ATOM 2873 C CA . ASN A 1 385 ? -5.658 49.121 24.687 1.00 41.13 378 ASN A CA 1
ATOM 2874 C C . ASN A 1 385 ? -5.130 48.836 23.285 1.00 40.92 378 ASN A C 1
ATOM 2875 O O . ASN A 1 385 ? -5.721 49.280 22.307 1.00 41.47 378 ASN A O 1
ATOM 2880 N N . ARG A 1 386 ? -4.034 48.101 23.182 1.00 40.57 379 ARG A N 1
ATOM 2881 C CA . ARG A 1 386 ? -3.456 47.802 21.876 1.00 40.62 379 ARG A CA 1
ATOM 2882 C C . ARG A 1 386 ? -4.349 46.815 21.122 1.00 40.31 379 ARG A C 1
ATOM 2883 O O . ARG A 1 386 ? -4.687 45.761 21.658 1.00 41.19 379 ARG A O 1
ATOM 2891 N N . GLY A 1 387 ? -4.756 47.182 19.902 1.00 39.48 380 GLY A N 1
ATOM 2892 C CA . GLY A 1 387 ? -5.690 46.388 19.095 1.00 37.60 380 GLY A CA 1
ATOM 2893 C C . GLY A 1 387 ? -7.130 46.872 19.167 1.00 37.05 380 GLY A C 1
ATOM 2894 O O . GLY A 1 387 ? -7.987 46.340 18.492 1.00 36.53 380 GLY A O 1
ATOM 2895 N N . SER A 1 388 ? -7.407 47.891 19.980 1.00 36.33 381 SER A N 1
ATOM 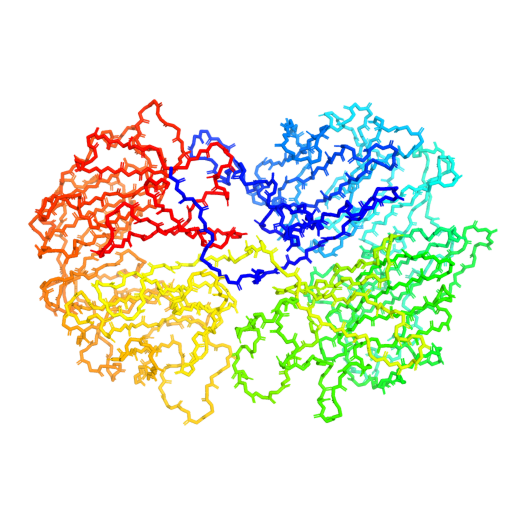2896 C CA . SER A 1 388 ? -8.765 48.402 20.093 1.00 35.71 381 SER A CA 1
ATOM 2897 C C . SER A 1 388 ? -9.248 49.137 18.834 1.00 35.09 381 SER A C 1
ATOM 2898 O O . SER A 1 388 ? -10.449 49.314 18.653 1.00 34.65 381 SER A O 1
ATOM 2901 N N . GLY A 1 389 ? -8.312 49.571 17.982 1.00 34.38 382 GLY A N 1
ATOM 2902 C CA . GLY A 1 389 ? -8.639 50.292 16.752 1.00 33.07 382 GLY A CA 1
ATOM 2903 C C . GLY A 1 389 ? -8.619 51.796 16.922 1.00 33.06 382 GLY A C 1
ATOM 2904 O O . GLY A 1 389 ? -8.706 52.540 15.941 1.00 32.89 382 GLY A O 1
ATOM 2905 N N . ILE A 1 390 ? -8.452 52.255 18.162 1.00 32.87 383 ILE A N 1
ATOM 2906 C CA . ILE A 1 390 ? -8.621 53.669 18.464 1.00 32.68 383 ILE A CA 1
ATOM 2907 C C . ILE A 1 390 ? -7.624 54.182 19.525 1.00 32.37 383 ILE A C 1
ATOM 2908 O O . ILE A 1 390 ? -7.355 53.486 20.503 1.00 31.96 383 ILE A O 1
ATOM 2913 N N . VAL A 1 391 ? -7.006 55.351 19.302 1.00 31.68 384 VAL A N 1
ATOM 2914 C CA . VAL A 1 391 ? -6.231 55.991 20.406 1.00 31.03 384 VAL A CA 1
ATOM 2915 C C . VAL A 1 391 ? -6.815 57.342 20.754 1.00 29.85 384 VAL A C 1
ATOM 2916 O O . VAL A 1 391 ? -7.628 57.889 19.984 1.00 28.99 384 VAL A O 1
ATOM 2920 N N . GLY A 1 392 ? -6.407 57.894 21.896 1.00 28.83 385 GLY A N 1
ATOM 2921 C CA . GLY A 1 392 ? -6.923 59.220 22.318 1.00 27.95 385 GLY A CA 1
ATOM 2922 C C . GLY A 1 392 ? -6.522 60.286 21.300 1.00 27.61 385 GLY A C 1
ATOM 2923 O O . GLY A 1 392 ? -5.502 60.161 20.641 1.00 27.57 385 GLY A O 1
ATOM 2924 N N . PHE A 1 393 ? -7.352 61.304 21.111 1.00 27.37 386 PHE A N 1
ATOM 2925 C CA . PHE A 1 393 ? -7.013 62.356 20.184 1.00 27.05 386 PHE A CA 1
ATOM 2926 C C . PHE A 1 393 ? -5.844 63.142 20.742 1.00 26.59 386 PHE A C 1
ATOM 2927 O O . PHE A 1 393 ? -5.140 63.809 20.002 1.00 27.36 386 PHE A O 1
ATOM 2935 N N . GLY A 1 394 ? -5.639 63.060 22.045 1.00 26.30 387 GLY A N 1
ATOM 2936 C CA . GLY A 1 394 ? -4.528 63.771 22.697 1.00 25.93 387 GLY A CA 1
ATOM 2937 C C . GLY A 1 394 ? -4.990 64.572 23.894 1.00 25.57 387 GLY A C 1
ATOM 2938 O O . GLY A 1 394 ? -6.144 65.022 23.944 1.00 25.15 387 GLY A O 1
ATOM 2939 N N . TRP A 1 395 ? -4.089 64.729 24.861 1.00 25.70 388 TRP A N 1
ATOM 2940 C CA . TRP A 1 395 ? -4.345 65.490 26.094 1.00 25.88 388 TRP A CA 1
ATOM 2941 C C . TRP A 1 395 ? -3.222 66.479 26.283 1.00 25.78 388 TRP A C 1
ATOM 2942 O O . TRP A 1 395 ? -2.173 66.303 25.686 1.00 26.73 388 TRP A O 1
ATOM 2953 N N . TRP A 1 396 ? -3.414 67.488 27.139 1.00 25.78 389 TRP A N 1
ATOM 2954 C CA . TRP A 1 396 ? -2.454 68.586 27.280 1.00 25.23 389 TRP A CA 1
ATOM 2955 C C . TRP A 1 396 ? -2.137 69.153 25.855 1.00 25.30 389 TRP A C 1
ATOM 2956 O O . TRP A 1 396 ? -0.992 69.312 25.441 1.00 25.56 389 TRP A O 1
ATOM 2967 N N . LEU A 1 397 ? -3.182 69.470 25.113 1.00 25.58 390 LEU A N 1
ATOM 2968 C CA . LEU A 1 397 ? -3.041 70.113 23.806 1.00 25.58 390 LEU A CA 1
ATOM 2969 C C . LEU A 1 397 ? -2.571 71.556 23.945 1.00 25.93 390 LEU A C 1
ATOM 2970 O O . LEU A 1 397 ? -3.219 72.471 23.428 1.00 26.83 390 LEU A O 1
ATOM 2975 N N . ALA A 1 398 ? -1.462 71.769 24.655 1.00 25.78 391 ALA A N 1
ATOM 2976 C CA . ALA A 1 398 ? -0.970 73.132 24.898 1.00 25.70 391 ALA A CA 1
ATOM 2977 C C . ALA A 1 398 ? -0.403 73.778 23.657 1.00 25.87 391 ALA A C 1
ATOM 2978 O O . ALA A 1 398 ? -0.772 74.904 23.348 1.00 27.35 391 ALA A O 1
ATOM 2980 N N . ALA A 1 399 ? 0.487 73.072 22.957 1.00 25.50 392 ALA A N 1
ATOM 2981 C CA . ALA A 1 399 ? 1.275 73.634 21.854 1.00 24.69 392 ALA A CA 1
ATOM 2982 C C . ALA A 1 399 ? 0.658 73.299 20.524 1.00 24.98 392 ALA A C 1
ATOM 2983 O O . ALA A 1 399 ? 0.615 72.120 20.162 1.00 24.84 392 ALA A O 1
ATOM 2985 N N . ILE A 1 400 ? 0.172 74.318 19.802 1.00 25.22 393 ILE A N 1
ATOM 2986 C CA . ILE A 1 400 ? -0.428 74.119 18.462 1.00 26.01 393 ILE A CA 1
ATOM 2987 C C . ILE A 1 400 ? 0.178 75.123 17.508 1.00 26.51 393 ILE A C 1
ATOM 2988 O O . ILE A 1 400 ? 0.558 76.202 17.939 1.00 26.08 393 ILE A O 1
ATOM 2993 N N . LEU A 1 401 ? 0.247 74.772 16.217 1.00 27.19 394 LEU A N 1
ATOM 2994 C CA . LEU A 1 401 ? 0.957 75.575 15.225 1.00 27.37 394 LEU A CA 1
ATOM 2995 C C . LEU A 1 401 ? 0.411 75.355 13.817 1.00 28.17 394 LEU A C 1
ATOM 2996 O O . LEU A 1 401 ? 0.386 74.225 13.305 1.00 27.89 394 LEU A O 1
ATOM 3001 N N . LEU A 1 402 ? -0.048 76.448 13.207 1.00 28.79 395 LEU A N 1
ATOM 3002 C CA . LEU A 1 402 ? -0.283 76.490 11.769 1.00 28.52 395 LEU A CA 1
ATOM 3003 C C . LEU A 1 402 ? 1.046 76.894 11.132 1.00 28.43 395 LEU A C 1
ATOM 3004 O O . LEU A 1 402 ? 1.687 77.854 11.562 1.00 28.58 395 LEU A O 1
ATOM 3009 N N . ASP A 1 403 ? 1.507 76.115 10.171 1.00 28.37 396 ASP A N 1
ATOM 3010 C CA . ASP A 1 403 ? 2.701 76.472 9.421 1.00 28.78 396 ASP A CA 1
ATOM 3011 C C . ASP A 1 403 ? 2.397 77.792 8.687 1.00 28.54 396 ASP A C 1
ATOM 3012 O O . ASP A 1 403 ? 1.464 77.850 7.897 1.00 28.69 396 ASP A O 1
ATOM 3017 N N . PRO A 1 404 ? 3.185 78.858 8.929 1.00 28.75 397 PRO A N 1
ATOM 3018 C CA . PRO A 1 404 ? 2.854 80.091 8.169 1.00 28.65 397 PRO A CA 1
ATOM 3019 C C . PRO A 1 404 ? 3.165 79.975 6.663 1.00 28.76 397 PRO A C 1
ATOM 3020 O O . PRO A 1 404 ? 2.755 80.846 5.905 1.00 29.65 397 PRO A O 1
ATOM 3024 N N . PHE A 1 405 ? 3.851 78.911 6.234 1.00 27.70 398 PHE A N 1
ATOM 3025 C CA . PHE A 1 405 ? 4.245 78.767 4.827 1.00 27.37 398 PHE A CA 1
ATOM 3026 C C . PHE A 1 405 ? 3.632 77.561 4.120 1.00 27.03 398 PHE A C 1
ATOM 3027 O O . PHE A 1 405 ? 4.033 77.211 2.998 1.00 27.09 398 PHE A O 1
ATOM 3035 N N . SER A 1 406 ? 2.666 76.924 4.777 1.00 25.86 399 SER A N 1
ATOM 3036 C CA . SER A 1 406 ? 1.993 75.782 4.184 1.00 25.47 399 SER A CA 1
ATOM 3037 C C . SER A 1 406 ? 0.597 75.636 4.736 1.00 24.61 399 SER A C 1
ATOM 3038 O O . SER A 1 406 ? 0.066 76.565 5.347 1.00 25.36 399 SER A O 1
ATOM 3041 N N . ASP A 1 407 ? 0.021 74.465 4.512 1.00 24.31 400 ASP A N 1
ATOM 3042 C CA . ASP A 1 407 ? -1.277 74.101 5.031 1.00 24.42 400 ASP A CA 1
ATOM 3043 C C . ASP A 1 407 ? -1.113 73.130 6.185 1.00 24.53 400 ASP A C 1
ATOM 3044 O O . ASP A 1 407 ? -2.086 72.493 6.580 1.00 25.87 400 ASP A O 1
ATOM 3049 N N . ARG A 1 408 ? 0.098 72.984 6.735 1.00 24.51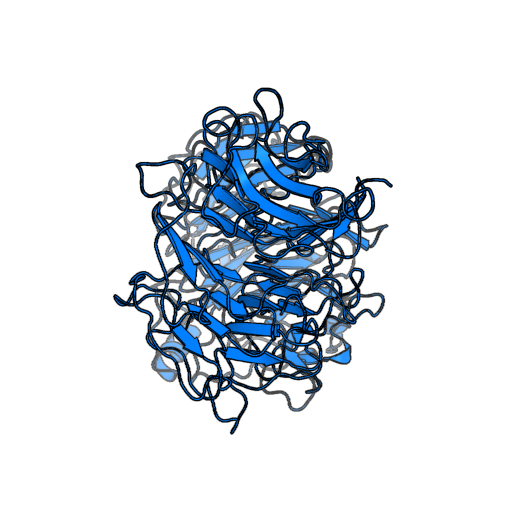 401 ARG A N 1
ATOM 3050 C CA . ARG A 1 408 ? 0.281 72.056 7.887 1.00 24.43 401 ARG A CA 1
ATOM 3051 C C . ARG A 1 408 ? -0.275 72.631 9.213 1.00 24.81 401 ARG A C 1
ATOM 3052 O O . ARG A 1 408 ? -0.280 73.875 9.436 1.00 23.39 401 ARG A O 1
ATOM 3060 N N . LEU A 1 409 ? -0.729 71.709 10.071 1.00 25.05 402 LEU A N 1
ATOM 3061 C CA . LEU A 1 409 ? -1.107 71.988 11.451 1.00 24.67 402 LEU A CA 1
ATOM 3062 C C . LEU A 1 409 ? -0.454 70.918 12.305 1.00 25.13 402 LEU A C 1
ATOM 3063 O O . LEU A 1 409 ? -0.570 69.708 12.011 1.00 25.20 402 LEU A O 1
ATOM 3068 N N . LEU A 1 410 ? 0.288 71.371 13.321 1.00 25.15 403 LEU A N 1
ATOM 3069 C CA . LEU A 1 410 ? 0.872 70.506 14.340 1.00 24.40 403 LEU A CA 1
ATOM 3070 C C . LEU A 1 410 ? 0.088 70.705 15.649 1.00 24.71 403 LEU A C 1
ATOM 3071 O O . LEU A 1 410 ? -0.370 71.805 15.917 1.00 25.77 403 LEU A O 1
ATOM 3076 N N . TYR A 1 411 ? -0.079 69.662 16.459 1.00 23.89 404 TYR A N 1
ATOM 3077 C CA . TYR A 1 411 ? -0.498 69.854 17.833 1.00 23.22 404 TYR A CA 1
ATOM 3078 C C . TYR A 1 411 ? 0.236 68.913 18.724 1.00 23.70 404 TYR A C 1
ATOM 3079 O O . TYR A 1 411 ? 0.415 67.751 18.381 1.00 24.59 404 TYR A O 1
ATOM 3088 N N . GLY A 1 412 ? 0.706 69.422 19.854 1.00 23.61 405 GLY A N 1
ATOM 3089 C CA . GLY A 1 412 ? 1.437 68.603 20.805 1.00 23.62 405 GLY A CA 1
ATOM 3090 C C . GLY A 1 412 ? 0.507 68.007 21.841 1.00 23.58 405 GLY A C 1
ATOM 3091 O O . GLY A 1 412 ? -0.590 68.487 22.041 1.00 22.71 405 GLY A O 1
ATOM 3092 N N . THR A 1 413 ? 0.953 66.937 22.481 1.00 24.01 406 THR A N 1
ATOM 3093 C CA . THR A 1 413 ? 0.201 66.322 23.568 1.00 24.75 406 THR A CA 1
ATOM 3094 C C . THR A 1 413 ? 1.150 66.141 24.751 1.00 24.69 406 THR A C 1
ATOM 3095 O O . THR A 1 413 ? 2.273 66.628 24.701 1.00 25.26 406 THR A O 1
ATOM 3099 N N . GLY A 1 414 ? 0.708 65.452 25.806 1.00 24.13 407 GLY A N 1
ATOM 3100 C CA . GLY A 1 414 ? 1.618 64.976 26.834 1.00 22.91 407 GLY A CA 1
ATOM 3101 C C . GLY A 1 414 ? 2.506 63.825 26.351 1.00 23.67 407 GLY A C 1
ATOM 3102 O O . GLY A 1 414 ? 3.272 63.265 27.136 1.00 23.01 407 GLY A O 1
ATOM 3103 N N . ALA A 1 415 ? 2.419 63.459 25.063 1.00 23.77 408 ALA A N 1
ATOM 3104 C CA . ALA A 1 415 ? 3.177 62.301 24.552 1.00 24.09 408 ALA A CA 1
ATOM 3105 C C . ALA A 1 415 ? 3.810 62.445 23.166 1.00 24.65 408 ALA A C 1
ATOM 3106 O O . ALA A 1 415 ? 4.869 61.877 22.914 1.00 25.90 408 ALA A O 1
ATOM 3108 N N . VAL A 1 416 ? 3.161 63.142 22.245 1.00 25.00 409 VAL A N 1
ATOM 3109 C CA . VAL A 1 416 ? 3.650 63.172 20.868 1.00 25.25 409 VAL A CA 1
ATOM 3110 C C . VAL A 1 416 ? 3.305 64.489 20.209 1.00 25.10 409 VAL A C 1
ATOM 3111 O O . VAL A 1 416 ? 2.684 65.359 20.828 1.00 25.72 409 VAL A O 1
ATOM 3115 N N . ILE A 1 417 ? 3.723 64.636 18.953 1.00 25.16 410 ILE A N 1
ATOM 3116 C CA . ILE A 1 417 ? 3.185 65.664 18.068 1.00 24.40 410 ILE A CA 1
ATOM 3117 C C . ILE A 1 417 ? 2.398 64.944 16.998 1.00 25.01 410 ILE A C 1
ATOM 3118 O O . ILE A 1 417 ? 2.916 63.988 16.370 1.00 25.35 410 ILE A O 1
ATOM 3123 N N . TRP A 1 418 ? 1.150 65.377 16.809 1.00 25.16 411 TRP A N 1
ATOM 3124 C CA . TRP A 1 418 ? 0.363 65.017 15.649 1.00 25.66 411 TRP A CA 1
ATOM 3125 C C . TRP A 1 418 ? 0.467 66.149 14.629 1.00 26.76 411 TRP A C 1
ATOM 3126 O O . TRP A 1 418 ? 0.565 67.329 14.988 1.00 26.76 411 TRP A O 1
ATOM 3137 N N . ALA A 1 419 ? 0.402 65.793 13.350 1.00 27.61 412 ALA A N 1
ATOM 3138 C CA . ALA A 1 419 ? 0.443 66.776 12.276 1.00 28.10 412 ALA A CA 1
ATOM 3139 C C . ALA A 1 419 ? -0.508 66.418 11.144 1.00 28.75 412 ALA A C 1
ATOM 3140 O O . ALA A 1 419 ? -0.885 65.251 10.985 1.00 28.93 412 ALA A O 1
ATOM 3142 N N . THR A 1 420 ? -0.888 67.415 10.345 1.00 29.37 413 THR A N 1
ATOM 3143 C CA . THR A 1 420 ? -1.494 67.139 9.027 1.00 29.57 413 THR A CA 1
ATOM 3144 C C . THR A 1 420 ? -0.801 67.962 7.933 1.00 29.76 413 THR A C 1
ATOM 3145 O O . THR A 1 420 ? -0.377 69.069 8.185 1.00 30.24 413 THR A O 1
ATOM 3149 N N . ASP A 1 421 ? -0.705 67.445 6.719 1.00 30.48 414 ASP A N 1
ATOM 3150 C CA . ASP A 1 421 ? -0.092 68.211 5.632 1.00 31.06 414 ASP A CA 1
ATOM 3151 C C . ASP A 1 421 ? -1.062 69.192 5.025 1.00 31.41 414 ASP A C 1
ATOM 3152 O O . ASP A 1 421 ? -0.641 70.092 4.299 1.00 32.64 414 ASP A O 1
ATOM 3157 N N . ALA A 1 422 ? -2.339 69.023 5.355 1.00 31.03 415 ALA A N 1
ATOM 3158 C CA . ALA A 1 422 ? -3.437 69.828 4.846 1.00 30.47 415 ALA A CA 1
ATOM 3159 C C . ALA A 1 422 ? -4.561 70.025 5.898 1.00 30.32 415 ALA A C 1
ATOM 3160 O O . ALA A 1 422 ? -5.491 69.207 5.989 1.00 29.91 415 ALA A O 1
ATOM 3162 N N . VAL A 1 423 ? -4.515 71.121 6.653 1.00 29.81 416 VAL A N 1
ATOM 3163 C CA . VAL A 1 423 ? -5.616 71.413 7.585 1.00 29.39 416 VAL A CA 1
ATOM 3164 C C . VAL A 1 423 ? -6.891 71.858 6.860 1.00 29.73 416 VAL A C 1
ATOM 3165 O O . VAL A 1 423 ? -7.983 71.778 7.417 1.00 29.05 416 VAL A O 1
ATOM 3169 N N . SER A 1 424 ? -6.750 72.304 5.609 1.00 30.10 417 SER A N 1
ATOM 3170 C CA . SER A 1 424 ? -7.878 72.908 4.898 1.00 30.67 417 SER A CA 1
ATOM 3171 C C . SER A 1 424 ? -8.985 71.908 4.520 1.00 30.98 417 SER A C 1
ATOM 3172 O O . SER A 1 424 ? -10.084 72.315 4.146 1.00 31.56 417 SER A O 1
ATOM 3175 N N . ARG A 1 425 ? -8.724 70.615 4.663 1.00 30.76 418 ARG A N 1
ATOM 3176 C CA . ARG A 1 425 ? -9.788 69.627 4.519 1.00 31.75 418 ARG A CA 1
ATOM 3177 C C . ARG A 1 425 ? -10.948 69.924 5.483 1.00 31.62 418 ARG A C 1
ATOM 3178 O O . ARG A 1 425 ? -12.115 69.661 5.175 1.00 31.69 418 ARG A O 1
ATOM 3186 N N . ALA A 1 426 ? -10.627 70.488 6.645 1.00 31.30 419 ALA A N 1
ATOM 3187 C CA . ALA A 1 426 ? -11.663 70.819 7.615 1.00 30.36 419 ALA A CA 1
ATOM 3188 C C . ALA A 1 426 ? -12.655 71.845 7.043 1.00 29.70 419 ALA A C 1
ATOM 3189 O O . ALA A 1 426 ? -13.790 71.897 7.497 1.00 29.60 419 ALA A O 1
ATOM 3191 N N . ASP A 1 427 ? -12.254 72.605 6.022 1.00 28.80 420 ASP A N 1
ATOM 3192 C CA . ASP A 1 427 ? -13.158 73.617 5.435 1.00 28.71 420 ASP A CA 1
ATOM 3193 C C . ASP A 1 427 ? -14.359 72.980 4.743 1.00 28.59 420 ASP A C 1
ATOM 3194 O O . ASP A 1 427 ? -15.438 73.558 4.744 1.00 28.43 420 ASP A O 1
ATOM 3199 N N . SER A 1 428 ? -14.175 71.794 4.154 1.00 28.24 421 SER A N 1
ATOM 3200 C CA . SER A 1 428 ? -15.282 71.044 3.560 1.00 27.97 421 SER A CA 1
ATOM 3201 C C . SER A 1 428 ? -15.911 70.066 4.556 1.00 28.38 421 SER A C 1
ATOM 3202 O O . SER A 1 428 ? -16.550 69.076 4.156 1.00 28.96 421 SER A O 1
ATOM 3205 N N . ASN A 1 429 ? -15.745 70.337 5.850 1.00 28.20 422 ASN A N 1
ATOM 3206 C CA . ASN A 1 429 ? -16.332 69.488 6.916 1.00 28.66 422 ASN A CA 1
ATOM 3207 C C . ASN A 1 429 ? -15.787 68.074 6.971 1.00 28.01 422 ASN A C 1
ATOM 3208 O O . ASN A 1 429 ? -16.493 67.166 7.362 1.00 27.64 422 ASN A O 1
ATOM 3213 N N . GLN A 1 430 ? -14.538 67.889 6.563 1.00 28.37 423 GLN A N 1
ATOM 3214 C CA . GLN A 1 430 ? -13.914 66.563 6.598 1.00 29.22 423 GLN A CA 1
ATOM 3215 C C . GLN A 1 430 ? -12.696 66.625 7.481 1.00 28.73 423 GLN A C 1
ATOM 3216 O O . GLN A 1 430 ? -12.147 67.707 7.721 1.00 29.89 423 GLN A O 1
ATOM 3222 N N . ALA A 1 431 ? -12.278 65.468 7.957 1.00 27.77 424 ALA A N 1
ATOM 3223 C CA . ALA A 1 431 ? -11.207 65.385 8.903 1.00 27.80 424 ALA A CA 1
ATOM 3224 C C . ALA A 1 431 ? -9.891 65.532 8.156 1.00 27.27 424 ALA A C 1
ATOM 3225 O O . ALA A 1 431 ? -9.711 64.894 7.132 1.00 27.34 424 ALA A O 1
ATOM 3227 N N . PRO A 1 432 ? -8.966 66.357 8.668 1.00 27.33 425 PRO A N 1
ATOM 3228 C CA . PRO A 1 432 ? -7.618 66.373 8.065 1.00 27.41 425 PRO A CA 1
ATOM 3229 C C . PRO A 1 432 ? -7.064 64.960 8.131 1.00 28.14 425 PRO A C 1
ATOM 3230 O O . PRO A 1 432 ? -7.560 64.185 8.943 1.00 28.82 425 PRO A O 1
ATOM 3234 N N . SER A 1 433 ? -6.094 64.614 7.274 1.00 28.38 426 SER A N 1
ATOM 3235 C CA . SER A 1 433 ? -5.398 63.336 7.361 1.00 28.69 426 SER A CA 1
ATOM 3236 C C . SER A 1 433 ? -4.227 63.575 8.271 1.00 27.67 426 SER A C 1
ATOM 3237 O O . SER A 1 433 ? -3.489 64.542 8.066 1.00 26.76 426 SER A O 1
ATOM 3240 N N . TRP A 1 434 ? -4.043 62.696 9.254 1.00 26.86 427 TRP A N 1
ATOM 3241 C CA . TRP A 1 434 ? -2.962 62.858 10.219 1.00 25.76 427 TRP A CA 1
ATOM 3242 C C . TRP A 1 434 ? -1.924 61.734 10.275 1.00 26.04 427 TRP A C 1
ATOM 3243 O O . TRP A 1 434 ? -2.092 60.614 9.781 1.00 25.25 427 TRP A O 1
ATOM 3254 N N . TYR A 1 435 ? -0.837 62.075 10.933 1.00 26.73 428 TYR A N 1
ATOM 3255 C CA . TYR A 1 435 ? 0.226 61.162 11.247 1.00 27.55 428 TYR A CA 1
ATOM 3256 C C . TYR A 1 435 ? 0.944 61.760 12.473 1.00 27.95 428 TYR A C 1
ATOM 3257 O O . TYR A 1 435 ? 0.682 62.928 12.892 1.00 26.86 428 TYR A O 1
ATOM 3266 N N . ILE A 1 436 ? 1.831 60.952 13.047 1.00 27.79 429 ILE A N 1
ATOM 3267 C CA . ILE A 1 436 ? 2.634 61.372 14.191 1.00 28.04 429 ILE A CA 1
ATOM 3268 C C . ILE A 1 436 ? 3.913 61.960 13.657 1.00 27.58 429 ILE A C 1
ATOM 3269 O O . ILE A 1 436 ? 4.454 61.461 12.707 1.00 28.46 429 ILE A O 1
ATOM 3274 N N . ASN A 1 437 ? 4.359 63.060 14.234 1.00 27.59 430 ASN A N 1
ATOM 3275 C CA . ASN A 1 437 ? 5.494 63.789 13.701 1.00 27.53 430 ASN A CA 1
ATOM 3276 C C . ASN A 1 437 ? 6.527 64.028 14.809 1.00 27.69 430 ASN A C 1
ATOM 3277 O O . ASN A 1 437 ? 6.907 65.174 15.125 1.00 27.65 430 ASN A O 1
ATOM 3282 N N . THR A 1 438 ? 6.990 62.913 15.373 1.00 26.85 431 THR A N 1
ATOM 3283 C CA . THR A 1 438 ? 7.960 62.915 16.443 1.00 26.86 431 THR A CA 1
ATOM 3284 C C . THR A 1 438 ? 9.367 62.467 16.024 1.00 26.70 431 THR A C 1
ATOM 3285 O O . THR A 1 438 ? 10.246 62.379 16.874 1.00 26.28 431 THR A O 1
ATOM 3289 N N . GLU A 1 439 ? 9.586 62.192 14.734 1.00 26.72 432 GLU A N 1
ATOM 3290 C CA . GLU A 1 439 ? 10.926 61.803 14.243 1.00 26.99 432 GLU A CA 1
ATOM 3291 C C . GLU A 1 439 ? 11.995 62.620 14.972 1.00 27.21 432 GLU A C 1
ATOM 3292 O O . GLU A 1 439 ? 11.960 63.851 14.925 1.00 27.42 432 GLU A O 1
ATOM 3298 N N . GLY A 1 440 ? 12.951 61.942 15.604 1.00 27.32 433 GLY A N 1
ATOM 3299 C CA . GLY A 1 440 ? 14.127 62.589 16.167 1.00 27.17 433 GLY A CA 1
ATOM 3300 C C . GLY A 1 440 ? 13.993 62.996 17.625 1.00 28.10 433 GLY A C 1
ATOM 3301 O O . GLY A 1 440 ? 15.022 63.176 18.333 1.00 28.04 433 GLY A O 1
ATOM 3302 N N . ILE A 1 441 ? 12.741 63.168 18.078 1.00 27.98 434 ILE A N 1
ATOM 3303 C CA . ILE A 1 441 ? 12.472 63.557 19.472 1.00 27.57 434 ILE A CA 1
ATOM 3304 C C . ILE A 1 441 ? 12.512 62.313 20.360 1.00 27.40 434 ILE A C 1
ATOM 3305 O O . ILE A 1 441 ? 11.832 61.319 20.055 1.00 27.62 434 ILE A O 1
ATOM 3310 N N . GLU A 1 442 ? 13.335 62.359 21.413 1.00 26.49 435 GLU A N 1
ATOM 3311 C CA . GLU A 1 442 ? 13.245 61.409 22.547 1.00 26.05 435 GLU A CA 1
ATOM 3312 C C . GLU A 1 442 ? 13.161 62.202 23.853 1.00 25.53 435 GLU A C 1
ATOM 3313 O O . GLU A 1 442 ? 14.132 62.816 24.298 1.00 25.87 435 GLU A O 1
ATOM 3319 N N . GLU A 1 443 ? 11.988 62.199 24.462 1.00 25.03 436 GLU A N 1
ATOM 3320 C CA . GLU A 1 443 ? 11.758 63.010 25.627 1.00 25.46 436 GLU A CA 1
ATOM 3321 C C . GLU A 1 443 ? 11.493 62.147 26.878 1.00 25.44 436 GLU A C 1
ATOM 3322 O O . GLU A 1 443 ? 11.117 62.671 27.923 1.00 26.34 436 GLU A O 1
ATOM 3328 N N . THR A 1 444 ? 11.710 60.843 26.799 1.00 24.89 437 THR A N 1
ATOM 3329 C CA . THR A 1 444 ? 11.440 60.013 27.978 1.00 25.40 437 THR A CA 1
ATOM 3330 C C . THR A 1 444 ? 12.425 60.204 29.162 1.00 26.39 437 THR A C 1
ATOM 3331 O O . THR A 1 444 ? 13.616 60.604 29.008 1.00 26.40 437 THR A O 1
ATOM 3335 N N . ALA A 1 445 ? 11.885 59.958 30.346 1.00 26.80 438 ALA A N 1
ATOM 3336 C CA . ALA A 1 445 ? 12.648 59.973 31.570 1.00 27.46 438 ALA A CA 1
ATOM 3337 C C . ALA A 1 445 ? 12.775 58.510 31.991 1.00 28.09 438 ALA A C 1
ATOM 3338 O O . ALA A 1 445 ? 11.807 57.875 32.446 1.00 28.41 438 ALA A O 1
ATOM 3340 N N . ILE A 1 446 ? 13.954 57.948 31.758 1.00 29.10 439 ILE A N 1
ATOM 3341 C CA . ILE A 1 446 ? 14.118 56.528 31.952 1.00 30.13 439 ILE A CA 1
ATOM 3342 C C . ILE A 1 446 ? 14.593 56.196 33.383 1.00 29.97 439 ILE A C 1
ATOM 3343 O O . ILE A 1 446 ? 15.168 57.033 34.050 1.00 28.91 439 ILE A O 1
ATOM 3348 N N . LEU A 1 447 ? 14.269 54.985 33.848 1.00 30.73 440 LEU A N 1
ATOM 3349 C CA . LEU A 1 447 ? 14.471 54.571 35.244 1.00 30.92 440 LEU A CA 1
ATOM 3350 C C . LEU A 1 447 ? 15.414 53.402 35.421 1.00 30.57 440 LEU A C 1
ATOM 3351 O O . LEU A 1 447 ? 16.084 53.295 36.451 1.00 30.19 440 LEU A O 1
ATOM 3356 N N . VAL A 1 448 ? 15.470 52.541 34.413 1.00 29.90 441 VAL A N 1
ATOM 3357 C CA . VAL A 1 448 ? 16.223 51.316 34.495 1.00 30.42 441 VAL A CA 1
ATOM 3358 C C . VAL A 1 448 ? 16.505 50.767 33.080 1.00 30.69 441 VAL A C 1
ATOM 3359 O O . VAL A 1 448 ? 15.638 50.836 32.176 1.00 31.09 441 VAL A O 1
ATOM 3363 N N . LEU A 1 449 ? 17.728 50.259 32.891 1.00 30.49 442 LEU A N 1
ATOM 3364 C CA . LEU A 1 449 ? 18.137 49.561 31.669 1.00 30.06 442 LEU A CA 1
ATOM 3365 C C . LEU A 1 449 ? 18.741 48.206 32.006 1.00 30.08 442 LEU A C 1
ATOM 3366 O O . LEU A 1 449 ? 19.618 48.115 32.847 1.00 29.44 442 LEU A O 1
ATOM 3371 N N . LYS A 1 450 ? 18.233 47.157 31.349 1.00 30.20 443 LYS A N 1
ATOM 3372 C CA . LYS A 1 450 ? 18.719 45.808 31.515 1.00 30.22 443 LYS A CA 1
ATOM 3373 C C . LYS A 1 450 ? 19.015 45.135 30.169 1.00 30.17 443 LYS A C 1
ATOM 3374 O O . LYS A 1 450 ? 18.156 45.048 29.299 1.00 30.84 443 LYS A O 1
ATOM 3380 N N . SER A 1 451 ? 20.241 44.657 30.027 1.00 30.18 444 SER A N 1
ATOM 3381 C CA . SER A 1 451 ? 20.708 43.925 28.860 1.00 30.79 444 SER A CA 1
ATOM 3382 C C . SER A 1 451 ? 21.050 42.463 29.226 1.00 31.81 444 SER A C 1
ATOM 3383 O O . SER A 1 451 ? 22.152 42.195 29.692 1.00 32.31 444 SER A O 1
ATOM 3386 N N . PRO A 1 452 ? 20.125 41.503 29.003 1.00 32.73 445 PRO A N 1
ATOM 3387 C CA . PRO A 1 452 ? 20.371 40.147 29.494 1.00 33.54 445 PRO A CA 1
ATOM 3388 C C . PRO A 1 452 ? 21.488 39.499 28.659 1.00 34.68 445 PRO A C 1
ATOM 3389 O O . PRO A 1 452 ? 21.707 39.931 27.532 1.00 34.53 445 PRO A O 1
ATOM 3393 N N . PRO A 1 453 ? 22.192 38.484 29.211 1.00 35.30 446 PRO A N 1
ATOM 3394 C CA . PRO A 1 453 ? 23.347 37.919 28.530 1.00 36.11 446 PRO A CA 1
ATOM 3395 C C . PRO A 1 453 ? 22.969 37.038 27.339 1.00 36.96 446 PRO A C 1
ATOM 3396 O O . PRO A 1 453 ? 23.862 36.531 26.663 1.00 37.50 446 PRO A O 1
ATOM 3400 N N . ALA A 1 454 ? 21.670 36.855 27.098 1.00 38.03 447 ALA A N 1
ATOM 3401 C CA . ALA A 1 454 ? 21.140 36.144 25.906 1.00 39.20 447 ALA A CA 1
ATOM 3402 C C . ALA A 1 454 ? 19.659 36.449 25.663 1.00 39.68 447 ALA A C 1
ATOM 3403 O O . ALA A 1 454 ? 19.010 37.168 26.439 1.00 39.35 447 ALA A O 1
ATOM 3405 N N . GLY A 1 455 ? 19.126 35.893 24.582 1.00 40.48 448 GLY A N 1
ATOM 3406 C CA . GLY A 1 455 ? 17.722 36.098 24.244 1.00 41.62 448 GLY A CA 1
ATOM 3407 C C . GLY A 1 455 ? 17.557 37.013 23.042 1.00 42.18 448 GLY A C 1
ATOM 3408 O O . GLY A 1 455 ? 18.557 37.457 22.473 1.00 42.08 448 GLY A O 1
ATOM 3409 N N . PRO A 1 456 ? 16.291 37.320 22.674 1.00 42.70 449 PRO A N 1
ATOM 3410 C CA . PRO A 1 456 ? 15.941 37.999 21.407 1.00 42.75 449 PRO A CA 1
ATOM 3411 C C . PRO A 1 456 ? 16.210 39.493 21.442 1.00 42.34 449 PRO A C 1
ATOM 3412 O O . PRO A 1 456 ? 16.121 40.160 20.396 1.00 43.00 449 PRO A O 1
ATOM 3416 N N . ALA A 1 457 ? 16.528 40.014 22.627 1.00 40.84 450 ALA A N 1
ATOM 3417 C CA . ALA A 1 457 ? 16.757 41.448 22.773 1.00 39.41 450 ALA A CA 1
ATOM 3418 C C . ALA A 1 457 ? 17.966 41.820 23.626 1.00 37.99 450 ALA A C 1
ATOM 3419 O O . ALA A 1 457 ? 18.332 41.141 24.585 1.00 37.91 450 ALA A O 1
ATOM 3421 N N . HIS A 1 458 ? 18.578 42.924 23.249 1.00 36.63 451 HIS A N 1
ATOM 3422 C CA . HIS A 1 458 ? 19.757 43.406 23.903 1.00 35.40 451 HIS A CA 1
ATOM 3423 C C . HIS A 1 458 ? 19.417 44.419 24.988 1.00 34.80 451 HIS A C 1
ATOM 3424 O O . HIS A 1 458 ? 20.259 44.726 25.814 1.00 34.78 451 HIS A O 1
ATOM 3431 N N . LEU A 1 459 ? 18.174 44.900 25.026 1.00 33.94 452 LEU A N 1
ATOM 3432 C CA . LEU A 1 459 ? 17.811 45.924 25.992 1.00 32.62 452 LEU A CA 1
ATOM 3433 C C . LEU A 1 459 ? 16.336 45.877 26.389 1.00 33.16 452 LEU A C 1
ATOM 3434 O O . LEU A 1 459 ? 15.473 45.854 25.520 1.00 33.35 452 LEU A O 1
ATOM 3439 N N . PHE A 1 460 ? 16.074 45.894 27.703 1.00 32.83 453 PHE A N 1
ATOM 3440 C CA . PHE A 1 460 ? 14.740 46.094 28.270 1.00 32.37 453 PHE A CA 1
ATOM 3441 C C . PHE A 1 460 ? 14.830 47.382 29.043 1.00 31.68 453 PHE A C 1
ATOM 3442 O O . PHE A 1 460 ? 15.830 47.603 29.725 1.00 31.81 453 PHE A O 1
ATOM 3450 N N . SER A 1 461 ? 13.773 48.184 29.000 1.00 30.52 454 SER A N 1
ATOM 3451 C CA . SER A 1 461 ? 13.777 49.504 29.603 1.00 30.30 454 SER A CA 1
ATOM 3452 C C . SER A 1 461 ? 12.636 49.691 30.595 1.00 30.22 454 SER A C 1
ATOM 3453 O O . SER A 1 461 ? 11.601 49.067 30.485 1.00 29.89 454 SER A O 1
ATOM 3456 N N . GLY A 1 462 ? 12.859 50.563 31.569 1.00 30.47 455 GLY A N 1
ATOM 3457 C CA . GLY A 1 462 ? 11.821 51.026 32.472 1.00 30.31 455 GLY A CA 1
ATOM 3458 C C . GLY A 1 462 ? 11.916 52.537 32.526 1.00 30.94 455 GLY A C 1
ATOM 3459 O O . GLY A 1 462 ? 13.020 53.125 32.461 1.00 31.04 455 GLY A O 1
ATOM 3460 N N . MET A 1 463 ? 10.755 53.177 32.630 1.00 30.75 456 MET A N 1
ATOM 3461 C CA . MET A 1 463 ? 10.671 54.614 32.494 1.00 30.24 456 MET A CA 1
ATOM 3462 C C . MET A 1 463 ? 9.366 55.120 33.082 1.00 30.23 456 MET A C 1
ATOM 3463 O O . MET A 1 463 ? 8.444 54.336 33.346 1.00 29.03 456 MET A O 1
ATOM 3468 N N . TYR A 1 464 ? 9.327 56.428 33.328 1.00 30.70 457 TYR A N 1
ATOM 3469 C CA . TYR A 1 464 ? 8.110 57.106 33.714 1.00 32.28 457 TYR A CA 1
ATOM 3470 C C . TYR A 1 464 ? 7.078 57.043 32.578 1.00 32.31 457 TYR A C 1
ATOM 3471 O O . TYR A 1 464 ? 7.419 56.945 31.401 1.00 31.19 457 TYR A O 1
ATOM 3480 N N . ASP A 1 465 ? 5.826 57.024 33.022 1.00 33.26 458 ASP A N 1
ATOM 3481 C CA . ASP A 1 465 ? 4.571 57.148 32.279 1.00 33.64 458 ASP A CA 1
ATOM 3482 C C . ASP A 1 465 ? 4.265 56.196 31.100 1.00 33.54 458 ASP A C 1
ATOM 3483 O O . ASP A 1 465 ? 3.090 55.928 30.817 1.00 34.63 458 ASP A O 1
ATOM 3488 N N . LEU A 1 466 ? 5.298 55.616 30.502 1.00 33.00 459 LEU A N 1
ATOM 3489 C CA . LEU A 1 466 ? 5.175 54.732 29.342 1.00 32.50 459 LEU A CA 1
ATOM 3490 C C . LEU A 1 466 ? 5.548 53.298 29.703 1.00 32.83 459 LEU A C 1
ATOM 3491 O O . LEU A 1 466 ? 5.441 52.382 28.865 1.00 32.45 459 LEU A O 1
ATOM 3496 N N . GLY A 1 467 ? 5.983 53.104 30.952 1.00 32.39 460 GLY A N 1
ATOM 3497 C CA . GLY A 1 467 ? 6.330 51.779 31.456 1.00 32.05 460 GLY A CA 1
ATOM 3498 C C . GLY A 1 467 ? 7.732 51.399 31.022 1.00 32.51 460 GLY A C 1
ATOM 3499 O O . GLY A 1 467 ? 8.661 51.508 31.801 1.00 32.75 460 GLY A O 1
ATOM 3500 N N . GLY A 1 468 ? 7.878 50.953 29.775 1.00 32.33 461 GLY A N 1
ATOM 3501 C CA . GLY A 1 468 ? 9.162 50.626 29.198 1.00 32.32 461 GLY A CA 1
ATOM 3502 C C . GLY A 1 468 ? 8.954 49.640 28.075 1.00 33.10 461 GLY A C 1
ATOM 3503 O O . GLY A 1 468 ? 7.817 49.288 27.754 1.00 33.30 461 GLY A O 1
ATOM 3504 N N . MET A 1 469 ? 10.029 49.177 27.456 1.00 33.38 462 MET A N 1
ATOM 3505 C CA . MET A 1 469 ? 9.831 48.185 26.413 1.00 34.18 462 MET A CA 1
ATOM 3506 C C . MET A 1 469 ? 10.956 47.166 26.249 1.00 34.19 462 MET A C 1
ATOM 3507 O O . MET A 1 469 ? 12.081 47.400 26.659 1.00 34.14 462 MET A O 1
ATOM 3512 N N . ARG A 1 470 ? 10.622 46.005 25.698 1.00 34.76 463 ARG A N 1
ATOM 3513 C CA . ARG A 1 470 ? 11.640 45.111 25.150 1.00 34.95 463 ARG A CA 1
ATOM 3514 C C . ARG A 1 470 ? 12.055 45.682 23.800 1.00 34.99 463 ARG A C 1
ATOM 3515 O O . ARG A 1 470 ? 11.259 45.751 22.837 1.00 34.85 463 ARG A O 1
ATOM 3523 N N . HIS A 1 471 ? 13.292 46.143 23.741 1.00 35.14 464 HIS A N 1
ATOM 3524 C CA . HIS A 1 471 ? 13.782 46.796 22.537 1.00 35.63 464 HIS A CA 1
ATOM 3525 C C . HIS A 1 471 ? 14.343 45.803 21.543 1.00 35.64 464 HIS A C 1
ATOM 3526 O O . HIS A 1 471 ? 15.555 45.626 21.442 1.00 36.35 464 HIS A O 1
ATOM 3533 N N . ASP A 1 472 ? 13.439 45.155 20.821 1.00 35.47 465 ASP A N 1
ATOM 3534 C CA . ASP A 1 472 ? 13.792 44.200 19.791 1.00 35.46 465 ASP A CA 1
ATOM 3535 C C . ASP A 1 472 ? 14.583 44.907 18.717 1.00 35.27 465 ASP A C 1
ATOM 3536 O O . ASP A 1 472 ? 15.570 44.389 18.227 1.00 35.40 465 ASP A O 1
ATOM 3541 N N . ASP A 1 473 ? 14.156 46.109 18.357 1.00 35.43 466 ASP A N 1
ATOM 3542 C CA . ASP A 1 473 ? 14.780 46.803 17.238 1.00 35.11 466 ASP A CA 1
ATOM 3543 C C . ASP A 1 473 ? 14.919 48.275 17.562 1.00 33.94 466 ASP A C 1
ATOM 3544 O O . ASP A 1 473 ? 13.938 48.975 17.706 1.00 34.00 466 ASP A O 1
ATOM 3549 N N . PHE A 1 474 ? 16.165 48.723 17.632 1.00 33.29 467 PHE A N 1
ATOM 3550 C CA . PHE A 1 474 ? 16.534 50.053 18.121 1.00 32.20 467 PHE A CA 1
ATOM 3551 C C . PHE A 1 474 ? 16.070 51.159 17.204 1.00 31.94 467 PHE A C 1
ATOM 3552 O O . PHE A 1 474 ? 15.930 52.294 17.647 1.00 32.12 467 PHE A O 1
ATOM 3560 N N . SER A 1 475 ? 15.858 50.841 15.927 1.00 31.71 468 SER A N 1
ATOM 3561 C CA . SER A 1 475 ? 15.625 51.890 14.910 1.00 31.35 468 SER A CA 1
ATOM 3562 C C . SER A 1 475 ? 14.161 52.305 14.849 1.00 30.50 468 SER A C 1
ATOM 3563 O O . SER A 1 475 ? 13.794 53.252 14.139 1.00 30.84 468 SER A O 1
ATOM 3566 N N . VAL A 1 476 ? 13.332 51.594 15.607 1.00 29.51 469 VAL A N 1
ATOM 3567 C CA . VAL A 1 476 ? 11.898 51.666 15.440 1.00 28.87 469 VAL A CA 1
ATOM 3568 C C . VAL A 1 476 ? 11.208 51.599 16.791 1.00 29.24 469 VAL A C 1
ATOM 3569 O O . VAL A 1 476 ? 11.663 50.885 17.681 1.00 29.57 469 VAL A O 1
ATOM 3573 N N . PRO A 1 477 ? 10.120 52.373 16.969 1.00 29.40 470 PRO A N 1
ATOM 3574 C CA . PRO A 1 477 ? 9.383 52.291 18.255 1.00 29.46 470 PRO A CA 1
ATOM 3575 C C . PRO A 1 477 ? 8.822 50.895 18.541 1.00 29.89 470 PRO A C 1
ATOM 3576 O O . PRO A 1 477 ? 8.449 50.182 17.627 1.00 31.12 470 PRO A O 1
ATOM 3580 N N . GLN A 1 478 ? 8.723 50.539 19.810 1.00 30.34 471 GLN A N 1
ATOM 3581 C CA . GLN A 1 478 ? 8.242 49.250 20.237 1.00 30.35 471 GLN A CA 1
ATOM 3582 C C . GLN A 1 478 ? 6.954 49.388 21.037 1.00 31.15 471 GLN A C 1
ATOM 3583 O O . GLN A 1 478 ? 6.630 50.489 21.509 1.00 31.72 471 GLN A O 1
ATOM 3589 N N . PRO A 1 479 ? 6.203 48.284 21.202 1.00 31.31 472 PRO A N 1
ATOM 3590 C CA . PRO A 1 479 ? 5.125 48.363 22.202 1.00 31.60 472 PRO A CA 1
ATOM 3591 C C . PRO A 1 479 ? 5.688 48.319 23.627 1.00 32.28 472 PRO A C 1
ATOM 3592 O O . PRO A 1 479 ? 6.720 47.669 23.849 1.00 32.21 472 PRO A O 1
ATOM 3596 N N . MET A 1 480 ? 5.027 49.025 24.559 1.00 32.20 473 MET A N 1
ATOM 3597 C CA . MET A 1 480 ? 5.313 48.961 25.998 1.00 32.35 473 MET A CA 1
ATOM 3598 C C . MET A 1 480 ? 4.866 47.603 26.562 1.00 32.64 473 MET A C 1
ATOM 3599 O O . MET A 1 480 ? 4.072 46.878 25.914 1.00 32.31 473 MET A O 1
ATOM 3604 N N . TYR A 1 481 ? 5.365 47.259 27.758 1.00 32.12 474 TYR A N 1
ATOM 3605 C CA . TYR A 1 481 ? 4.903 46.048 28.460 1.00 32.04 474 TYR A CA 1
ATOM 3606 C C . TYR A 1 481 ? 3.381 46.008 28.552 1.00 31.70 474 TYR A C 1
ATOM 3607 O O . TYR A 1 481 ? 2.721 47.044 28.669 1.00 31.48 474 TYR A O 1
ATOM 3616 N N . SER A 1 482 ? 2.850 44.795 28.495 1.00 31.68 475 SER A N 1
ATOM 3617 C CA . SER A 1 482 ? 1.424 44.558 28.674 1.00 31.90 475 SER A CA 1
ATOM 3618 C C . SER A 1 482 ? 1.173 43.301 29.503 1.00 32.02 475 SER A C 1
ATOM 3619 O O . SER A 1 482 ? 2.009 42.381 29.537 1.00 31.21 475 SER A O 1
ATOM 3622 N N . LYS A 1 483 ? 0.014 43.305 30.171 1.00 32.28 476 LYS A N 1
ATOM 3623 C CA . LYS A 1 483 ? -0.483 42.193 30.977 1.00 32.85 476 LYS A CA 1
ATOM 3624 C C . LYS A 1 483 ? 0.548 41.699 31.971 1.00 32.09 476 LYS A C 1
ATOM 3625 O O . LYS A 1 483 ? 1.034 40.576 31.854 1.00 31.70 476 LYS A O 1
ATOM 3631 N N . PRO A 1 484 ? 0.893 42.554 32.955 1.00 31.72 477 PRO A N 1
ATOM 3632 C CA . PRO A 1 484 ? 0.315 43.905 33.216 1.00 31.00 477 PRO A CA 1
ATOM 3633 C C . PRO A 1 484 ? 0.975 45.042 32.441 1.00 30.89 477 PRO A C 1
ATOM 3634 O O . PRO A 1 484 ? 2.160 44.950 32.071 1.00 31.29 477 PRO A O 1
ATOM 3638 N N . THR A 1 485 ? 0.209 46.111 32.249 1.00 30.31 478 THR A N 1
ATOM 3639 C CA . THR A 1 485 ? 0.670 47.370 31.700 1.00 29.39 478 THR A CA 1
ATOM 3640 C C . THR A 1 485 ? 1.124 48.221 32.853 1.00 29.24 478 THR A C 1
ATOM 3641 O O . THR A 1 485 ? 0.384 48.358 33.817 1.00 29.17 478 THR A O 1
ATOM 3645 N N . PHE A 1 486 ? 2.314 48.821 32.748 1.00 29.28 479 PHE A N 1
ATOM 3646 C CA . PHE A 1 486 ? 2.812 49.685 33.791 1.00 29.07 479 PHE A CA 1
ATOM 3647 C C . PHE A 1 486 ? 2.777 51.149 33.401 1.00 29.21 479 PHE A C 1
ATOM 3648 O O . PHE A 1 486 ? 3.044 51.531 32.262 1.00 28.71 479 PHE A O 1
ATOM 3656 N N . SER A 1 487 ? 2.486 51.995 34.373 1.00 29.37 480 SER A N 1
ATOM 3657 C CA . SER A 1 487 ? 2.683 53.414 34.144 1.00 30.18 480 SER A CA 1
ATOM 3658 C C . SER A 1 487 ? 4.192 53.734 34.274 1.00 31.09 480 SER A C 1
ATOM 3659 O O . SER A 1 487 ? 4.765 54.461 33.460 1.00 31.58 480 SER A O 1
ATOM 3662 N N . SER A 1 488 ? 4.823 53.177 35.305 1.00 31.85 481 SER A N 1
ATOM 3663 C CA . SER A 1 488 ? 6.265 53.259 35.478 1.00 32.14 481 SER A CA 1
ATOM 3664 C C . SER A 1 488 ? 6.762 51.858 35.723 1.00 31.95 481 SER A C 1
ATOM 3665 O O . SER A 1 488 ? 6.018 51.022 36.219 1.00 32.82 481 SER A O 1
ATOM 3668 N N . THR A 1 489 ? 7.983 51.556 35.307 1.00 31.68 482 THR A N 1
ATOM 3669 C CA . THR A 1 489 ? 8.608 50.349 35.802 1.00 30.85 482 THR A CA 1
ATOM 3670 C C . THR A 1 489 ? 9.860 50.734 36.536 1.00 30.10 482 THR A C 1
ATOM 3671 O O . THR A 1 489 ? 10.861 51.084 35.928 1.00 30.41 482 THR A O 1
ATOM 3675 N N . ASP A 1 490 ? 9.771 50.691 37.861 1.00 29.63 483 ASP A N 1
ATOM 3676 C CA . ASP A 1 490 ? 10.771 51.283 38.739 1.00 29.75 483 ASP A CA 1
ATOM 3677 C C . ASP A 1 490 ? 11.933 50.333 39.007 1.00 29.23 483 ASP A C 1
ATOM 3678 O O . ASP A 1 490 ? 12.993 50.742 39.415 1.00 27.74 483 ASP A O 1
ATOM 3683 N N . GLY A 1 491 ? 11.703 49.062 38.732 1.00 29.57 484 GLY A N 1
ATOM 3684 C CA . GLY A 1 491 ? 12.703 48.048 38.934 1.00 30.94 484 GLY A CA 1
ATOM 3685 C C . GLY A 1 491 ? 12.490 46.922 37.949 1.00 31.47 484 GLY A C 1
ATOM 3686 O O . GLY A 1 491 ? 11.364 46.579 37.603 1.00 31.02 484 GLY A O 1
ATOM 3687 N N . LEU A 1 492 ? 13.600 46.348 37.513 1.00 32.32 485 LEU A N 1
ATOM 3688 C CA . LEU A 1 492 ? 13.611 45.321 36.502 1.00 33.22 485 LEU A CA 1
ATOM 3689 C C . LEU A 1 492 ? 14.990 44.645 36.561 1.00 33.78 485 LEU A C 1
ATOM 3690 O O . LEU A 1 492 ? 15.989 45.288 36.848 1.00 33.84 485 LEU A O 1
ATOM 3695 N N . ASP A 1 493 ? 15.023 43.339 36.313 1.00 34.66 486 ASP A N 1
ATOM 3696 C CA . ASP A 1 493 ? 16.255 42.559 36.323 1.00 34.52 486 ASP A CA 1
ATOM 3697 C C . ASP A 1 493 ? 16.040 41.229 35.628 1.00 34.23 486 ASP A C 1
ATOM 3698 O O . ASP A 1 493 ? 14.902 40.767 35.479 1.00 33.32 486 ASP A O 1
ATOM 3703 N N . PHE A 1 494 ? 17.136 40.612 35.195 1.00 34.27 487 PHE A N 1
ATOM 3704 C CA . PHE A 1 494 ? 17.072 39.290 34.569 1.00 34.73 487 PHE A CA 1
ATOM 3705 C C . PHE A 1 494 ? 17.857 38.311 35.428 1.00 35.20 487 PHE A C 1
ATOM 3706 O O . PHE A 1 494 ? 18.547 38.716 36.384 1.00 34.82 487 PHE A O 1
ATOM 3714 N N . ALA A 1 495 ? 17.780 37.029 35.068 1.00 35.83 488 ALA A N 1
ATOM 3715 C CA . ALA A 1 495 ? 18.609 35.996 35.709 1.00 35.98 488 ALA A CA 1
ATOM 3716 C C . ALA A 1 495 ? 19.887 35.774 34.926 1.00 36.30 488 ALA A C 1
ATOM 3717 O O . ALA A 1 495 ? 19.834 35.454 33.736 1.00 36.01 488 ALA A O 1
ATOM 3719 N N . GLY A 1 496 ? 21.029 35.921 35.602 1.00 37.12 489 GLY A N 1
ATOM 3720 C CA . GLY A 1 496 ? 22.341 35.731 34.980 1.00 38.81 489 GLY A CA 1
ATOM 3721 C C . GLY A 1 496 ? 22.552 34.450 34.160 1.00 40.47 489 GLY A C 1
ATOM 3722 O O . GLY A 1 496 ? 23.111 34.503 33.053 1.00 40.18 489 GLY A O 1
ATOM 3723 N N . ARG A 1 497 ? 22.115 33.306 34.698 1.00 41.47 490 ARG A N 1
ATOM 3724 C CA . ARG A 1 497 ? 22.227 32.022 33.994 1.00 43.77 490 ARG A CA 1
ATOM 3725 C C . ARG A 1 497 ? 20.880 31.464 33.495 1.00 43.36 490 ARG A C 1
ATOM 3726 O O . ARG A 1 497 ? 20.828 30.356 32.968 1.00 43.75 490 ARG A O 1
ATOM 3734 N N . ALA A 1 498 ? 19.806 32.225 33.688 1.00 43.06 491 ALA A N 1
ATOM 3735 C CA . ALA A 1 498 ? 18.511 31.945 33.065 1.00 42.96 491 ALA A CA 1
ATOM 3736 C C . ALA A 1 498 ? 17.973 33.246 32.419 1.00 42.67 491 ALA A C 1
ATOM 3737 O O . ALA A 1 498 ? 17.052 33.885 32.932 1.00 42.11 491 ALA A O 1
ATOM 3739 N N . ALA A 1 499 ? 18.577 33.628 31.296 1.00 42.34 492 ALA A N 1
ATOM 3740 C CA . ALA A 1 499 ? 18.286 34.902 30.633 1.00 42.13 492 ALA A CA 1
ATOM 3741 C C . ALA A 1 499 ? 16.843 35.075 30.131 1.00 41.88 492 ALA A C 1
ATOM 3742 O O . ALA A 1 499 ? 16.428 36.200 29.828 1.00 42.34 492 ALA A O 1
ATOM 3744 N N . ASN A 1 500 ? 16.095 33.974 30.038 1.00 40.73 493 ASN A N 1
ATOM 3745 C CA . ASN A 1 500 ? 14.685 33.997 29.643 1.00 39.42 493 ASN A CA 1
ATOM 3746 C C . ASN A 1 500 ? 13.760 34.454 30.807 1.00 38.49 493 ASN A C 1
ATOM 3747 O O . ASN A 1 500 ? 12.571 34.723 30.618 1.00 37.93 493 ASN A O 1
ATOM 3752 N N . VAL A 1 501 ? 14.307 34.535 32.013 1.00 37.31 494 VAL A N 1
ATOM 3753 C CA . VAL A 1 501 ? 13.517 34.942 33.160 1.00 36.11 494 VAL A CA 1
ATOM 3754 C C . VAL A 1 501 ? 13.892 36.352 33.531 1.00 35.53 494 VAL A C 1
ATOM 3755 O O . VAL A 1 501 ? 15.059 36.641 33.799 1.00 35.80 494 VAL A O 1
ATOM 3759 N N . LEU A 1 502 ? 12.901 37.234 33.524 1.00 34.93 495 LEU A N 1
ATOM 3760 C CA . LEU A 1 502 ? 13.047 38.577 34.083 1.00 34.36 495 LEU A CA 1
ATOM 3761 C C . LEU A 1 502 ? 11.851 38.902 34.991 1.00 34.48 495 LEU A C 1
ATOM 3762 O O . LEU A 1 502 ? 10.797 38.281 34.911 1.00 34.77 495 LEU A O 1
ATOM 3767 N N . ALA A 1 503 ? 12.049 39.886 35.858 1.00 34.7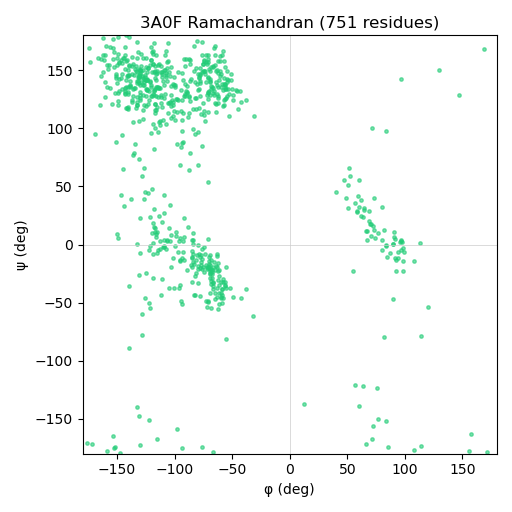2 496 ALA A N 1
ATOM 3768 C CA . ALA A 1 503 ? 11.045 40.366 36.776 1.00 34.73 496 ALA A CA 1
ATOM 3769 C C . ALA A 1 503 ? 10.861 41.863 36.560 1.00 34.99 496 ALA A C 1
ATOM 3770 O O . ALA A 1 503 ? 11.811 42.560 36.209 1.00 35.56 496 ALA A O 1
ATOM 3772 N N . ARG A 1 504 ? 9.641 42.335 36.791 1.00 34.68 497 ARG A N 1
ATOM 3773 C CA . ARG A 1 504 ? 9.211 43.681 36.465 1.00 34.88 497 ARG A CA 1
ATOM 3774 C C . ARG A 1 504 ? 8.423 44.255 37.625 1.00 35.27 497 ARG A C 1
ATOM 3775 O O . ARG A 1 504 ? 7.490 43.626 38.111 1.00 35.62 497 ARG A O 1
ATOM 3783 N N . VAL A 1 505 ? 8.694 45.490 37.995 1.00 35.64 498 VAL A N 1
ATOM 3784 C CA . VAL A 1 505 ? 8.097 46.045 39.190 1.00 36.21 498 VAL A CA 1
ATOM 3785 C C . VAL A 1 505 ? 7.708 47.512 38.969 1.00 36.22 498 VAL A C 1
ATOM 3786 O O . VAL A 1 505 ? 8.523 48.289 38.476 1.00 36.79 498 VAL A O 1
ATOM 3790 N N . GLY A 1 506 ? 6.470 47.902 39.284 1.00 35.85 499 GLY A N 1
ATOM 3791 C CA . GLY A 1 506 ? 6.066 49.266 38.941 1.00 36.10 499 GLY A CA 1
ATOM 3792 C C . GLY A 1 506 ? 4.752 49.805 39.442 1.00 36.49 499 GLY A C 1
ATOM 3793 O O . GLY A 1 506 ? 4.125 49.181 40.295 1.00 36.48 499 GLY A O 1
ATOM 3794 N N . ARG A 1 507 ? 4.370 50.990 38.938 1.00 36.78 500 ARG A N 1
ATOM 3795 C CA . ARG A 1 507 ? 3.033 51.569 39.128 1.00 37.59 500 ARG A CA 1
ATOM 3796 C C . ARG A 1 507 ? 2.147 51.022 38.001 1.00 38.07 500 ARG A C 1
ATOM 3797 O O . ARG A 1 507 ? 2.526 51.082 36.818 1.00 38.48 500 ARG A O 1
ATOM 3805 N N . ASN A 1 508 ? 0.998 50.450 38.363 1.00 38.53 501 ASN A N 1
ATOM 3806 C CA . ASN A 1 508 ? 0.031 49.932 37.378 1.00 38.71 501 ASN A CA 1
ATOM 3807 C C . ASN A 1 508 ? -1.295 50.692 37.481 1.00 38.85 501 ASN A C 1
ATOM 3808 O O . ASN A 1 508 ? -2.091 50.414 38.354 1.00 38.97 501 ASN A O 1
ATOM 3813 N N . ASP A 1 509 ? -1.518 51.656 36.589 1.00 39.66 502 ASP A N 1
ATOM 3814 C CA . ASP A 1 509 ? -2.724 52.501 36.633 1.00 39.98 502 ASP A CA 1
ATOM 3815 C C . ASP A 1 509 ? -3.966 51.780 36.093 1.00 40.20 502 ASP A C 1
ATOM 3816 O O . ASP A 1 509 ? -5.084 52.229 36.343 1.00 39.40 502 ASP A O 1
ATOM 3821 N N . HIS A 1 510 ? -3.759 50.686 35.346 1.00 40.29 503 HIS A N 1
ATOM 3822 C CA . HIS A 1 510 ? -4.853 49.936 34.695 1.00 40.78 503 HIS A CA 1
ATOM 3823 C C . HIS A 1 510 ? -4.726 48.411 34.849 1.00 40.89 503 HIS A C 1
ATOM 3824 O O . HIS A 1 510 ? -4.301 47.740 33.928 1.00 40.23 503 HIS A O 1
ATOM 3831 N N . PRO A 1 511 ? -5.097 47.857 36.023 1.00 41.81 504 PRO A N 1
ATOM 3832 C CA . PRO A 1 511 ? -4.968 46.397 36.210 1.00 42.12 504 PRO A CA 1
ATOM 3833 C C . PRO A 1 511 ? -5.826 45.600 35.221 1.00 43.10 504 PRO A C 1
ATOM 3834 O O . PRO A 1 511 ? -6.945 46.019 34.884 1.00 42.84 504 PRO A O 1
ATOM 3838 N N . ASP A 1 512 ? -5.296 44.481 34.734 1.00 43.88 505 ASP A N 1
ATOM 3839 C CA . ASP A 1 512 ? -6.053 43.635 33.828 1.00 45.02 505 ASP A CA 1
ATOM 3840 C C . ASP A 1 512 ? -7.237 43.011 34.564 1.00 45.98 505 ASP A C 1
ATOM 3841 O O . ASP A 1 512 ? -7.093 42.542 35.709 1.00 45.87 505 ASP A O 1
ATOM 3846 N N . ALA A 1 513 ? -8.404 43.043 33.905 1.00 46.59 506 ALA A N 1
ATOM 3847 C CA . ALA A 1 513 ? -9.675 42.610 34.501 1.00 46.75 506 ALA A CA 1
ATOM 3848 C C . ALA A 1 513 ? -9.639 41.132 34.838 1.00 46.54 506 ALA A C 1
ATOM 3849 O O . ALA A 1 513 ? -9.255 40.311 34.006 1.00 46.24 506 ALA A O 1
ATOM 3851 N N . GLY A 1 514 ? -10.010 40.820 36.079 1.00 46.66 507 GLY A N 1
ATOM 3852 C CA . GLY A 1 514 ? -10.105 39.438 36.558 1.00 46.99 507 GLY A CA 1
ATOM 3853 C C . GLY A 1 514 ? -8.809 38.644 36.591 1.00 46.97 507 GLY A C 1
ATOM 3854 O O . GLY A 1 514 ? -8.845 37.423 36.526 1.00 47.35 507 GLY A O 1
ATOM 3855 N N . VAL A 1 515 ? -7.667 39.324 36.672 1.00 46.84 508 VAL A N 1
ATOM 3856 C CA . VAL A 1 515 ? -6.372 38.636 36.761 1.00 47.06 508 VAL A CA 1
ATOM 3857 C C . VAL A 1 515 ? -5.856 38.723 38.196 1.00 46.95 508 VAL A C 1
ATOM 3858 O O . VAL A 1 515 ? -5.715 39.807 38.764 1.00 47.50 508 VAL A O 1
ATOM 3862 N N . ALA A 1 516 ? -5.631 37.566 38.801 1.00 46.41 509 ALA A N 1
ATOM 3863 C CA . ALA A 1 516 ? -5.317 37.508 40.232 1.00 45.60 509 ALA A CA 1
ATOM 3864 C C . ALA A 1 516 ? -3.832 37.767 40.475 1.00 44.59 509 ALA A C 1
ATOM 3865 O O . ALA A 1 516 ? -2.991 37.450 39.625 1.00 44.14 509 ALA A O 1
ATOM 3867 N N . GLY A 1 517 ? -3.524 38.355 41.630 1.00 43.61 510 GLY A N 1
ATOM 3868 C CA . GLY A 1 517 ? -2.140 38.538 42.035 1.00 42.45 510 GLY A CA 1
ATOM 3869 C C . GLY A 1 517 ? -1.746 39.988 42.097 1.00 41.64 510 GLY A C 1
ATOM 3870 O O . GLY A 1 517 ? -2.577 40.869 41.926 1.00 40.79 510 GLY A O 1
ATOM 3871 N N . CYS A 1 518 ? -0.456 40.224 42.329 1.00 41.61 511 CYS A N 1
ATOM 3872 C CA . CYS A 1 518 ? 0.066 41.574 42.512 1.00 41.10 511 CYS A CA 1
ATOM 3873 C C . CYS A 1 518 ? 0.141 42.329 41.188 1.00 40.59 511 CYS A C 1
ATOM 3874 O O . CYS A 1 518 ? 0.917 41.957 40.304 1.00 40.33 511 CYS A O 1
ATOM 3877 N N . THR A 1 519 ? -0.656 43.389 41.059 1.00 39.85 512 THR A N 1
ATOM 3878 C CA . THR A 1 519 ? -0.737 44.155 39.800 1.00 39.06 512 THR A CA 1
ATOM 3879 C C . THR A 1 519 ? 0.558 44.904 39.555 1.00 38.31 512 THR A C 1
ATOM 3880 O O . THR A 1 519 ? 0.942 45.149 38.419 1.00 38.64 512 THR A O 1
ATOM 3884 N N . GLN A 1 520 ? 1.231 45.245 40.642 1.00 37.45 513 GLN A N 1
ATOM 3885 C CA . GLN A 1 520 ? 2.466 46.011 40.586 1.00 36.35 513 GLN A CA 1
ATOM 3886 C C . GLN A 1 520 ? 3.714 45.187 40.334 1.00 35.80 513 GLN A C 1
ATOM 3887 O O . GLN A 1 520 ? 4.814 45.719 40.413 1.00 35.61 513 GLN A O 1
ATOM 3893 N N . GLY A 1 521 ? 3.565 43.909 39.997 1.00 35.49 514 GLY A N 1
ATOM 3894 C CA . GLY A 1 521 ? 4.737 43.052 39.877 1.00 35.66 514 GLY A CA 1
ATOM 3895 C C . GLY A 1 521 ? 4.581 41.775 39.079 1.00 36.14 514 GLY A C 1
ATOM 3896 O O . GLY A 1 521 ? 3.702 40.955 39.379 1.00 36.54 514 GLY A O 1
ATOM 3897 N N . ALA A 1 522 ? 5.463 41.572 38.098 1.00 35.82 515 ALA A N 1
ATOM 3898 C CA . ALA A 1 522 ? 5.395 40.382 37.266 1.00 36.41 515 ALA A CA 1
ATOM 3899 C C . ALA A 1 522 ? 6.761 39.848 36.839 1.00 37.18 515 ALA A C 1
ATOM 3900 O O . ALA A 1 522 ? 7.783 40.569 36.868 1.00 38.12 515 ALA A O 1
ATOM 3902 N N . TYR A 1 523 ? 6.764 38.583 36.434 1.00 37.01 516 TYR A N 1
ATOM 3903 C CA . TYR A 1 523 ? 7.974 37.872 36.054 1.00 37.33 516 TYR A CA 1
ATOM 3904 C C . TYR A 1 523 ? 7.710 37.133 34.718 1.00 37.23 516 TYR A C 1
ATOM 3905 O O . TYR A 1 523 ? 6.566 36.739 34.417 1.00 36.20 516 TYR A O 1
ATOM 3914 N N . THR A 1 524 ? 8.757 36.969 33.916 1.00 36.82 517 THR A N 1
ATOM 3915 C CA . THR A 1 524 ? 8.627 36.218 32.678 1.00 37.46 517 THR A CA 1
ATOM 3916 C C . THR A 1 524 ? 9.542 35.000 32.698 1.00 37.22 517 THR A C 1
ATOM 3917 O O . THR A 1 524 ? 10.509 34.985 33.444 1.00 37.07 517 THR A O 1
ATOM 3921 N N . THR A 1 525 ? 9.189 33.972 31.923 1.00 37.51 518 THR A N 1
ATOM 3922 C CA . THR A 1 525 ? 10.081 32.823 31.643 1.00 37.71 518 THR A CA 1
ATOM 3923 C C . THR A 1 525 ? 10.315 32.690 30.138 1.00 37.92 518 THR A C 1
ATOM 3924 O O . THR A 1 525 ? 11.058 31.828 29.702 1.00 38.68 518 THR A O 1
ATOM 3928 N N . ASN A 1 526 ? 9.693 33.555 29.338 1.00 38.17 519 ASN A N 1
ATOM 3929 C CA . ASN A 1 526 ? 9.893 33.514 27.883 1.00 37.97 519 ASN A CA 1
ATOM 3930 C C . ASN A 1 526 ? 10.351 34.851 27.272 1.00 37.99 519 ASN A C 1
ATOM 3931 O O . ASN A 1 526 ? 9.821 35.286 26.234 1.00 37.94 519 ASN A O 1
ATOM 3936 N N . SER A 1 527 ? 11.326 35.491 27.929 1.00 37.78 520 SER A N 1
ATOM 3937 C CA . SER A 1 527 ? 11.952 36.736 27.469 1.00 37.64 520 SER A CA 1
ATOM 3938 C C . SER A 1 527 ? 10.934 37.867 27.253 1.00 37.95 520 SER A C 1
ATOM 3939 O O . SER A 1 527 ? 11.050 38.695 26.330 1.00 38.20 520 SER A O 1
ATOM 3942 N N . GLY A 1 528 ? 9.928 37.897 28.114 1.00 37.67 521 GLY A N 1
ATOM 3943 C CA . GLY A 1 528 ? 8.870 38.866 28.006 1.00 37.95 521 GLY A CA 1
ATOM 3944 C C . GLY A 1 528 ? 7.927 38.734 26.823 1.00 38.45 521 GLY A C 1
ATOM 3945 O O . GLY A 1 528 ? 7.272 39.715 26.461 1.00 38.50 521 GLY A O 1
ATOM 3946 N N . ASP A 1 529 ? 7.852 37.553 26.204 1.00 38.72 522 ASP A N 1
ATOM 3947 C CA . ASP A 1 529 ? 6.713 37.244 25.309 1.00 39.25 522 ASP A CA 1
ATOM 3948 C C . ASP A 1 529 ? 5.411 37.335 26.107 1.00 38.80 522 ASP A C 1
ATOM 3949 O O . ASP A 1 529 ? 4.428 37.848 25.619 1.00 39.03 522 ASP A O 1
ATOM 3954 N N . SER A 1 530 ? 5.420 36.825 27.335 1.00 38.61 523 SER A N 1
ATOM 3955 C CA . SER A 1 530 ? 4.286 36.949 28.235 1.00 38.71 523 SER A CA 1
ATOM 3956 C C . SER A 1 530 ? 4.799 37.075 29.656 1.00 38.51 523 SER A C 1
ATOM 3957 O O . SER A 1 530 ? 5.926 36.671 29.940 1.00 38.34 523 SER A O 1
ATOM 3960 N N . TRP A 1 531 ? 3.973 37.673 30.519 1.00 38.52 524 TRP A N 1
ATOM 3961 C CA . TRP A 1 531 ? 4.267 37.860 31.953 1.00 38.56 524 TRP A CA 1
ATOM 3962 C C . TRP A 1 531 ? 3.141 37.265 32.788 1.00 38.17 524 TRP A C 1
ATOM 3963 O O . TRP A 1 531 ? 2.040 37.059 32.289 1.00 37.92 524 TRP A O 1
ATOM 3974 N N . THR A 1 532 ? 3.427 36.998 34.059 1.00 38.00 525 THR A N 1
ATOM 3975 C CA . THR A 1 532 ? 2.412 36.568 34.993 1.00 37.72 525 THR A CA 1
ATOM 3976 C C . THR A 1 532 ? 2.648 37.274 36.337 1.00 37.68 525 THR A C 1
ATOM 3977 O O . THR A 1 532 ? 3.781 37.400 36.790 1.00 36.50 525 THR A O 1
ATOM 3981 N N . LEU A 1 533 ? 1.571 37.750 36.958 1.00 38.02 526 LEU A N 1
ATOM 3982 C CA . LEU A 1 533 ? 1.689 38.479 38.218 1.00 38.55 526 LEU A CA 1
ATOM 3983 C C . LEU A 1 533 ? 2.231 37.636 39.377 1.00 39.28 526 LEU A C 1
ATOM 3984 O O . LEU A 1 533 ? 1.882 36.455 39.528 1.00 39.02 526 LEU A O 1
ATOM 3989 N N . PHE A 1 534 ? 3.099 38.241 40.185 1.00 39.98 527 PHE A N 1
ATOM 3990 C CA . PHE A 1 534 ? 3.493 37.630 41.440 1.00 40.95 527 PHE A CA 1
ATOM 3991 C C . PHE A 1 534 ? 2.227 37.344 42.202 1.00 42.11 527 PHE A C 1
ATOM 3992 O O . PHE A 1 534 ? 1.295 38.157 42.188 1.00 42.42 527 PHE A O 1
ATOM 4000 N N . GLN A 1 535 ? 2.190 36.184 42.854 1.00 43.48 528 GLN A N 1
ATOM 4001 C CA . GLN A 1 535 ? 0.978 35.726 43.496 1.00 44.46 528 GLN A CA 1
ATOM 4002 C C . GLN A 1 535 ? 0.513 36.722 44.540 1.00 44.18 528 GLN A C 1
ATOM 4003 O O . GLN A 1 535 ? -0.672 36.983 44.632 1.00 44.61 528 GLN A O 1
ATOM 4009 N N . THR A 1 536 ? 1.451 37.318 45.270 1.00 44.25 529 THR A N 1
ATOM 4010 C CA . THR A 1 536 ? 1.144 38.349 46.267 1.00 44.47 529 THR A CA 1
ATOM 4011 C C . THR A 1 536 ? 2.137 39.499 46.131 1.00 44.33 529 THR A C 1
ATOM 4012 O O . THR A 1 536 ? 3.246 39.295 45.651 1.00 44.31 529 THR A O 1
ATOM 4016 N N . CYS A 1 537 ? 1.741 40.695 46.557 1.00 44.09 530 CYS A N 1
ATOM 4017 C CA . CYS A 1 537 ? 2.657 41.843 46.634 1.00 44.09 530 CYS A CA 1
ATOM 4018 C C . CYS A 1 537 ? 3.561 41.773 47.858 1.00 43.92 530 CYS A C 1
ATOM 4019 O O . CYS A 1 537 ? 3.154 41.296 48.905 1.00 44.15 530 CYS A O 1
ATOM 4022 N N . VAL A 1 538 ? 4.781 42.272 47.723 1.00 43.38 531 VAL A N 1
ATOM 4023 C CA . VAL A 1 538 ? 5.661 42.519 48.855 1.00 43.12 531 VAL A CA 1
ATOM 4024 C C . VAL A 1 538 ? 4.986 43.477 49.870 1.00 42.83 531 VAL A C 1
ATOM 4025 O O . VAL A 1 538 ? 4.262 44.389 49.479 1.00 43.30 531 VAL A O 1
ATOM 4029 N N . PRO A 1 539 ? 5.197 43.274 51.176 1.00 42.54 532 PRO A N 1
ATOM 4030 C CA . PRO A 1 539 ? 4.606 44.290 52.070 1.00 42.28 532 PRO A CA 1
ATOM 4031 C C . PRO A 1 539 ? 5.132 45.711 51.775 1.00 42.20 532 PRO A C 1
ATOM 4032 O O . PRO A 1 539 ? 6.157 45.858 51.107 1.00 41.70 532 PRO A O 1
ATOM 4036 N N . SER A 1 540 ? 4.431 46.735 52.277 1.00 42.17 533 SER A N 1
ATOM 4037 C CA . SER A 1 540 ? 4.872 48.143 52.208 1.00 42.39 533 SER A CA 1
ATOM 4038 C C . SER A 1 540 ? 4.930 48.803 50.807 1.00 42.43 533 SER A C 1
ATOM 4039 O O . SER A 1 540 ? 5.372 49.946 50.675 1.00 42.16 533 SER A O 1
ATOM 4042 N N . LEU A 1 541 ? 4.499 48.081 49.777 1.00 42.72 534 LEU A N 1
ATOM 4043 C CA . LEU A 1 541 ? 4.493 48.589 48.404 1.00 43.03 534 LEU A CA 1
ATOM 4044 C C . LEU A 1 541 ? 3.692 49.873 48.252 1.00 42.85 534 LEU A C 1
ATOM 4045 O O . LEU A 1 541 ? 2.491 49.887 48.521 1.00 43.19 534 LEU A O 1
ATOM 4050 N N . GLU A 1 542 ? 4.337 50.948 47.819 1.00 42.83 535 GLU A N 1
ATOM 4051 C CA . GLU A 1 542 ? 3.602 52.178 47.529 1.00 43.00 535 GLU A CA 1
ATOM 4052 C C . GLU A 1 542 ? 2.894 51.978 46.207 1.00 43.09 535 GLU A C 1
ATOM 4053 O O . GLU A 1 542 ? 3.375 51.263 45.332 1.00 43.68 535 GLU A O 1
ATOM 4059 N N . VAL A 1 543 ? 1.741 52.609 46.061 1.00 43.16 536 VAL A N 1
ATOM 4060 C CA . VAL A 1 543 ? 0.948 52.456 44.856 1.00 42.84 536 VAL A CA 1
ATOM 4061 C C . VAL A 1 543 ? 1.650 53.109 43.644 1.00 41.91 536 VAL A C 1
ATOM 4062 O O . VAL A 1 543 ? 1.538 52.608 42.522 1.00 41.79 536 VAL A O 1
ATOM 4066 N N . GLY A 1 544 ? 2.405 54.185 43.891 1.00 40.83 537 GLY A N 1
ATOM 4067 C CA . GLY A 1 544 ? 3.006 54.990 42.815 1.00 39.41 537 GLY A CA 1
ATOM 4068 C C . GLY A 1 544 ? 4.422 54.610 42.381 1.00 38.83 537 GLY A C 1
ATOM 4069 O O . GLY A 1 544 ? 5.045 55.289 41.552 1.00 38.39 537 GLY A O 1
ATOM 4070 N N . ASN A 1 545 ? 4.920 53.503 42.918 1.00 37.43 538 ASN A N 1
ATOM 4071 C CA . ASN A 1 545 ? 6.302 53.153 42.747 1.00 36.35 538 ASN A CA 1
ATOM 4072 C C . ASN A 1 545 ? 6.546 51.711 43.114 1.00 35.97 538 ASN A C 1
ATOM 4073 O O . ASN A 1 545 ? 6.328 51.317 44.262 1.00 35.67 538 ASN A O 1
ATOM 4078 N N . GLY A 1 546 ? 7.030 50.951 42.130 1.00 35.22 539 GLY A N 1
ATOM 4079 C CA . GLY A 1 546 ? 7.277 49.536 42.269 1.00 34.35 539 GLY A CA 1
ATOM 4080 C C . GLY A 1 546 ? 8.444 49.113 43.136 1.00 34.33 539 GLY A C 1
ATOM 4081 O O . GLY A 1 546 ? 8.477 47.982 43.575 1.00 34.31 539 GLY A O 1
ATOM 4082 N N . GLY A 1 547 ? 9.412 49.986 43.388 1.00 34.13 540 GLY A N 1
ATOM 4083 C CA . GLY A 1 547 ? 10.642 49.572 44.108 1.00 33.11 540 GLY A CA 1
ATOM 4084 C C . GLY A 1 547 ? 11.714 48.943 43.216 1.00 32.92 540 GLY A C 1
ATOM 4085 O O . GLY A 1 547 ? 11.778 49.230 42.028 1.00 31.90 540 GLY A O 1
ATOM 4086 N N . THR A 1 548 ? 12.537 48.059 43.798 1.00 33.33 541 THR A N 1
ATOM 4087 C CA . THR A 1 548 ? 13.667 47.411 43.127 1.00 33.29 541 THR A CA 1
ATOM 4088 C C . THR A 1 548 ? 13.557 45.873 43.224 1.00 34.26 541 THR A C 1
ATOM 4089 O O . THR A 1 548 ? 13.344 45.361 44.311 1.00 35.08 541 THR A O 1
ATOM 4093 N N . ILE A 1 549 ? 13.645 45.134 42.112 1.00 35.08 542 ILE A N 1
ATOM 4094 C CA . ILE A 1 549 ? 13.709 43.651 42.189 1.00 35.78 542 ILE A CA 1
ATOM 4095 C C . ILE A 1 549 ? 15.076 43.188 41.749 1.00 36.60 542 ILE A C 1
ATOM 4096 O O . ILE A 1 549 ? 15.712 43.825 40.892 1.00 37.03 542 ILE A O 1
ATOM 4101 N N . ALA A 1 550 ? 15.523 42.079 42.332 1.00 36.90 543 ALA A N 1
ATOM 4102 C CA . ALA A 1 550 ? 16.678 41.335 41.813 1.00 37.89 543 ALA A CA 1
ATOM 4103 C C . ALA A 1 550 ? 16.282 39.863 41.631 1.00 38.30 543 ALA A C 1
ATOM 4104 O O . ALA A 1 550 ? 15.477 39.310 42.411 1.00 38.15 543 ALA A O 1
ATOM 4106 N N . VAL A 1 551 ? 16.811 39.260 40.569 1.00 38.62 544 VAL A N 1
ATOM 4107 C CA . VAL A 1 551 ? 16.485 37.893 40.197 1.00 39.00 544 VAL A CA 1
ATOM 4108 C C . VAL A 1 551 ? 17.774 37.082 40.302 1.00 39.57 544 VAL A C 1
ATOM 4109 O O . VAL A 1 551 ? 18.742 37.359 39.576 1.00 39.27 544 VAL A O 1
ATOM 4113 N N . GLY A 1 552 ? 17.796 36.112 41.233 1.00 39.88 545 GLY A N 1
ATOM 4114 C CA . GLY A 1 552 ? 18.938 35.195 41.416 1.00 39.62 545 GLY A CA 1
ATOM 4115 C C . GLY A 1 552 ? 19.274 34.457 40.131 1.00 39.72 545 GLY A C 1
ATOM 4116 O O . GLY A 1 552 ? 18.399 34.266 39.292 1.00 39.97 545 GLY A O 1
ATOM 4117 N N . ALA A 1 553 ? 20.536 34.051 39.977 1.00 40.38 546 ALA A N 1
ATOM 4118 C CA . ALA A 1 553 ? 21.063 33.480 38.719 1.00 40.95 546 ALA A CA 1
ATOM 4119 C C . ALA A 1 553 ? 20.284 32.278 38.187 1.00 41.93 546 ALA A C 1
ATOM 4120 O O . ALA A 1 553 ? 20.180 32.110 36.969 1.00 41.71 546 ALA A O 1
ATOM 4122 N N . ASP A 1 554 ? 19.818 31.440 39.130 1.00 43.17 547 ASP A N 1
ATOM 4123 C CA . ASP A 1 554 ? 18.747 30.410 39.012 1.00 44.27 547 ASP A CA 1
ATOM 4124 C C . ASP A 1 554 ? 17.538 30.799 38.135 1.00 44.12 547 ASP A C 1
ATOM 4125 O O . ASP A 1 554 ? 16.960 29.950 37.465 1.00 44.08 547 ASP A O 1
ATOM 4130 N N . GLY A 1 555 ? 17.113 32.066 38.211 1.00 43.47 548 GLY A N 1
ATOM 4131 C CA . GLY A 1 555 ? 15.751 32.448 37.828 1.00 42.94 548 GLY A CA 1
ATOM 4132 C C . GLY A 1 555 ? 14.671 32.030 38.828 1.00 42.68 548 GLY A C 1
ATOM 4133 O O . GLY A 1 555 ? 13.477 32.210 38.565 1.00 42.48 548 GLY A O 1
ATOM 4134 N N . LYS A 1 556 ? 15.073 31.482 39.978 1.00 42.27 549 LYS A N 1
ATOM 4135 C CA . LYS A 1 556 ? 14.117 30.883 40.929 1.00 42.21 549 LYS A CA 1
ATOM 4136 C C . LYS A 1 556 ? 13.930 31.669 42.226 1.00 41.94 549 LYS A C 1
ATOM 4137 O O . LYS A 1 556 ? 13.104 31.307 43.073 1.00 42.65 549 LYS A O 1
ATOM 4143 N N . THR A 1 557 ? 14.673 32.757 42.377 1.00 41.19 550 THR A N 1
ATOM 4144 C CA . THR A 1 557 ? 14.595 33.554 43.591 1.00 40.45 550 THR A CA 1
ATOM 4145 C C . THR A 1 557 ? 14.548 35.047 43.283 1.00 39.78 550 THR A C 1
ATOM 4146 O O . THR A 1 557 ? 15.298 35.551 42.469 1.00 39.86 550 THR A O 1
ATOM 4150 N N . PHE A 1 558 ? 13.629 35.732 43.940 1.00 39.22 551 PHE A N 1
ATOM 4151 C CA . PHE A 1 558 ? 13.374 37.128 43.680 1.00 38.69 551 PHE A CA 1
ATOM 4152 C C . PHE A 1 558 ? 13.530 37.902 44.971 1.00 38.72 551 PHE A C 1
ATOM 4153 O O . PHE A 1 558 ? 13.014 37.506 46.019 1.00 38.81 551 PHE A O 1
ATOM 4161 N N . VAL A 1 559 ? 14.251 39.005 44.892 1.00 38.47 552 VAL A N 1
ATOM 4162 C CA . VAL A 1 559 ? 14.420 39.856 46.039 1.00 38.44 552 VAL A CA 1
ATOM 4163 C C . VAL A 1 559 ? 13.770 41.177 45.676 1.00 38.50 552 VAL A C 1
ATOM 4164 O O . VAL A 1 559 ? 14.088 41.764 44.665 1.00 38.55 552 VAL A O 1
ATOM 4168 N N . TRP A 1 560 ? 12.877 41.641 46.541 1.00 38.83 553 TRP A N 1
ATOM 4169 C CA . TRP A 1 560 ? 11.864 42.600 46.195 1.00 39.29 553 TRP A CA 1
ATOM 4170 C C . TRP A 1 560 ? 11.990 43.644 47.294 1.00 38.85 553 TRP A C 1
ATOM 4171 O O . TRP A 1 560 ? 11.591 43.400 48.441 1.00 38.34 553 TRP A O 1
ATOM 4182 N N . SER A 1 561 ? 12.559 44.802 46.958 1.00 38.16 554 SER A N 1
ATOM 4183 C CA . SER A 1 561 ? 12.658 45.870 47.933 1.00 38.24 554 SER A CA 1
ATOM 4184 C C . SER A 1 561 ? 11.649 46.998 47.660 1.00 38.61 554 SER A C 1
ATOM 4185 O O . SER A 1 561 ? 11.742 47.687 46.630 1.00 39.27 554 SER A O 1
ATOM 4188 N N . PRO A 1 562 ? 10.662 47.176 48.567 1.00 38.43 555 PRO A N 1
ATOM 4189 C CA . PRO A 1 562 ? 9.722 48.279 48.380 1.00 38.08 555 PRO A CA 1
ATOM 4190 C C . PRO A 1 562 ? 10.439 49.636 48.393 1.00 38.24 555 PRO A C 1
ATOM 4191 O O . PRO A 1 562 ? 11.551 49.745 48.917 1.00 38.42 555 PRO A O 1
ATOM 4195 N N . SER A 1 563 ? 9.797 50.639 47.804 1.00 38.18 556 SER A N 1
ATOM 4196 C CA . SER A 1 563 ? 10.378 51.952 47.567 1.00 38.57 556 SER A CA 1
ATOM 4197 C C . SER A 1 563 ? 10.444 52.823 48.814 1.00 39.38 556 SER A C 1
ATOM 4198 O O . SER A 1 563 ? 11.072 53.888 48.772 1.00 39.60 556 SER A O 1
ATOM 4201 N N . LYS A 1 564 ? 9.757 52.416 49.888 1.00 39.28 557 LYS A N 1
ATOM 4202 C CA . LYS A 1 564 ? 9.840 53.140 51.176 1.00 39.51 557 LYS A CA 1
ATOM 4203 C C . LYS A 1 564 ? 10.388 52.244 52.287 1.00 38.35 557 LYS A C 1
ATOM 4204 O O . LYS A 1 564 ? 10.260 51.030 52.209 1.00 38.27 557 LYS A O 1
ATOM 4210 N N . ALA A 1 565 ? 10.984 52.843 53.319 1.00 37.70 558 ALA A N 1
ATOM 4211 C CA . ALA A 1 565 ? 11.381 52.078 54.514 1.00 37.23 558 ALA A CA 1
ATOM 4212 C C . ALA A 1 565 ? 10.150 51.583 55.320 1.00 37.15 558 ALA A C 1
ATOM 4213 O O . ALA A 1 565 ? 9.050 52.180 55.255 1.00 36.72 558 ALA A O 1
ATOM 4215 N N . ASP A 1 566 ? 10.341 50.472 56.029 1.00 36.64 559 ASP A N 1
ATOM 4216 C CA . ASP A 1 566 ? 9.302 49.847 56.834 1.00 36.73 559 ASP A CA 1
ATOM 4217 C C . ASP A 1 566 ? 9.904 49.118 58.064 1.00 37.13 559 ASP A C 1
ATOM 4218 O O . ASP A 1 566 ? 9.196 48.444 58.825 1.00 37.29 559 ASP A O 1
ATOM 4223 N N . GLY A 1 567 ? 11.216 49.269 58.250 1.00 37.37 560 GLY A N 1
ATOM 4224 C CA . GLY A 1 567 ? 11.952 48.590 59.317 1.00 37.45 560 GLY A CA 1
ATOM 4225 C C . GLY A 1 567 ? 12.400 47.163 59.000 1.00 37.93 560 GLY A C 1
ATOM 4226 O O . GLY A 1 567 ? 13.037 46.516 59.834 1.00 38.10 560 GLY A O 1
ATOM 4227 N N . LYS A 1 568 ? 12.058 46.674 57.807 1.00 38.24 561 LYS A N 1
ATOM 4228 C CA . LYS A 1 568 ? 12.606 45.432 57.277 1.00 39.06 561 LYS A CA 1
ATOM 4229 C C . LYS A 1 568 ? 13.610 45.698 56.137 1.00 39.41 561 LYS A C 1
ATOM 4230 O O . LYS A 1 568 ? 13.699 46.813 55.591 1.00 39.40 561 LYS A O 1
ATOM 4236 N N . GLY A 1 569 ? 14.360 44.659 55.787 1.00 39.68 562 GLY A N 1
ATOM 4237 C CA . GLY A 1 569 ? 15.236 44.674 54.624 1.00 39.84 562 GLY A CA 1
ATOM 4238 C C . GLY A 1 569 ? 14.469 44.083 53.453 1.00 39.98 562 GLY A C 1
ATOM 4239 O O . GLY A 1 569 ? 13.266 43.828 53.568 1.00 40.56 562 GLY A O 1
ATOM 4240 N N . PRO A 1 570 ? 15.135 43.912 52.294 1.00 39.91 563 PRO A N 1
ATOM 4241 C CA . PRO A 1 570 ? 14.446 43.374 51.093 1.00 39.24 563 PRO A CA 1
ATOM 4242 C C . PRO A 1 570 ? 13.836 41.976 51.299 1.00 38.56 563 PRO A C 1
ATOM 4243 O O . PRO A 1 570 ? 14.471 41.115 51.905 1.00 38.57 563 PRO A O 1
ATOM 4247 N N . TYR A 1 571 ? 12.624 41.763 50.787 1.00 37.78 564 TYR A N 1
ATOM 4248 C CA . TYR A 1 571 ? 11.911 40.489 50.926 1.00 37.49 564 TYR A CA 1
ATOM 4249 C C . TYR A 1 571 ? 12.285 39.494 49.841 1.00 38.23 564 TYR A C 1
ATOM 4250 O O . TYR A 1 571 ? 12.465 39.891 48.687 1.00 38.39 564 TYR A O 1
ATOM 4259 N N . THR A 1 572 ? 12.377 38.206 50.205 1.00 38.80 565 THR A N 1
ATOM 4260 C CA . THR A 1 572 ? 12.702 37.137 49.239 1.00 38.82 565 THR A CA 1
ATOM 4261 C C . THR A 1 572 ? 11.583 36.135 49.009 1.00 38.94 565 THR A C 1
ATOM 4262 O O . THR A 1 572 ? 10.759 35.900 49.884 1.00 38.48 565 THR A O 1
ATOM 4266 N N . SER A 1 573 ? 11.607 35.519 47.824 1.00 39.62 566 SER A N 1
ATOM 4267 C CA . SER A 1 573 ? 10.611 34.544 47.386 1.00 39.45 566 SER A CA 1
ATOM 4268 C C . SER A 1 573 ? 11.208 33.518 46.455 1.00 40.03 566 SER A C 1
ATOM 4269 O O . SER A 1 573 ? 11.861 33.861 45.451 1.00 40.33 566 SER A O 1
ATOM 4272 N N . SER A 1 574 ? 10.942 32.254 46.764 1.00 40.51 567 SER A N 1
ATOM 4273 C CA . SER A 1 574 ? 11.361 31.143 45.908 1.00 40.71 567 SER A CA 1
ATOM 4274 C C . SER A 1 574 ? 10.135 30.379 45.419 1.00 41.08 567 SER A C 1
ATOM 4275 O O . SER A 1 574 ? 10.234 29.246 44.956 1.00 41.14 567 SER A O 1
ATOM 4278 N N . ASP A 1 575 ? 8.984 31.040 45.503 1.00 41.53 568 ASP A N 1
ATOM 4279 C CA . ASP A 1 575 ? 7.692 30.462 45.148 1.00 42.53 568 ASP A CA 1
ATOM 4280 C C . ASP A 1 575 ? 6.850 31.491 44.365 1.00 43.02 568 ASP A C 1
ATOM 4281 O O . ASP A 1 575 ? 5.627 31.626 44.577 1.00 42.71 568 ASP A O 1
ATOM 4286 N N . TYR A 1 576 ? 7.532 32.238 43.486 1.00 43.66 569 TYR A N 1
ATOM 4287 C CA . TYR A 1 576 ? 6.889 33.160 42.512 1.00 43.83 569 TYR A CA 1
ATOM 4288 C C . TYR A 1 576 ? 5.873 34.135 43.126 1.00 43.46 569 TYR A C 1
ATOM 4289 O O . TYR A 1 576 ? 4.894 34.509 42.490 1.00 43.61 569 TYR A O 1
ATOM 4298 N N . GLY A 1 577 ? 6.101 34.527 44.371 1.00 43.48 570 GLY A N 1
ATOM 4299 C CA . GLY A 1 577 ? 5.256 35.532 45.015 1.00 44.00 570 GLY A CA 1
ATOM 4300 C C . GLY A 1 577 ? 4.137 34.998 45.896 1.00 44.33 570 GLY A C 1
ATOM 4301 O O . GLY A 1 577 ? 3.344 35.784 46.430 1.00 44.20 570 GLY A O 1
ATOM 4302 N N . LYS A 1 578 ? 4.078 33.674 46.066 1.00 44.27 571 LYS A N 1
ATOM 4303 C CA . LYS A 1 578 ? 3.181 33.050 47.044 1.00 44.34 571 LYS A CA 1
ATOM 4304 C C . LYS A 1 578 ? 3.518 33.560 48.453 1.00 43.68 571 LYS A C 1
ATOM 4305 O O . LYS A 1 578 ? 2.622 33.908 49.227 1.00 43.58 571 LYS A O 1
ATOM 4311 N N . THR A 1 579 ? 4.813 33.605 48.781 1.00 43.27 572 THR A N 1
ATOM 4312 C CA . THR A 1 579 ? 5.277 34.228 50.031 1.00 42.81 572 THR A CA 1
ATOM 4313 C C . THR A 1 579 ? 6.430 35.226 49.835 1.00 42.01 572 THR A C 1
ATOM 4314 O O . THR A 1 579 ? 7.242 35.096 48.919 1.00 41.15 572 THR A O 1
ATOM 4318 N N . TRP A 1 580 ? 6.474 36.222 50.719 1.00 41.59 573 TRP A N 1
ATOM 4319 C CA . TRP A 1 580 ? 7.593 37.142 50.823 1.00 40.99 573 TRP A CA 1
ATOM 4320 C C . TRP A 1 580 ? 8.105 37.174 52.264 1.00 41.19 573 TRP A C 1
ATOM 4321 O O . TRP A 1 580 ? 7.371 37.521 53.204 1.00 40.93 573 TRP A O 1
ATOM 4332 N N . THR A 1 581 ? 9.373 36.809 52.433 1.00 41.38 574 THR A N 1
ATOM 4333 C CA . THR A 1 581 ? 9.972 36.683 53.759 1.00 41.18 574 THR A CA 1
ATOM 4334 C C . THR A 1 581 ? 11.068 37.719 53.959 1.00 41.12 574 THR A C 1
ATOM 4335 O O . THR A 1 581 ? 11.981 37.831 53.139 1.00 41.08 574 THR A O 1
ATOM 4339 N N . ALA A 1 582 ? 10.934 38.463 55.060 1.00 40.68 575 ALA A N 1
ATOM 4340 C CA . ALA A 1 582 ? 11.898 39.443 55.535 1.00 40.44 575 ALA A CA 1
ATOM 4341 C C . ALA A 1 582 ? 13.158 38.751 56.037 1.00 40.65 575 ALA A C 1
ATOM 4342 O O . ALA A 1 582 ? 13.068 37.672 56.635 1.00 40.58 575 ALA A O 1
ATOM 4344 N N . PRO A 1 583 ? 14.338 39.366 55.787 1.00 40.83 576 PRO A N 1
ATOM 4345 C CA . PRO A 1 583 ? 15.635 38.771 56.162 1.00 40.63 576 PRO A CA 1
ATOM 4346 C C . PRO A 1 583 ? 16.181 39.115 57.566 1.00 40.53 576 PRO A C 1
ATOM 4347 O O . PRO A 1 583 ? 15.790 40.116 58.185 1.00 39.78 576 PRO A O 1
ATOM 4351 N N . SER A 1 584 ? 17.092 38.268 58.044 1.00 40.66 577 SER A N 1
ATOM 4352 C CA . SER A 1 584 ? 17.951 38.590 59.187 1.00 40.85 577 SER A CA 1
ATOM 4353 C C . SER A 1 584 ? 19.192 39.328 58.677 1.00 40.69 577 SER A C 1
ATOM 4354 O O . SER A 1 584 ? 19.558 39.198 57.498 1.00 39.95 577 SER A O 1
ATOM 4357 N N . GLY A 1 585 ? 19.851 40.068 59.570 1.00 40.99 578 GLY A N 1
ATOM 4358 C CA . GLY A 1 585 ? 21.093 40.784 59.229 1.00 41.74 578 GLY A CA 1
ATOM 4359 C C . GLY A 1 585 ? 20.853 42.196 58.711 1.00 42.38 578 GLY A C 1
ATOM 4360 O O . GLY A 1 585 ? 21.479 43.156 59.177 1.00 43.30 578 GLY A O 1
ATOM 4361 N N . LEU A 1 586 ? 19.909 42.304 57.779 1.00 42.37 579 LEU A N 1
ATOM 4362 C CA . LEU A 1 586 ? 19.571 43.528 57.068 1.00 42.32 579 LEU A CA 1
ATOM 4363 C C . LEU A 1 586 ? 18.134 44.007 57.368 1.00 42.19 579 LEU A C 1
ATOM 4364 O O . LEU A 1 586 ? 17.159 43.336 57.024 1.00 42.14 579 LEU A O 1
ATOM 4369 N N . SER A 1 587 ? 18.001 45.170 57.993 1.00 41.83 580 SER A N 1
ATOM 4370 C CA . SER A 1 587 ? 16.674 45.739 58.235 1.00 41.39 580 SER A CA 1
ATOM 4371 C C . SER A 1 587 ? 16.414 47.098 57.557 1.00 41.08 580 SER A C 1
ATOM 4372 O O . SER A 1 587 ? 15.648 47.896 58.073 1.00 40.79 580 SER A O 1
ATOM 4375 N N . LYS A 1 588 ? 17.038 47.330 56.401 1.00 41.04 581 LYS A N 1
ATOM 4376 C CA . LYS A 1 588 ? 16.806 48.530 55.566 1.00 40.81 581 LYS A CA 1
ATOM 4377 C C . LYS A 1 588 ? 16.411 48.213 54.102 1.00 40.28 581 LYS A C 1
ATOM 4378 O O . LYS A 1 588 ? 16.954 47.288 53.477 1.00 40.51 581 LYS A O 1
ATOM 4384 N N . GLN A 1 589 ? 15.486 49.001 53.554 1.00 39.31 582 GLN A N 1
ATOM 4385 C CA . GLN A 1 589 ? 15.121 48.903 52.134 1.00 38.08 582 GLN A CA 1
ATOM 4386 C C . GLN A 1 589 ? 16.050 49.765 51.257 1.00 37.61 582 GLN A C 1
ATOM 4387 O O . GLN A 1 589 ? 16.412 50.866 51.663 1.00 37.74 582 GLN A O 1
ATOM 4393 N N . THR A 1 590 ? 16.445 49.272 50.073 1.00 36.69 583 THR A N 1
ATOM 4394 C CA . THR A 1 590 ? 17.310 50.056 49.158 1.00 35.66 583 THR A CA 1
ATOM 4395 C C . THR A 1 590 ? 17.076 49.764 47.694 1.00 35.06 583 THR A C 1
ATOM 4396 O O . THR A 1 590 ? 16.542 48.736 47.346 1.00 34.55 583 THR A O 1
ATOM 4400 N N . THR A 1 591 ? 17.574 50.669 46.854 1.00 35.05 584 THR A N 1
ATOM 4401 C CA . THR A 1 591 ? 17.732 50.452 45.421 1.00 35.50 584 THR A CA 1
ATOM 4402 C C . THR A 1 591 ? 19.049 49.714 45.146 1.00 36.04 584 THR A C 1
ATOM 4403 O O . THR A 1 591 ? 19.260 49.177 44.062 1.00 36.21 584 THR A O 1
ATOM 4407 N N . GLY A 1 592 ? 19.936 49.683 46.133 1.00 36.15 585 GLY A N 1
ATOM 4408 C CA . GLY A 1 592 ? 21.299 49.222 45.915 1.00 36.68 585 GLY A CA 1
ATOM 4409 C C . GLY A 1 592 ? 21.422 47.731 46.074 1.00 37.31 585 GLY A C 1
ATOM 4410 O O . GLY A 1 592 ? 22.113 47.245 46.957 1.00 37.79 585 GLY A O 1
ATOM 4411 N N . ILE A 1 593 ? 20.750 47.006 45.197 1.00 37.84 586 ILE A N 1
ATOM 4412 C CA . ILE A 1 593 ? 20.708 45.560 45.239 1.00 37.98 586 ILE A CA 1
ATOM 4413 C C . ILE A 1 593 ? 21.130 45.062 43.875 1.00 37.50 586 ILE A C 1
ATOM 4414 O O . ILE A 1 593 ? 20.793 45.670 42.847 1.00 37.07 586 ILE A O 1
ATOM 4419 N N . ALA A 1 594 ? 21.876 43.958 43.883 1.00 37.21 587 ALA A N 1
ATOM 4420 C CA . ALA A 1 594 ? 22.251 43.242 42.672 1.00 36.50 587 ALA A CA 1
ATOM 4421 C C . ALA A 1 594 ? 22.373 41.750 43.007 1.00 36.57 587 ALA A C 1
ATOM 4422 O O . ALA A 1 594 ? 22.814 41.392 44.109 1.00 36.66 587 ALA A O 1
ATOM 4424 N N . ALA A 1 595 ? 21.951 40.897 42.079 1.00 36.18 588 ALA A N 1
ATOM 4425 C CA . ALA A 1 595 ? 22.167 39.464 42.189 1.00 36.81 588 ALA A CA 1
ATOM 4426 C C . ALA A 1 595 ? 23.441 39.065 41.474 1.00 37.10 588 ALA A C 1
ATOM 4427 O O . ALA A 1 595 ? 23.787 39.644 40.451 1.00 37.22 588 ALA A O 1
ATOM 4429 N N . ASP A 1 596 ? 24.113 38.042 42.005 1.00 37.60 589 ASP A N 1
ATOM 4430 C CA . ASP A 1 596 ? 25.183 37.392 41.287 1.00 37.76 589 ASP A CA 1
ATOM 4431 C C . ASP A 1 596 ? 24.583 36.809 39.998 1.00 38.01 589 ASP A C 1
ATOM 4432 O O . ASP A 1 596 ? 23.410 36.386 39.981 1.00 37.99 589 ASP A O 1
ATOM 4437 N N . ARG A 1 597 ? 25.370 36.820 38.931 1.00 37.22 590 ARG A N 1
ATOM 4438 C CA . ARG A 1 597 ? 24.910 36.368 37.657 1.00 37.58 590 ARG A CA 1
ATOM 4439 C C . ARG A 1 597 ? 25.329 34.928 37.422 1.00 38.24 590 ARG A C 1
ATOM 4440 O O . ARG A 1 597 ? 24.937 34.316 36.414 1.00 38.75 590 ARG A O 1
ATOM 4448 N N . VAL A 1 598 ? 26.134 34.370 38.326 1.00 38.46 591 VAL A N 1
ATOM 4449 C CA . VAL A 1 598 ? 26.668 33.031 38.071 1.00 38.51 591 VAL A CA 1
ATOM 4450 C C . VAL A 1 598 ? 26.318 31.991 39.136 1.00 38.88 591 VAL A C 1
ATOM 4451 O O . VAL A 1 598 ? 25.793 30.943 38.811 1.00 38.63 591 VAL A O 1
ATOM 4455 N N . GLN A 1 599 ? 26.624 32.280 40.392 1.00 39.55 592 GLN A N 1
ATOM 4456 C CA . GLN A 1 599 ? 26.164 31.470 41.519 1.00 40.32 592 GLN A CA 1
ATOM 4457 C C . GLN A 1 599 ? 24.715 31.837 41.894 1.00 40.44 592 GLN A C 1
ATOM 4458 O O . GLN A 1 599 ? 24.434 33.004 42.154 1.00 40.71 592 GLN A O 1
ATOM 4464 N N . ALA A 1 600 ? 23.816 30.848 41.949 1.00 40.72 593 ALA A N 1
ATOM 4465 C CA . ALA A 1 600 ? 22.419 31.039 42.405 1.00 40.59 593 ALA A CA 1
ATOM 4466 C C . ALA A 1 600 ? 22.264 31.512 43.864 1.00 41.35 593 ALA A C 1
ATOM 4467 O O . ALA A 1 600 ? 23.154 31.302 44.680 1.00 42.04 593 ALA A O 1
ATOM 4469 N N . ASN A 1 601 ? 21.119 32.126 44.187 1.00 41.49 594 ASN A N 1
ATOM 4470 C CA . ASN A 1 601 ? 20.749 32.476 45.565 1.00 41.44 594 ASN A CA 1
ATOM 4471 C C . ASN A 1 601 ? 21.710 33.387 46.327 1.00 41.26 594 ASN A C 1
ATOM 4472 O O . ASN A 1 601 ? 21.798 33.350 47.568 1.00 41.05 594 ASN A O 1
ATOM 4477 N N . THR A 1 602 ? 22.423 34.227 45.584 1.00 40.92 595 THR A N 1
ATOM 4478 C CA . THR A 1 602 ? 23.352 35.160 46.207 1.00 40.06 595 THR A CA 1
ATOM 4479 C C . THR A 1 602 ? 23.163 36.588 45.707 1.00 39.56 595 THR A C 1
ATOM 4480 O O . THR A 1 602 ? 23.189 36.867 44.482 1.00 39.27 595 THR A O 1
ATOM 4484 N N . PHE A 1 603 ? 22.981 37.486 46.676 1.00 38.43 596 PHE A N 1
ATOM 4485 C CA . PHE A 1 603 ? 22.601 38.862 46.399 1.00 37.59 596 PHE A CA 1
ATOM 4486 C C . PHE A 1 603 ? 23.502 39.807 47.157 1.00 37.11 596 PHE A C 1
ATOM 4487 O O . PHE A 1 603 ? 23.922 39.503 48.276 1.00 37.80 596 PHE A O 1
ATOM 4495 N N . TYR A 1 604 ? 23.797 40.961 46.569 1.00 36.09 597 TYR A N 1
ATOM 4496 C CA . TYR A 1 604 ? 24.651 41.934 47.242 1.00 35.26 597 TYR A CA 1
ATOM 4497 C C . TYR A 1 604 ? 23.897 43.214 47.521 1.00 35.68 597 TYR A C 1
ATOM 4498 O O . TYR A 1 604 ? 23.056 43.642 46.711 1.00 36.20 597 TYR A O 1
ATOM 4507 N N . VAL A 1 605 ? 24.178 43.829 48.667 1.00 35.85 598 VAL A N 1
ATOM 4508 C CA . VAL A 1 605 ? 23.415 45.004 49.066 1.00 35.86 598 VAL A CA 1
ATOM 4509 C C . VAL A 1 605 ? 24.307 46.097 49.615 1.00 36.95 598 VAL A C 1
ATOM 4510 O O . VAL A 1 605 ? 25.044 45.872 50.576 1.00 37.52 598 VAL A O 1
ATOM 4514 N N . TYR A 1 606 ? 24.238 47.279 48.997 1.00 37.32 599 TYR A N 1
ATOM 4515 C CA . TYR A 1 606 ? 24.943 48.432 49.495 1.00 37.83 599 TYR A CA 1
ATOM 4516 C C . TYR A 1 606 ? 23.921 49.513 49.890 1.00 38.73 599 TYR A C 1
ATOM 4517 O O . TYR A 1 606 ? 23.216 50.042 49.016 1.00 39.85 599 TYR A O 1
ATOM 4526 N N . VAL A 1 607 ? 23.823 49.807 51.194 1.00 38.57 600 VAL A N 1
ATOM 4527 C CA . VAL A 1 607 ? 22.839 50.750 51.764 1.00 38.38 600 VAL A CA 1
ATOM 4528 C C . VAL A 1 607 ? 23.469 51.606 52.894 1.00 39.12 600 VAL A C 1
ATOM 4529 O O . VAL A 1 607 ? 24.104 51.081 53.798 1.00 38.87 600 VAL A O 1
ATOM 4533 N N . GLU A 1 608 ? 23.273 52.916 52.835 1.00 39.71 601 GLU A N 1
ATOM 4534 C CA . GLU A 1 608 ? 23.767 53.848 53.864 1.00 41.36 601 GLU A CA 1
ATOM 4535 C C . GLU A 1 608 ? 25.177 53.512 54.385 1.00 41.17 601 GLU A C 1
ATOM 4536 O O . GLU A 1 608 ? 25.413 53.517 55.595 1.00 40.99 601 GLU A O 1
ATOM 4542 N N . GLY A 1 609 ? 26.093 53.210 53.461 1.00 41.34 602 GLY A N 1
ATOM 4543 C CA . GLY A 1 609 ? 27.498 52.974 53.800 1.00 41.06 602 GLY A CA 1
ATOM 4544 C C . GLY A 1 609 ? 27.954 51.544 54.083 1.00 40.99 602 GLY A C 1
ATOM 4545 O O . GLY A 1 609 ? 29.169 51.279 54.132 1.00 40.67 602 GLY A O 1
ATOM 4546 N N . ASP A 1 610 ? 27.003 50.625 54.266 1.00 40.55 603 ASP A N 1
ATOM 4547 C CA . ASP A 1 610 ? 27.326 49.234 54.628 1.00 40.31 603 ASP A CA 1
ATOM 4548 C C . ASP A 1 610 ? 27.010 48.253 53.510 1.00 40.29 603 ASP A C 1
ATOM 4549 O O . ASP A 1 610 ? 26.112 48.469 52.686 1.00 40.98 603 ASP A O 1
ATOM 4554 N N . PHE A 1 611 ? 27.734 47.149 53.508 1.00 40.14 604 PHE A N 1
ATOM 4555 C CA . PHE A 1 611 ? 27.652 46.181 52.446 1.00 39.95 604 PHE A CA 1
ATOM 4556 C C . PHE A 1 611 ? 27.243 44.861 53.050 1.00 40.33 604 PHE A C 1
ATOM 4557 O O . PHE A 1 611 ? 27.727 44.495 54.112 1.00 40.43 604 PHE A O 1
ATOM 4565 N N . PHE A 1 612 ? 26.371 44.139 52.352 1.00 40.69 605 PHE A N 1
ATOM 4566 C CA . PHE A 1 612 ? 25.798 42.892 52.856 1.00 40.67 605 PHE A CA 1
ATOM 4567 C C . PHE A 1 612 ? 25.711 41.881 51.739 1.00 40.84 605 PHE A C 1
ATOM 4568 O O . PHE A 1 612 ? 25.465 42.249 50.579 1.00 41.44 605 PHE A O 1
ATOM 4576 N N . VAL A 1 613 ? 25.895 40.611 52.094 1.00 40.56 606 VAL A N 1
ATOM 4577 C CA . VAL A 1 613 ? 25.815 39.502 51.142 1.00 40.49 606 VAL A CA 1
ATOM 4578 C C . VAL A 1 613 ? 24.907 38.398 51.691 1.00 40.38 606 VAL A C 1
ATOM 4579 O O . VAL A 1 613 ? 24.940 38.075 52.883 1.00 40.36 606 VAL A O 1
ATOM 4583 N N . SER A 1 614 ? 24.089 37.843 50.809 1.00 40.36 607 SER A N 1
ATOM 4584 C CA . SER A 1 614 ? 23.302 36.674 51.122 1.00 40.47 607 SER A CA 1
ATOM 4585 C C . SER A 1 614 ? 23.748 35.561 50.203 1.00 40.86 607 SER A C 1
ATOM 4586 O O . SER A 1 614 ? 23.927 35.796 49.021 1.00 41.23 607 SER A O 1
ATOM 4589 N N . THR A 1 615 ? 23.969 34.371 50.760 1.00 41.54 608 THR A N 1
ATOM 4590 C CA . THR A 1 615 ? 24.252 33.174 49.977 1.00 42.30 608 THR A CA 1
ATOM 4591 C C . THR A 1 615 ? 23.127 32.162 50.125 1.00 42.45 608 THR A C 1
ATOM 4592 O O . THR A 1 615 ? 23.134 31.135 49.434 1.00 42.64 608 THR A O 1
ATOM 4596 N N . ASP A 1 616 ? 22.149 32.475 50.991 1.00 42.21 609 ASP A N 1
ATOM 4597 C CA . ASP A 1 616 ? 20.939 31.639 51.182 1.00 42.69 609 ASP A CA 1
ATOM 4598 C C . ASP A 1 616 ? 19.647 32.190 50.518 1.00 42.62 609 ASP A C 1
ATOM 4599 O O . ASP A 1 616 ? 18.549 32.022 51.058 1.00 43.03 609 ASP A O 1
ATOM 4604 N N . GLY A 1 617 ? 19.780 32.855 49.371 1.00 42.23 610 GLY A N 1
ATOM 4605 C CA . GLY A 1 617 ? 18.629 33.417 48.648 1.00 42.10 610 GLY A CA 1
ATOM 4606 C C . GLY A 1 617 ? 17.972 34.652 49.258 1.00 42.12 610 GLY A C 1
ATOM 4607 O O . GLY A 1 617 ? 16.857 35.020 48.896 1.00 42.01 610 GLY A O 1
ATOM 4608 N N . GLY A 1 618 ? 18.660 35.307 50.177 1.00 41.93 611 GLY A N 1
ATOM 4609 C CA . GLY A 1 618 ? 18.123 36.509 50.794 1.00 42.33 611 GLY A CA 1
ATOM 4610 C C . GLY A 1 618 ? 17.458 36.298 52.149 1.00 42.45 611 GLY A C 1
ATOM 4611 O O . GLY A 1 618 ? 16.946 37.248 52.735 1.00 42.03 611 GLY A O 1
ATOM 4612 N N . LYS A 1 619 ? 17.468 35.062 52.646 1.00 42.72 612 LYS A N 1
ATOM 4613 C CA . LYS A 1 619 ? 16.904 34.770 53.948 1.00 43.65 612 LYS A CA 1
ATOM 4614 C C . LYS A 1 619 ? 17.675 35.509 55.034 1.00 43.77 612 LYS A C 1
ATOM 4615 O O . LYS A 1 619 ? 17.092 36.028 55.997 1.00 44.57 612 LYS A O 1
ATOM 4621 N N . SER A 1 620 ? 18.985 35.588 54.849 1.00 43.66 613 SER A N 1
ATOM 4622 C CA . SER A 1 620 ? 19.871 36.171 55.837 1.00 43.56 613 SER A CA 1
ATOM 4623 C C . SER A 1 620 ? 21.061 36.751 55.109 1.00 43.21 613 SER A C 1
ATOM 4624 O O . SER A 1 620 ? 21.524 36.199 54.113 1.00 43.12 613 SER A O 1
ATOM 4627 N N . TYR A 1 621 ? 21.541 37.874 55.613 1.00 43.24 614 TYR A N 1
ATOM 4628 C CA . TYR A 1 621 ? 22.689 38.559 55.029 1.00 43.41 614 TYR A CA 1
ATOM 4629 C C . TYR A 1 621 ? 23.750 38.639 56.106 1.00 43.11 614 TYR A C 1
ATOM 4630 O O . TYR A 1 621 ? 23.470 38.353 57.269 1.00 43.86 614 TYR A O 1
ATOM 4639 N N . THR A 1 622 ? 24.956 39.038 55.719 1.00 43.16 615 THR A N 1
ATOM 4640 C CA . THR A 1 622 ? 26.053 39.294 56.656 1.00 42.41 615 THR A CA 1
ATOM 4641 C C . THR A 1 622 ? 26.848 40.483 56.160 1.00 41.82 615 THR A C 1
ATOM 4642 O O . THR A 1 622 ? 27.236 40.519 55.003 1.00 41.21 615 THR A O 1
ATOM 4646 N N . LYS A 1 623 ? 27.093 41.441 57.048 1.00 42.09 616 LYS A N 1
ATOM 4647 C CA . LYS A 1 623 ? 27.863 42.637 56.728 1.00 42.33 616 LYS A CA 1
ATOM 4648 C C . LYS A 1 623 ? 29.307 42.267 56.399 1.00 42.53 616 LYS A C 1
ATOM 4649 O O . LYS A 1 623 ? 29.985 41.647 57.218 1.00 43.42 616 LYS A O 1
ATOM 4655 N N . LYS A 1 624 ? 29.753 42.628 55.189 1.00 42.19 617 LYS A N 1
ATOM 4656 C CA . LYS A 1 624 ? 31.116 42.366 54.702 1.00 41.42 617 LYS A CA 1
ATOM 4657 C C . LYS A 1 624 ? 31.705 43.644 54.082 1.00 40.36 617 LYS A C 1
ATOM 4658 O O . LYS A 1 624 ? 31.529 44.716 54.625 1.00 39.81 617 LYS A O 1
ATOM 4664 N N . GLY A 1 625 ? 32.420 43.540 52.971 1.00 40.09 618 GLY A N 1
ATOM 4665 C CA . GLY A 1 625 ? 32.891 44.728 52.266 1.00 39.34 618 GLY A CA 1
ATOM 4666 C C . GLY A 1 625 ? 34.035 45.509 52.886 1.00 39.25 618 GLY A C 1
ATOM 4667 O O . GLY A 1 625 ? 34.017 46.734 52.885 1.00 39.66 618 GLY A O 1
ATOM 4668 N N . ASN A 1 626 ? 35.022 44.805 53.429 1.00 38.76 619 ASN A N 1
ATOM 4669 C CA . ASN A 1 626 ? 36.278 45.405 53.846 1.00 38.14 619 ASN A CA 1
ATOM 4670 C C . ASN A 1 626 ? 37.053 46.026 52.669 1.00 38.43 619 ASN A C 1
ATOM 4671 O O . ASN A 1 626 ? 37.314 45.356 51.673 1.00 37.68 619 ASN A O 1
ATOM 4676 N N . GLY A 1 627 ? 37.452 47.288 52.806 1.00 38.83 620 GLY A N 1
ATOM 4677 C CA . GLY A 1 627 ? 38.126 47.998 51.720 1.00 39.40 620 GLY A CA 1
ATOM 4678 C C . GLY A 1 627 ? 37.280 49.065 51.049 1.00 40.13 620 GLY A C 1
ATOM 4679 O O . GLY A 1 627 ? 37.813 49.902 50.311 1.00 38.89 620 GLY A O 1
ATOM 4680 N N . LEU A 1 628 ? 35.962 49.026 51.306 1.00 41.56 621 LEU A N 1
ATOM 4681 C CA . LEU A 1 628 ? 35.017 50.069 50.879 1.00 42.89 621 LEU A CA 1
ATOM 4682 C C . LEU A 1 628 ? 35.220 51.316 51.721 1.00 44.99 621 LEU A C 1
ATOM 4683 O O . LEU A 1 628 ? 35.759 51.222 52.822 1.00 45.32 621 LEU A O 1
ATOM 4688 N N . PRO A 1 629 ? 34.813 52.494 51.212 1.00 47.08 622 PRO A N 1
ATOM 4689 C CA . PRO A 1 629 ? 34.960 53.722 52.007 1.00 49.00 622 PRO A CA 1
ATOM 4690 C C . PRO A 1 629 ? 34.249 53.502 53.332 1.00 51.14 622 PRO A C 1
ATOM 4691 O O . PRO A 1 629 ? 33.130 52.986 53.341 1.00 50.84 622 PRO A O 1
ATOM 4695 N N . CYS A 1 630 ? 34.896 53.872 54.437 1.00 53.96 623 CYS A N 1
ATOM 4696 C CA . CYS A 1 630 ? 34.671 53.123 55.680 1.00 56.98 623 CYS A CA 1
ATOM 4697 C C . CYS A 1 630 ? 33.965 53.806 56.842 1.00 57.69 623 CYS A C 1
ATOM 4698 O O . CYS A 1 630 ? 33.810 53.198 57.930 1.00 57.55 623 CYS A O 1
ATOM 4701 N N . CYS A 1 631 ? 33.522 55.046 56.645 1.00 58.44 624 CYS A N 1
ATOM 4702 C CA . CYS A 1 631 ? 32.838 55.670 57.760 1.00 59.11 624 CYS A CA 1
ATOM 4703 C C . CYS A 1 631 ? 31.444 56.304 57.508 1.00 59.07 624 CYS A C 1
ATOM 4704 O O . CYS A 1 631 ? 30.463 55.849 58.123 1.00 59.16 624 CYS A O 1
ATOM 4707 N N . TRP A 1 632 ? 31.325 57.300 56.619 1.00 58.67 625 TRP A N 1
ATOM 4708 C CA . TRP A 1 632 ? 29.984 57.873 56.330 1.00 57.97 625 TRP A CA 1
ATOM 4709 C C . TRP A 1 632 ? 28.957 56.947 55.658 1.00 56.17 625 TRP A C 1
ATOM 4710 O O . TRP A 1 632 ? 29.274 55.827 55.246 1.00 55.70 625 TRP A O 1
ATOM 4721 N N . THR A 1 633 ? 27.718 57.435 55.600 1.00 54.09 626 THR A N 1
ATOM 4722 C CA . THR A 1 633 ? 26.563 56.672 55.126 1.00 52.00 626 THR A CA 1
ATOM 4723 C C . THR A 1 633 ? 26.278 56.926 53.644 1.00 50.47 626 THR A C 1
ATOM 4724 O O . THR A 1 633 ? 25.246 57.507 53.270 1.00 50.10 626 THR A O 1
ATOM 4728 N N . TYR A 1 634 ? 27.189 56.449 52.811 1.00 48.23 627 TYR A N 1
ATOM 4729 C CA . TYR A 1 634 ? 27.138 56.698 51.383 1.00 46.25 627 TYR A CA 1
ATOM 4730 C C . TYR A 1 634 ? 26.000 55.911 50.701 1.00 45.12 627 TYR A C 1
ATOM 4731 O O . TYR A 1 634 ? 25.522 54.910 51.225 1.00 44.62 627 TYR A O 1
ATOM 4740 N N . THR A 1 635 ? 25.542 56.411 49.559 1.00 43.95 628 THR A N 1
ATOM 4741 C CA . THR A 1 635 ? 24.648 55.652 48.687 1.00 43.22 628 THR A CA 1
ATOM 4742 C C . THR A 1 635 ? 25.502 55.146 47.527 1.00 41.72 628 THR A C 1
ATOM 4743 O O . THR A 1 635 ? 26.526 55.764 47.179 1.00 40.97 628 THR A O 1
ATOM 4747 N N . GLY A 1 636 ? 25.089 54.021 46.949 1.00 40.24 629 GLY A N 1
ATOM 4748 C CA . GLY A 1 636 ? 25.887 53.351 45.922 1.00 38.92 629 GLY A CA 1
ATOM 4749 C C . GLY A 1 636 ? 25.203 52.164 45.281 1.00 37.93 629 GLY A C 1
ATOM 4750 O O . GLY A 1 636 ? 24.183 51.695 45.772 1.00 37.74 629 GLY A O 1
ATOM 4751 N N . THR A 1 637 ? 25.791 51.670 44.193 1.00 37.08 630 THR A N 1
ATOM 4752 C CA . THR A 1 637 ? 25.183 50.643 43.369 1.00 36.53 630 THR A CA 1
ATOM 4753 C C . THR A 1 637 ? 26.070 49.404 43.227 1.00 36.59 630 THR A C 1
ATOM 4754 O O . THR A 1 637 ? 27.199 49.488 42.717 1.00 36.92 630 THR A O 1
ATOM 4758 N N . PRO A 1 638 ? 25.557 48.235 43.646 1.00 36.26 631 PRO A N 1
ATOM 4759 C CA . PRO A 1 638 ? 26.361 47.059 43.343 1.00 36.06 631 PRO A CA 1
ATOM 4760 C C . PRO A 1 638 ? 26.153 46.686 41.881 1.00 35.68 631 PRO A C 1
ATOM 4761 O O . PRO A 1 638 ? 25.053 46.866 41.348 1.00 35.81 631 PRO A O 1
ATOM 4765 N N . VAL A 1 639 ? 27.217 46.225 41.234 1.00 35.07 632 VAL A N 1
ATOM 4766 C CA . VAL A 1 639 ? 27.151 45.717 39.872 1.00 34.86 632 VAL A CA 1
ATOM 4767 C C . VAL A 1 639 ? 27.980 44.435 39.791 1.00 34.73 632 VAL A C 1
ATOM 4768 O O . VAL A 1 639 ? 29.166 44.423 40.110 1.00 35.23 632 VAL A O 1
ATOM 4772 N N . THR A 1 640 ? 27.334 43.371 39.349 1.00 34.59 633 THR A N 1
ATOM 4773 C CA . THR A 1 640 ? 27.906 42.043 39.340 1.00 34.69 633 THR A CA 1
ATOM 4774 C C . THR A 1 640 ? 28.415 41.649 37.962 1.00 34.69 633 THR A C 1
ATOM 4775 O O . THR A 1 640 ? 27.830 42.010 36.966 1.00 34.72 633 THR A O 1
ATOM 4779 N N . SER A 1 641 ? 29.519 40.918 37.938 1.00 35.09 634 SER A N 1
ATOM 4780 C CA . SER A 1 641 ? 30.094 40.332 36.741 1.00 35.75 634 SER A CA 1
ATOM 4781 C C . SER A 1 641 ? 29.107 39.423 36.024 1.00 36.89 634 SER A C 1
ATOM 4782 O O . SER A 1 641 ? 28.423 38.626 36.680 1.00 37.61 634 SER A O 1
ATOM 4785 N N . ASN A 1 642 ? 29.059 39.494 34.690 1.00 37.51 635 ASN A N 1
ATOM 4786 C CA . ASN A 1 642 ? 28.261 38.520 33.926 1.00 38.54 635 ASN A CA 1
ATOM 4787 C C . ASN A 1 642 ? 28.955 37.162 33.812 1.00 38.87 635 ASN A C 1
ATOM 4788 O O . ASN A 1 642 ? 28.316 36.160 33.474 1.00 38.66 635 ASN A O 1
ATOM 4793 N N . LEU A 1 643 ? 30.255 37.131 34.114 1.00 39.49 636 LEU A N 1
ATOM 4794 C CA . LEU A 1 643 ? 31.128 35.998 33.727 1.00 39.68 636 LEU A CA 1
ATOM 4795 C C . LEU A 1 643 ? 31.645 35.121 34.860 1.00 39.84 636 LEU A C 1
ATOM 4796 O O . LEU A 1 643 ? 31.896 33.935 34.655 1.00 39.97 636 LEU A O 1
ATOM 4801 N N . ARG A 1 644 ? 31.820 35.707 36.042 1.00 40.01 637 ARG A N 1
ATOM 4802 C CA . ARG A 1 644 ? 32.415 35.001 37.170 1.00 39.66 637 ARG A CA 1
ATOM 4803 C C . ARG A 1 644 ? 31.575 35.227 38.404 1.00 39.58 637 ARG A C 1
ATOM 4804 O O . ARG A 1 644 ? 31.071 36.333 38.618 1.00 39.27 637 ARG A O 1
ATOM 4812 N N . ALA A 1 645 ? 31.425 34.173 39.210 1.00 39.26 638 ALA A N 1
ATOM 4813 C CA . ALA A 1 645 ? 30.735 34.272 40.496 1.00 38.63 638 ALA A CA 1
ATOM 4814 C C . ALA A 1 645 ? 31.590 35.048 41.489 1.00 38.28 638 ALA A C 1
ATOM 4815 O O . ALA A 1 645 ? 32.811 34.941 41.480 1.00 37.76 638 ALA A O 1
ATOM 4817 N N . GLY A 1 646 ? 30.936 35.842 42.333 1.00 38.42 639 GLY A N 1
ATOM 4818 C CA . GLY A 1 646 ? 31.618 36.590 43.378 1.00 37.42 639 GLY A CA 1
ATOM 4819 C C . GLY A 1 646 ? 32.530 37.678 42.861 1.00 37.50 639 GLY A C 1
ATOM 4820 O O . GLY A 1 646 ? 33.332 38.222 43.626 1.00 37.56 639 GLY A O 1
ATOM 4821 N N . GLU A 1 647 ? 32.443 37.996 41.571 1.00 36.88 640 GLU A N 1
ATOM 4822 C CA . GLU A 1 647 ? 33.110 39.197 41.097 1.00 37.23 640 GLU A CA 1
ATOM 4823 C C . GLU A 1 647 ? 32.118 40.346 40.988 1.00 36.78 640 GLU A C 1
ATOM 4824 O O . GLU A 1 647 ? 31.069 40.206 40.358 1.00 36.92 640 GLU A O 1
ATOM 4830 N N . LEU A 1 648 ? 32.425 41.463 41.636 1.00 35.99 641 LEU A N 1
ATOM 4831 C CA . LEU A 1 648 ? 31.553 42.645 41.555 1.00 35.51 641 LEU A CA 1
ATOM 4832 C C . LEU A 1 648 ? 32.256 43.979 41.751 1.00 35.21 641 LEU A C 1
ATOM 4833 O O . LEU A 1 648 ? 33.396 44.060 42.219 1.00 35.07 641 LEU A O 1
ATOM 4838 N N . TRP A 1 649 ? 31.550 45.034 41.382 1.00 35.06 642 TRP A N 1
ATOM 4839 C CA . TRP A 1 649 ? 32.002 46.379 41.673 1.00 34.40 642 TRP A CA 1
ATOM 4840 C C . TRP A 1 649 ? 30.931 47.071 42.505 1.00 34.80 642 TRP A C 1
ATOM 4841 O O . TRP A 1 649 ? 29.749 46.695 42.463 1.00 34.25 642 TRP A O 1
ATOM 4852 N N . VAL A 1 650 ? 31.354 48.063 43.283 1.00 34.95 643 VAL A N 1
ATOM 4853 C CA . VAL A 1 650 ? 30.420 48.964 43.920 1.00 34.88 643 VAL A CA 1
ATOM 4854 C C . VAL A 1 650 ? 30.826 50.393 43.583 1.00 35.81 643 VAL A C 1
ATOM 4855 O O . VAL A 1 650 ? 31.915 50.851 43.948 1.00 36.68 643 VAL A O 1
ATOM 4859 N N . SER A 1 651 ? 29.946 51.075 42.862 1.00 35.57 644 SER A N 1
ATOM 4860 C CA . SER A 1 651 ? 30.120 52.464 42.566 1.00 35.57 644 SER A CA 1
ATOM 4861 C C . SER A 1 651 ? 29.527 53.312 43.698 1.00 35.65 644 SER A C 1
ATOM 4862 O O . SER A 1 651 ? 28.314 53.335 43.888 1.00 35.74 644 SER A O 1
ATOM 4865 N N . VAL A 1 652 ? 30.375 54.021 44.431 1.00 35.86 645 VAL A N 1
ATOM 4866 C CA . VAL A 1 652 ? 29.901 54.920 45.489 1.00 36.78 645 VAL A CA 1
ATOM 4867 C C . VAL A 1 652 ? 29.759 56.355 44.958 1.00 37.44 645 VAL A C 1
ATOM 4868 O O . VAL A 1 652 ? 30.741 56.996 44.568 1.00 37.38 645 VAL A O 1
ATOM 4872 N N . LYS A 1 653 ? 28.525 56.844 44.930 1.00 39.01 646 LYS A N 1
ATOM 4873 C CA . LYS A 1 653 ? 28.203 58.118 44.260 1.00 40.72 646 LYS A CA 1
ATOM 4874 C C . LYS A 1 653 ? 29.031 59.247 44.859 1.00 40.03 646 LYS A C 1
ATOM 4875 O O . LYS A 1 653 ? 28.946 59.505 46.052 1.00 40.15 646 LYS A O 1
ATOM 4881 N N . GLY A 1 654 ? 29.847 59.891 44.032 1.00 39.62 647 GLY A N 1
ATOM 4882 C CA . GLY A 1 654 ? 30.631 61.021 44.480 1.00 39.17 647 GLY A CA 1
ATOM 4883 C C . GLY A 1 654 ? 31.987 60.684 45.104 1.00 39.15 647 GLY A C 1
ATOM 4884 O O . GLY A 1 654 ? 32.780 61.583 45.364 1.00 39.09 647 GLY A O 1
ATOM 4885 N N . VAL A 1 655 ? 32.273 59.402 45.327 1.00 38.36 648 VAL A N 1
ATOM 4886 C CA . VAL A 1 655 ? 33.459 59.043 46.092 1.00 37.38 648 VAL A CA 1
ATOM 4887 C C . VAL A 1 655 ? 34.404 58.054 45.366 1.00 36.85 648 VAL A C 1
ATOM 4888 O O . VAL A 1 655 ? 35.637 58.277 45.312 1.00 37.13 648 VAL A O 1
ATOM 4892 N N . GLY A 1 656 ? 33.848 56.996 44.783 1.00 35.15 649 GLY A N 1
ATOM 4893 C CA . GLY A 1 656 ? 34.676 56.061 44.046 1.00 33.77 649 GLY A CA 1
ATOM 4894 C C . GLY A 1 656 ? 34.009 54.792 43.585 1.00 33.52 649 GLY A C 1
ATOM 4895 O O . GLY A 1 656 ? 32.818 54.579 43.815 1.0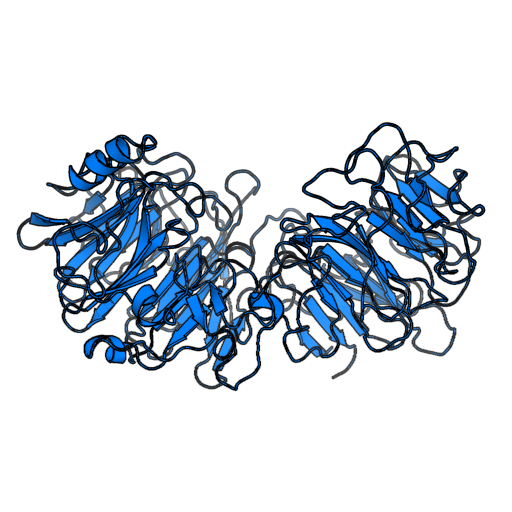0 33.56 649 GLY A O 1
ATOM 4896 N N . ILE A 1 657 ? 34.800 53.943 42.938 1.00 32.67 650 ILE A N 1
ATOM 4897 C CA . ILE A 1 657 ? 34.352 52.654 42.437 1.00 32.07 650 ILE A CA 1
ATOM 4898 C C . ILE A 1 657 ? 35.291 51.587 43.032 1.00 32.20 650 ILE A C 1
ATOM 4899 O O . ILE A 1 657 ? 36.512 51.733 42.982 1.00 31.59 650 ILE A O 1
ATOM 4904 N N . TYR A 1 658 ? 34.713 50.505 43.551 1.00 32.73 651 TYR A N 1
ATOM 4905 C CA . TYR A 1 658 ? 35.468 49.468 44.279 1.00 33.53 651 TYR A CA 1
ATOM 4906 C C . TYR A 1 658 ? 35.215 48.046 43.745 1.00 34.00 651 TYR A C 1
ATOM 4907 O O . TYR A 1 658 ? 34.078 47.694 43.462 1.00 34.39 651 TYR A O 1
ATOM 4916 N N . HIS A 1 659 ? 36.276 47.245 43.621 1.00 34.73 652 HIS A N 1
ATOM 4917 C CA . HIS A 1 659 ? 36.236 45.931 42.936 1.00 35.47 652 HIS A CA 1
ATOM 4918 C C . HIS A 1 659 ? 36.576 44.735 43.851 1.00 36.14 652 HIS A C 1
ATOM 4919 O O . HIS A 1 659 ? 37.606 44.716 44.544 1.00 35.79 652 HIS A O 1
ATOM 4926 N N . SER A 1 660 ? 35.691 43.742 43.835 1.00 36.92 653 SER A N 1
ATOM 4927 C CA . SER A 1 660 ? 35.862 42.518 44.603 1.00 37.11 653 SER A CA 1
ATOM 4928 C C . SER A 1 660 ? 35.805 41.307 43.696 1.00 37.59 653 SER A C 1
ATOM 4929 O O . SER A 1 660 ? 35.007 41.290 42.752 1.00 37.88 653 SER A O 1
ATOM 4932 N N . THR A 1 661 ? 36.650 40.310 43.986 1.00 37.68 654 THR A N 1
ATOM 4933 C CA . THR A 1 661 ? 36.631 39.014 43.309 1.00 38.02 654 THR A CA 1
ATOM 4934 C C . THR A 1 661 ? 36.344 37.861 44.291 1.00 38.45 654 THR A C 1
ATOM 4935 O O . THR A 1 661 ? 36.280 36.686 43.901 1.00 38.71 654 THR A O 1
ATOM 4939 N N . ASP A 1 662 ? 36.140 38.196 45.561 1.00 38.42 655 ASP A N 1
ATOM 4940 C CA . ASP A 1 662 ? 35.830 37.189 46.564 1.00 38.59 655 ASP A CA 1
ATOM 4941 C C . ASP A 1 662 ? 34.464 37.394 47.261 1.00 38.21 655 ASP A C 1
ATOM 4942 O O . ASP A 1 662 ? 34.382 37.323 48.501 1.00 38.46 655 ASP A O 1
ATOM 4947 N N . PHE A 1 663 ? 33.406 37.640 46.472 1.00 37.79 656 PHE A N 1
ATOM 4948 C CA . PHE A 1 663 ? 32.011 37.736 46.983 1.00 37.06 656 PHE A CA 1
ATOM 4949 C C . PHE A 1 663 ? 31.840 38.877 47.978 1.00 37.64 656 PHE A C 1
ATOM 4950 O O . PHE A 1 663 ? 30.959 38.818 48.842 1.00 38.65 656 PHE A O 1
ATOM 4958 N N . GLY A 1 664 ? 32.695 39.897 47.895 1.00 37.63 657 GLY A N 1
ATOM 4959 C CA . GLY A 1 664 ? 32.563 41.074 48.742 1.00 37.49 657 GLY A CA 1
ATOM 4960 C C . GLY A 1 664 ? 33.282 41.079 50.092 1.00 38.16 657 GLY A C 1
ATOM 4961 O O . GLY A 1 664 ? 33.175 42.059 50.860 1.00 37.53 657 GLY A O 1
ATOM 4962 N N . ASN A 1 665 ? 34.001 40.001 50.411 1.00 38.32 658 ASN A N 1
ATOM 4963 C CA . ASN A 1 665 ? 34.896 40.026 51.584 1.00 38.72 658 ASN A CA 1
ATOM 4964 C C . ASN A 1 665 ? 35.945 41.144 51.476 1.00 37.79 658 ASN A C 1
ATOM 4965 O O . ASN A 1 665 ? 36.333 41.745 52.491 1.00 38.32 658 ASN A O 1
ATOM 4970 N N . THR A 1 666 ? 36.353 41.431 50.236 1.00 36.41 659 THR A N 1
ATOM 4971 C CA . THR A 1 666 ? 37.490 42.304 49.928 1.00 35.51 659 THR A CA 1
ATOM 4972 C C . THR A 1 666 ? 37.236 43.182 48.700 1.00 34.32 659 THR A C 1
ATOM 4973 O O . THR A 1 666 ? 37.070 42.682 47.589 1.00 33.82 659 THR A O 1
ATOM 4977 N N . PHE A 1 667 ? 37.226 44.487 48.919 1.00 33.29 660 PHE A N 1
ATOM 4978 C CA . PHE A 1 667 ? 37.038 45.479 47.860 1.00 32.65 660 PHE A CA 1
ATOM 4979 C C . PHE A 1 667 ? 38.294 46.313 47.698 1.00 32.03 660 PHE A C 1
ATOM 4980 O O . PHE A 1 667 ? 38.876 46.756 48.690 1.00 31.63 660 PHE A O 1
ATOM 4988 N N . THR A 1 668 ? 38.686 46.530 46.443 1.00 31.69 661 THR A N 1
ATOM 4989 C CA . THR A 1 668 ? 39.884 47.290 46.084 1.00 31.28 661 THR A CA 1
ATOM 4990 C C . THR A 1 668 ? 39.457 48.516 45.291 1.00 31.53 661 THR A C 1
ATOM 4991 O O . THR A 1 668 ? 38.818 48.409 44.245 1.00 31.24 661 THR A O 1
ATOM 4995 N N . ALA A 1 669 ? 39.810 49.683 45.812 1.00 31.84 662 ALA A N 1
ATOM 4996 C CA . ALA A 1 669 ? 39.592 50.937 45.122 1.00 31.98 662 ALA A CA 1
ATOM 4997 C C . ALA A 1 669 ? 40.236 50.953 43.727 1.00 32.35 662 ALA A C 1
ATOM 4998 O O . ALA A 1 669 ? 41.369 50.510 43.552 1.00 32.62 662 ALA A O 1
ATOM 5000 N N . LEU A 1 670 ? 39.491 51.445 42.737 1.00 32.74 663 LEU A N 1
ATOM 5001 C CA . LEU A 1 670 ? 40.064 51.793 41.438 1.00 32.82 663 LEU A CA 1
ATOM 5002 C C . LEU A 1 670 ? 40.778 53.128 41.559 1.00 32.66 663 LEU A C 1
ATOM 5003 O O . LEU A 1 670 ? 40.402 53.970 42.401 1.00 32.48 663 LEU A O 1
ATOM 5008 N N . ALA A 1 671 ? 41.794 53.321 40.720 1.00 32.43 664 ALA A N 1
ATOM 5009 C CA . ALA A 1 671 ? 42.600 54.571 40.702 1.00 32.44 664 ALA A CA 1
ATOM 5010 C C . ALA A 1 671 ? 41.790 55.881 40.747 1.00 32.43 664 ALA A C 1
ATOM 5011 O O . ALA A 1 671 ? 40.824 56.068 39.989 1.00 32.67 664 ALA A O 1
ATOM 5013 N N . GLY A 1 672 ? 42.208 56.783 41.633 1.00 32.69 665 GLY A N 1
ATOM 5014 C CA . GLY A 1 672 ? 41.548 58.075 41.814 1.00 32.83 665 GLY A CA 1
ATOM 5015 C C . GLY A 1 672 ? 40.352 58.039 42.763 1.00 33.10 665 GLY A C 1
ATOM 5016 O O . GLY A 1 672 ? 39.823 59.091 43.153 1.00 33.32 665 GLY A O 1
ATOM 5017 N N . SER A 1 673 ? 39.922 56.835 43.124 1.00 32.98 666 SER A N 1
ATOM 5018 C CA . SER A 1 673 ? 38.934 56.623 44.174 1.00 34.07 666 SER A CA 1
ATOM 5019 C C . SER A 1 673 ? 39.294 57.413 45.454 1.00 34.49 666 SER A C 1
ATOM 5020 O O . SER A 1 673 ? 40.412 57.250 45.984 1.00 33.39 666 SER A O 1
ATOM 5023 N N . GLY A 1 674 ? 38.357 58.263 45.923 1.00 34.64 667 GLY A N 1
ATOM 5024 C CA . GLY A 1 674 ? 38.538 59.126 47.105 1.00 34.22 667 GLY A CA 1
ATOM 5025 C C . GLY A 1 674 ? 39.127 60.501 46.797 1.00 34.98 667 GLY A C 1
ATOM 5026 O O . GLY A 1 674 ? 39.338 61.330 47.697 1.00 34.79 667 GLY A O 1
ATOM 5027 N N . SER A 1 675 ? 39.399 60.766 45.521 1.00 34.71 668 SER A N 1
ATOM 5028 C CA . SER A 1 675 ? 39.900 62.080 45.134 1.00 34.52 668 SER A CA 1
ATOM 5029 C C . SER A 1 675 ? 39.261 62.568 43.827 1.00 34.17 668 SER A C 1
ATOM 5030 O O . SER A 1 675 ? 38.240 63.201 43.853 1.00 33.93 668 SER A O 1
ATOM 5033 N N . SER A 1 676 ? 39.839 62.252 42.684 1.00 34.45 669 SER A N 1
ATOM 5034 C CA . SER A 1 676 ? 39.328 62.806 41.429 1.00 34.58 669 SER A CA 1
ATOM 5035 C C . SER A 1 676 ? 38.183 61.977 40.867 1.00 34.44 669 SER A C 1
ATOM 5036 O O . SER A 1 676 ? 37.424 62.464 40.042 1.00 35.64 669 SER A O 1
ATOM 5039 N N . LEU A 1 677 ? 38.063 60.726 41.300 1.00 33.76 670 LEU A N 1
ATOM 5040 C CA . LEU A 1 677 ? 37.060 59.818 40.746 1.00 33.15 670 LEU A CA 1
ATOM 5041 C C . LEU A 1 677 ? 35.697 60.110 41.349 1.00 33.07 670 LEU A C 1
ATOM 5042 O O . LEU A 1 677 ? 35.507 59.961 42.570 1.00 33.38 670 LEU A O 1
ATOM 5047 N N . ASN A 1 678 ? 34.757 60.504 40.497 1.00 32.05 671 ASN A N 1
ATOM 5048 C CA . ASN A 1 678 ? 33.418 60.849 40.944 1.00 31.74 671 ASN A CA 1
ATOM 5049 C C . ASN A 1 678 ? 32.320 60.243 40.069 1.00 31.04 671 ASN A C 1
ATOM 5050 O O . ASN A 1 678 ? 31.802 60.878 39.164 1.00 30.75 671 ASN A O 1
ATOM 5055 N N . PRO A 1 679 ? 31.932 59.010 40.375 1.00 31.27 672 PRO A N 1
ATOM 5056 C CA . PRO A 1 679 ? 30.964 58.357 39.503 1.00 30.96 672 PRO A CA 1
ATOM 5057 C C . PRO A 1 679 ? 29.535 58.806 39.805 1.00 30.51 672 PRO A C 1
ATOM 5058 O O . PRO A 1 679 ? 29.178 58.972 40.981 1.00 30.66 672 PRO A O 1
ATOM 5062 N N . ALA A 1 680 ? 28.734 59.050 38.765 1.00 29.90 673 ALA A N 1
ATOM 5063 C CA . ALA A 1 680 ? 27.282 59.191 38.971 1.00 29.30 673 ALA A CA 1
ATOM 5064 C C . ALA A 1 680 ? 26.586 57.844 38.744 1.00 29.47 673 ALA A C 1
ATOM 5065 O O . ALA A 1 680 ? 25.810 57.391 39.585 1.00 29.80 673 ALA A O 1
ATOM 5067 N N . VAL A 1 681 ? 26.863 57.201 37.611 1.00 28.95 674 VAL A N 1
ATOM 5068 C CA . VAL A 1 681 ? 26.231 55.907 37.306 1.00 28.96 674 VAL A CA 1
ATOM 5069 C C . VAL A 1 681 ? 27.281 55.012 36.666 1.00 28.93 674 VAL A C 1
ATOM 5070 O O . VAL A 1 681 ? 28.176 55.498 35.958 1.00 29.00 674 VAL A O 1
ATOM 5074 N N . PHE A 1 682 ? 27.207 53.718 36.934 1.00 28.77 675 PHE A N 1
ATOM 5075 C CA . PHE A 1 682 ? 28.310 52.833 36.548 1.00 28.89 675 PHE A CA 1
ATOM 5076 C C . PHE A 1 682 ? 27.835 51.467 36.038 1.00 29.06 675 PHE A C 1
ATOM 5077 O O . PHE A 1 682 ? 26.843 50.940 36.499 1.00 27.18 675 PHE A O 1
ATOM 5085 N N . SER A 1 683 ? 28.557 50.914 35.065 1.00 30.50 676 SER A N 1
ATOM 5086 C CA . SER A 1 683 ? 28.174 49.621 34.504 1.00 31.79 676 SER A CA 1
ATOM 5087 C C . SER A 1 683 ? 29.297 48.799 33.912 1.00 32.34 676 SER A C 1
ATOM 5088 O O . SER A 1 683 ? 30.404 49.273 33.697 1.00 33.14 676 SER A O 1
ATOM 5091 N N . ILE A 1 684 ? 28.941 47.560 33.627 1.00 33.33 677 ILE A N 1
ATOM 5092 C CA . ILE A 1 684 ? 29.812 46.486 33.188 1.00 33.79 677 ILE A CA 1
ATOM 5093 C C . ILE A 1 684 ? 29.308 46.059 31.828 1.00 33.92 677 ILE A C 1
ATOM 5094 O O . ILE A 1 684 ? 28.111 46.156 31.570 1.00 34.05 677 ILE A O 1
ATOM 5099 N N . GLY A 1 685 ? 30.219 45.613 30.966 1.00 34.30 678 GLY A N 1
ATOM 5100 C CA . GLY A 1 685 ? 29.884 44.951 29.701 1.00 35.06 678 GLY A CA 1
ATOM 5101 C C . GLY A 1 685 ? 31.000 44.013 29.259 1.00 36.14 678 GLY A C 1
ATOM 5102 O O . GLY A 1 685 ? 32.047 43.947 29.900 1.00 36.06 678 GLY A O 1
ATOM 5103 N N . ALA A 1 686 ? 30.782 43.305 28.151 1.00 37.25 679 ALA A N 1
ATOM 5104 C CA . ALA A 1 686 ? 31.715 42.293 27.640 1.00 38.56 679 ALA A CA 1
ATOM 5105 C C . ALA A 1 686 ? 33.147 42.808 27.528 1.00 39.41 679 ALA A C 1
ATOM 5106 O O . ALA A 1 686 ? 33.345 43.940 27.108 1.00 39.60 679 ALA A O 1
ATOM 5108 N N . PRO A 1 687 ? 34.148 41.954 27.848 1.00 40.11 680 PRO A N 1
ATOM 5109 C CA . PRO A 1 687 ? 35.547 42.374 27.780 1.00 40.44 680 PRO A CA 1
ATOM 5110 C C . PRO A 1 687 ? 36.027 42.454 26.337 1.00 40.82 680 PRO A C 1
ATOM 5111 O O . PRO A 1 687 ? 35.434 41.825 25.467 1.00 40.44 680 PRO A O 1
ATOM 5115 N N . GLN A 1 688 ? 37.089 43.227 26.100 1.00 41.53 681 GLN A N 1
ATOM 5116 C CA . GLN A 1 688 ? 37.698 43.338 24.782 1.00 42.01 681 GLN A CA 1
ATOM 5117 C C . GLN A 1 688 ? 38.204 41.993 24.268 1.00 43.01 681 GLN A C 1
ATOM 5118 O O . GLN A 1 688 ? 37.972 41.636 23.129 1.00 43.36 681 GLN A O 1
ATOM 5124 N N . THR A 1 689 ? 38.903 41.252 25.111 1.00 44.30 682 THR A N 1
ATOM 5125 C CA . THR A 1 689 ? 39.399 39.948 24.719 1.00 45.93 682 THR A CA 1
ATOM 5126 C C . THR A 1 689 ? 38.733 38.893 25.602 1.00 46.76 682 THR A C 1
ATOM 5127 O O . THR A 1 689 ? 38.451 39.152 26.774 1.00 47.15 682 THR A O 1
ATOM 5131 N N . PRO A 1 690 ? 38.478 37.700 25.050 1.00 47.60 683 PRO A N 1
ATOM 5132 C CA . PRO A 1 690 ? 37.616 36.761 25.791 1.00 48.10 683 PRO A CA 1
ATOM 5133 C C . PRO A 1 690 ? 38.123 36.473 27.207 1.00 48.45 683 PRO A C 1
ATOM 5134 O O . PRO A 1 690 ? 39.291 36.115 27.415 1.00 48.25 683 PRO A O 1
ATOM 5138 N N . ASN A 1 691 ? 37.235 36.683 28.172 1.00 48.65 684 ASN A N 1
ATOM 5139 C CA . ASN A 1 691 ? 37.476 36.325 29.568 1.00 48.43 684 ASN A CA 1
ATOM 5140 C C . ASN A 1 691 ? 38.606 37.113 30.292 1.00 47.34 684 ASN A C 1
ATOM 5141 O O . ASN A 1 691 ? 39.021 36.784 31.427 1.00 47.55 684 ASN A O 1
ATOM 5146 N N . ALA A 1 692 ? 39.063 38.191 29.654 1.00 45.24 685 ALA A N 1
ATOM 5147 C CA . ALA A 1 692 ? 39.794 39.240 30.373 1.00 43.02 685 ALA A CA 1
ATOM 5148 C C . ALA A 1 692 ? 38.824 39.933 31.347 1.00 41.67 685 ALA A C 1
ATOM 5149 O O . ALA A 1 692 ? 37.667 39.530 31.452 1.00 40.71 685 ALA A O 1
ATOM 5151 N N . THR A 1 693 ? 39.283 40.940 32.086 1.00 40.65 686 THR A N 1
ATOM 5152 C CA . THR A 1 693 ? 38.367 41.606 32.998 1.00 40.10 686 THR A CA 1
ATOM 5153 C C . THR A 1 693 ? 37.346 42.429 32.176 1.00 39.80 686 THR A C 1
ATOM 5154 O O . THR A 1 693 ? 37.666 42.975 31.097 1.00 39.35 686 THR A O 1
ATOM 5158 N N . GLU A 1 694 ? 36.113 42.469 32.671 1.00 38.74 687 GLU A N 1
ATOM 5159 C CA . GLU A 1 694 ? 35.007 43.014 31.895 1.00 38.03 687 GLU A CA 1
ATOM 5160 C C . GLU A 1 694 ? 35.231 44.511 31.708 1.00 37.25 687 GLU A C 1
ATOM 5161 O O . GLU A 1 694 ? 35.936 45.135 32.513 1.00 37.13 687 GLU A O 1
ATOM 5167 N N . THR A 1 695 ? 34.694 45.079 30.629 1.00 36.07 688 THR A N 1
ATOM 5168 C CA . THR A 1 695 ? 34.894 46.513 30.413 1.00 35.05 688 THR A CA 1
ATOM 5169 C C . THR A 1 695 ? 33.946 47.348 31.260 1.00 34.53 688 THR A C 1
ATOM 5170 O O . THR A 1 695 ? 32.835 46.912 31.576 1.00 35.06 688 THR A O 1
ATOM 5174 N N . LEU A 1 696 ? 34.417 48.509 31.694 1.00 32.97 689 LEU A N 1
ATOM 5175 C CA . LEU A 1 696 ? 33.659 49.295 32.629 1.00 31.90 689 LEU A CA 1
ATOM 5176 C C . LEU A 1 696 ? 33.106 50.454 31.841 1.00 31.95 689 LEU A C 1
ATOM 5177 O O . LEU A 1 696 ? 33.708 50.854 30.850 1.00 32.56 689 LEU A O 1
ATOM 5182 N N . PHE A 1 697 ? 31.963 50.992 32.260 1.00 31.02 690 PHE A N 1
ATOM 5183 C CA . PHE A 1 697 ? 31.458 52.245 31.703 1.00 29.54 690 PHE A CA 1
ATOM 5184 C C . PHE A 1 697 ? 31.049 53.131 32.839 1.00 29.81 690 PHE A C 1
ATOM 5185 O O . PHE A 1 697 ? 30.586 52.649 33.871 1.00 30.09 690 PHE A O 1
ATOM 5193 N N . LEU A 1 698 ? 31.191 54.435 32.618 1.00 29.80 691 LEU A N 1
ATOM 5194 C CA . LEU A 1 698 ? 30.947 55.444 33.613 1.00 28.93 691 LEU A CA 1
ATOM 5195 C C . LEU A 1 698 ? 30.380 56.686 32.971 1.00 28.58 691 LEU A C 1
ATOM 5196 O O . LEU A 1 698 ? 30.900 57.148 31.945 1.00 28.17 691 LEU A O 1
ATOM 5201 N N . TRP A 1 699 ? 29.332 57.227 33.586 1.00 27.94 692 TRP A N 1
ATOM 5202 C CA . TRP A 1 699 ? 29.005 58.638 33.456 1.00 27.34 692 TRP A CA 1
ATOM 5203 C C . TRP A 1 699 ? 29.459 59.332 34.729 1.00 27.29 692 TRP A C 1
ATOM 5204 O O . TRP A 1 699 ? 28.952 59.027 35.822 1.00 27.51 692 TRP A O 1
ATOM 5215 N N . GLY A 1 700 ? 30.371 60.285 34.589 1.00 26.90 693 GLY A N 1
ATOM 5216 C CA . GLY A 1 700 ? 30.904 61.003 35.747 1.00 27.22 693 GLY A CA 1
ATOM 5217 C C . GLY A 1 700 ? 32.253 61.610 35.418 1.00 27.65 693 GLY A C 1
ATOM 5218 O O . GLY A 1 700 ? 32.582 61.760 34.246 1.00 27.97 693 GLY A O 1
ATOM 5219 N N . ILE A 1 701 ? 33.010 61.983 36.452 1.00 27.52 694 ILE A N 1
ATOM 5220 C CA . ILE A 1 701 ? 34.366 62.447 36.303 1.00 27.60 694 ILE A CA 1
ATOM 5221 C C . ILE A 1 701 ? 35.261 61.273 36.656 1.00 28.49 694 ILE A C 1
ATOM 5222 O O . ILE A 1 701 ? 35.242 60.831 37.797 1.00 28.98 694 ILE A O 1
ATOM 5227 N N . PRO A 1 702 ? 36.028 60.747 35.672 1.00 28.66 695 PRO A N 1
ATOM 5228 C CA . PRO A 1 702 ? 36.861 59.557 35.863 1.00 28.78 695 PRO A CA 1
ATOM 5229 C C . PRO A 1 702 ? 38.305 59.803 36.373 1.00 29.77 695 PRO A C 1
ATOM 5230 O O . PRO A 1 702 ? 38.925 58.870 36.923 1.00 29.43 695 PRO A O 1
ATOM 5234 N N . SER A 1 703 ? 38.848 61.012 36.176 1.00 30.47 696 SER A N 1
ATOM 5235 C CA . SER A 1 703 ? 40.232 61.318 36.619 1.00 31.48 696 SER A CA 1
ATOM 5236 C C . SER A 1 703 ? 40.433 62.822 36.758 1.00 32.89 696 SER A C 1
ATOM 5237 O O . SER A 1 703 ? 39.491 63.601 36.560 1.00 33.44 696 SER A O 1
ATOM 5240 N N . ALA A 1 704 ? 41.646 63.247 37.106 1.00 33.60 697 ALA A N 1
ATOM 5241 C CA . ALA A 1 704 ? 41.826 64.650 37.496 1.00 34.47 697 ALA A CA 1
ATOM 5242 C C . ALA A 1 704 ? 41.804 65.613 36.305 1.00 34.35 697 ALA A C 1
ATOM 5243 O O . ALA A 1 704 ? 41.587 66.819 36.480 1.00 33.66 697 ALA A O 1
ATOM 5245 N N . SER A 1 705 ? 42.033 65.068 35.112 1.00 34.16 698 SER A N 1
ATOM 5246 C CA . SER A 1 705 ? 42.260 65.883 33.907 1.00 35.00 698 SER A CA 1
ATOM 5247 C C . SER A 1 705 ? 41.215 65.604 32.825 1.00 35.12 698 SER A C 1
ATOM 5248 O O . SER A 1 705 ? 41.364 66.043 31.680 1.00 35.99 698 SER A O 1
ATOM 5251 N N . GLN A 1 706 ? 40.179 64.855 33.188 1.00 34.18 699 GLN A N 1
ATOM 5252 C CA . GLN A 1 706 ? 39.142 64.500 32.259 1.00 33.11 699 GLN A CA 1
ATOM 5253 C C . GLN A 1 706 ? 37.825 65.041 32.788 1.00 33.06 699 GLN A C 1
ATOM 5254 O O . GLN A 1 706 ? 37.563 64.941 33.990 1.00 33.48 699 GLN A O 1
ATOM 5260 N N . PRO A 1 707 ? 37.006 65.656 31.905 1.00 32.31 700 PRO A N 1
ATOM 5261 C CA . PRO A 1 707 ? 35.745 66.254 32.368 1.00 31.28 700 PRO A CA 1
ATOM 5262 C C . PRO A 1 707 ? 34.626 65.222 32.474 1.00 30.54 700 PRO A C 1
ATOM 5263 O O . PRO A 1 707 ? 34.797 64.073 32.024 1.00 29.33 700 PRO A O 1
ATOM 5267 N N . GLU A 1 708 ? 33.502 65.649 33.070 1.00 29.11 701 GLU A N 1
ATOM 5268 C CA . GLU A 1 708 ? 32.293 64.852 33.135 1.00 27.97 701 GLU A CA 1
ATOM 5269 C C . GLU A 1 708 ? 31.825 64.442 31.737 1.00 27.94 701 GLU A C 1
ATOM 5270 O O . GLU A 1 708 ? 31.613 65.301 30.862 1.00 28.76 701 GLU A O 1
ATOM 5276 N N . GLY A 1 709 ? 31.647 63.137 31.537 1.00 27.29 702 GLY A N 1
ATOM 5277 C CA . GLY A 1 709 ? 31.200 62.601 30.261 1.00 26.86 702 GLY A CA 1
ATOM 5278 C C . GLY A 1 709 ? 31.002 61.114 30.379 1.00 27.11 702 GLY A C 1
ATOM 5279 O O . GLY A 1 709 ? 31.022 60.594 31.490 1.00 27.59 702 GLY A O 1
ATOM 5280 N N . LEU A 1 710 ? 30.781 60.439 29.245 1.00 26.95 703 LEU A N 1
ATOM 5281 C CA . LEU A 1 710 ? 30.676 58.977 29.179 1.00 27.01 703 LEU A CA 1
ATOM 5282 C C . LEU A 1 710 ? 32.057 58.401 28.920 1.00 27.33 703 LEU A C 1
ATOM 5283 O O . LEU A 1 710 ? 32.729 58.827 27.977 1.00 27.68 703 LEU A O 1
ATOM 5288 N N . TYR A 1 711 ? 32.481 57.440 29.742 1.00 27.52 704 TYR A N 1
ATOM 5289 C CA . TYR A 1 711 ? 33.816 56.841 29.620 1.00 27.10 704 TYR A CA 1
ATOM 5290 C C . TYR A 1 711 ? 33.765 55.329 29.697 1.00 27.97 704 TYR A C 1
ATOM 5291 O O . TYR A 1 711 ? 32.849 54.763 30.312 1.00 28.36 704 TYR A O 1
ATOM 5300 N N . MET A 1 712 ? 34.748 54.671 29.088 1.00 28.18 705 MET A N 1
ATOM 5301 C CA . MET A 1 712 ? 34.905 53.238 29.230 1.00 29.87 705 MET A CA 1
ATOM 5302 C C . MET A 1 712 ? 36.349 52.872 29.631 1.00 29.33 705 MET A C 1
ATOM 5303 O O . MET A 1 712 ? 37.275 53.615 29.364 1.00 30.30 705 MET A O 1
ATOM 5308 N N . SER A 1 713 ? 36.535 51.742 30.297 1.00 29.42 706 SER A N 1
ATOM 5309 C CA . SER A 1 713 ? 37.867 51.297 30.689 1.00 29.70 706 SER A CA 1
ATOM 5310 C C . SER A 1 713 ? 37.978 49.804 30.474 1.00 30.17 706 SER A C 1
ATOM 5311 O O . SER A 1 713 ? 37.066 49.058 30.804 1.00 31.28 706 SER A O 1
ATOM 5314 N N . THR A 1 714 ? 39.091 49.373 29.897 1.00 30.74 707 THR A N 1
ATOM 5315 C CA . THR A 1 714 ? 39.324 47.965 29.604 1.00 30.59 707 THR A CA 1
ATOM 5316 C C . THR A 1 714 ? 40.395 47.421 30.531 1.00 30.85 707 THR A C 1
ATOM 5317 O O . THR A 1 714 ? 40.706 46.241 30.476 1.00 30.11 707 THR A O 1
ATOM 5321 N N . ASP A 1 715 ? 40.946 48.276 31.397 1.00 31.85 708 ASP A N 1
ATOM 5322 C CA . ASP A 1 715 ? 41.954 47.817 32.384 1.00 33.00 708 ASP A CA 1
ATOM 5323 C C . ASP A 1 715 ? 41.601 48.088 33.855 1.00 32.69 708 ASP A C 1
ATOM 5324 O O . ASP A 1 715 ? 42.436 48.527 34.632 1.00 33.30 708 ASP A O 1
ATOM 5329 N N . ASN A 1 716 ? 40.360 47.809 34.224 1.00 33.17 709 ASN A N 1
ATOM 5330 C CA . ASN A 1 716 ? 39.828 48.073 35.571 1.00 33.64 709 ASN A CA 1
ATOM 5331 C C . ASN A 1 716 ? 40.091 49.476 36.125 1.00 33.03 709 ASN A C 1
ATOM 5332 O O . ASN A 1 716 ? 40.402 49.647 37.287 1.00 33.11 709 ASN A O 1
ATOM 5337 N N . GLY A 1 717 ? 39.975 50.483 35.275 1.00 33.12 710 GLY A N 1
ATOM 5338 C CA . GLY A 1 717 ? 40.060 51.850 35.735 1.00 32.71 710 GLY A CA 1
ATOM 5339 C C . GLY A 1 717 ? 41.446 52.458 35.721 1.00 32.96 710 GLY A C 1
ATOM 5340 O O . GLY A 1 717 ? 41.650 53.540 36.275 1.00 32.40 710 GLY A O 1
ATOM 5341 N N . GLY A 1 718 ? 42.412 51.784 35.094 1.00 32.53 711 GLY A N 1
ATOM 5342 C CA . GLY A 1 718 ? 43.705 52.436 34.873 1.00 32.12 711 GLY A CA 1
ATOM 5343 C C . GLY A 1 718 ? 43.563 53.556 33.840 1.00 31.88 711 GLY A C 1
ATOM 5344 O O . GLY A 1 718 ? 44.134 54.614 33.976 1.00 29.93 711 GLY A O 1
ATOM 5345 N N . LEU A 1 719 ? 42.799 53.286 32.790 1.00 32.48 712 LEU A N 1
ATOM 5346 C CA . LEU A 1 719 ? 42.641 54.215 31.709 1.00 33.80 712 LEU A CA 1
ATOM 5347 C C . LEU A 1 719 ? 41.172 54.310 31.294 1.00 34.25 712 LEU A C 1
ATOM 5348 O O . LEU A 1 719 ? 40.522 53.297 31.044 1.00 34.48 712 LEU A O 1
ATOM 5353 N N . TRP A 1 720 ? 40.659 55.536 31.240 1.00 34.42 713 TRP A N 1
ATOM 5354 C CA . TRP A 1 720 ? 39.298 55.786 30.818 1.00 34.56 713 TRP A CA 1
ATOM 5355 C C . TRP A 1 720 ? 39.316 56.513 29.475 1.00 35.25 713 TRP A C 1
ATOM 5356 O O . TRP A 1 720 ? 39.887 57.623 29.361 1.00 34.13 713 TRP A O 1
ATOM 5367 N N . THR A 1 721 ? 38.680 55.921 28.463 1.00 35.27 714 THR A N 1
ATOM 5368 C CA . THR A 1 721 ? 38.607 56.615 27.175 1.00 36.02 714 THR A CA 1
ATOM 5369 C C . THR A 1 721 ? 37.220 57.281 27.028 1.00 35.55 714 THR A C 1
ATOM 5370 O O . THR A 1 721 ? 36.220 56.689 27.382 1.00 35.76 714 THR A O 1
ATOM 5374 N N . ARG A 1 722 ? 37.198 58.521 26.535 1.00 34.80 715 ARG A N 1
ATOM 5375 C CA . ARG A 1 722 ? 35.979 59.301 26.306 1.00 33.52 715 ARG A CA 1
ATOM 5376 C C . ARG A 1 722 ? 35.152 58.733 25.156 1.00 32.77 715 ARG A C 1
ATOM 5377 O O . ARG A 1 722 ? 35.678 58.533 24.065 1.00 32.34 715 ARG A O 1
ATOM 5385 N N . LEU A 1 723 ? 33.863 58.506 25.395 1.00 32.07 716 LEU A N 1
ATOM 5386 C CA . LEU A 1 723 ? 32.950 57.984 24.374 1.00 31.88 716 LEU A CA 1
ATOM 5387 C C . LEU A 1 723 ? 32.067 59.059 23.716 1.00 31.63 716 LEU A C 1
ATOM 5388 O O . LEU A 1 723 ? 31.780 58.963 22.528 1.00 31.54 716 LEU A O 1
ATOM 5393 N N . ASN A 1 724 ? 31.610 60.044 24.494 1.00 30.71 717 ASN A N 1
ATOM 5394 C CA . ASN A 1 724 ? 30.821 61.121 23.946 1.00 30.31 717 ASN A CA 1
ATOM 5395 C C . ASN A 1 724 ? 31.702 62.334 23.689 1.00 30.35 717 ASN A C 1
ATOM 5396 O O . ASN A 1 724 ? 32.926 62.194 23.532 1.00 30.46 717 ASN A O 1
ATOM 5401 N N . ASP A 1 725 ? 31.083 63.508 23.612 1.00 29.59 718 ASP A N 1
ATOM 5402 C CA . ASP A 1 725 ? 31.827 64.758 23.465 1.00 29.70 718 ASP A CA 1
ATOM 5403 C C . ASP A 1 725 ? 31.017 65.918 24.071 1.00 29.45 718 ASP A C 1
ATOM 5404 O O . ASP A 1 725 ? 29.944 65.684 24.658 1.00 29.75 718 ASP A O 1
ATOM 5409 N N . ASP A 1 726 ? 31.528 67.138 23.926 1.00 28.79 719 ASP A N 1
ATOM 5410 C CA . ASP A 1 726 ? 30.975 68.336 24.581 1.00 29.31 719 ASP A CA 1
ATOM 5411 C C . ASP A 1 726 ? 29.566 68.684 24.104 1.00 29.61 719 ASP A C 1
ATOM 5412 O O . ASP A 1 726 ? 28.798 69.341 24.810 1.00 30.13 719 ASP A O 1
ATOM 5417 N N . ALA A 1 727 ? 29.224 68.200 22.908 1.00 29.85 720 ALA A N 1
ATOM 5418 C CA . ALA A 1 727 ? 27.932 68.477 22.279 1.00 29.30 720 ALA A CA 1
ATOM 5419 C C . ALA A 1 727 ? 26.967 67.320 22.471 1.00 28.80 720 ALA A C 1
ATOM 5420 O O . ALA A 1 727 ? 25.822 67.375 22.015 1.00 29.01 720 ALA A O 1
ATOM 5422 N N . HIS A 1 728 ? 27.441 66.265 23.125 1.00 28.41 721 HIS A N 1
ATOM 5423 C CA . HIS A 1 728 ? 26.629 65.070 23.357 1.00 28.48 721 HIS A CA 1
ATOM 5424 C C . HIS A 1 728 ? 26.579 64.651 24.840 1.00 27.75 721 HIS A C 1
ATOM 5425 O O . HIS A 1 728 ? 27.082 63.603 25.234 1.00 27.89 721 HIS A O 1
ATOM 5432 N N . ASN A 1 729 ? 25.960 65.497 25.656 1.00 26.69 722 ASN A N 1
ATOM 5433 C CA . ASN A 1 729 ? 25.755 65.177 27.058 1.00 25.86 722 ASN A CA 1
ATOM 5434 C C . ASN A 1 729 ? 24.328 64.791 27.382 1.00 25.00 722 ASN A C 1
ATOM 5435 O O . ASN A 1 729 ? 24.105 63.932 28.208 1.00 24.56 722 ASN A O 1
ATOM 5440 N N . TYR A 1 730 ? 23.371 65.448 26.740 1.00 25.11 723 TYR A N 1
ATOM 5441 C CA . TYR A 1 730 ? 21.958 65.093 26.844 1.00 25.55 723 TYR A CA 1
ATOM 5442 C C . TYR A 1 730 ? 21.349 65.418 28.221 1.00 25.85 723 TYR A C 1
ATOM 5443 O O . TYR A 1 730 ? 20.283 64.896 28.547 1.00 26.99 723 TYR A O 1
ATOM 5452 N N . GLY A 1 731 ? 21.989 66.274 29.011 1.00 25.20 724 GLY A N 1
ATOM 5453 C CA . GLY A 1 731 ? 21.555 66.512 30.396 1.00 25.57 724 GLY A CA 1
ATOM 5454 C C . GLY A 1 731 ? 22.380 65.700 31.406 1.00 25.98 724 GLY A C 1
ATOM 5455 O O . GLY A 1 731 ? 22.359 65.988 32.627 1.00 26.44 724 GLY A O 1
ATOM 5456 N N . GLY A 1 732 ? 23.134 64.721 30.896 1.00 24.73 725 GLY A N 1
ATOM 5457 C CA . GLY A 1 732 ? 23.862 63.780 31.731 1.00 24.99 725 GLY A CA 1
ATOM 5458 C C . GLY A 1 732 ? 23.055 62.509 31.905 1.00 24.83 725 GLY A C 1
ATOM 5459 O O . GLY A 1 732 ? 21.841 62.561 31.992 1.00 24.87 725 GLY A O 1
ATOM 5460 N N . ALA A 1 733 ? 23.720 61.360 31.928 1.00 24.80 726 ALA A N 1
ATOM 5461 C CA . ALA A 1 733 ? 23.020 60.103 32.122 1.00 24.89 726 ALA A CA 1
ATOM 5462 C C . ALA A 1 733 ? 22.661 59.859 33.583 1.00 25.84 726 ALA A C 1
ATOM 5463 O O . ALA A 1 733 ? 23.407 60.207 34.520 1.00 26.28 726 ALA A O 1
ATOM 5465 N N . THR A 1 734 ? 21.500 59.251 33.774 1.00 26.95 727 THR A N 1
ATOM 5466 C CA . THR A 1 734 ? 21.010 58.893 35.097 1.00 26.53 727 THR A CA 1
ATOM 5467 C C . THR A 1 734 ? 20.831 57.385 35.179 1.00 27.13 727 THR A C 1
ATOM 5468 O O . THR A 1 734 ? 20.557 56.842 36.242 1.00 28.07 727 THR A O 1
ATOM 5472 N N . VAL A 1 735 ? 20.980 56.706 34.044 1.00 27.01 728 VAL A N 1
ATOM 5473 C CA . VAL A 1 735 ? 20.872 55.249 33.986 1.00 27.01 728 VAL A CA 1
ATOM 5474 C C . VAL A 1 735 ? 21.913 54.778 32.986 1.00 27.67 728 VAL A C 1
ATOM 5475 O O . VAL A 1 735 ? 22.278 55.504 32.033 1.00 28.30 728 VAL A O 1
ATOM 5479 N N . ILE A 1 736 ? 22.402 53.567 33.181 1.00 27.62 729 ILE A N 1
ATOM 5480 C CA . ILE A 1 736 ? 23.458 53.065 32.327 1.00 27.94 729 ILE A CA 1
ATOM 5481 C C . ILE A 1 736 ? 23.481 51.545 32.395 1.00 28.45 729 ILE A C 1
ATOM 5482 O O . ILE A 1 736 ? 23.333 50.975 33.453 1.00 28.35 729 ILE A O 1
ATOM 5487 N N . SER A 1 737 ? 23.615 50.892 31.248 1.00 29.19 730 SER A N 1
ATOM 5488 C CA . SER A 1 737 ? 23.875 49.462 31.237 1.00 29.27 730 SER A CA 1
ATOM 5489 C C . SER A 1 737 ? 24.841 49.117 30.108 1.00 29.93 730 SER A C 1
ATOM 5490 O O . SER A 1 737 ? 24.703 49.606 28.989 1.00 29.88 730 SER A O 1
ATOM 5493 N N . GLY A 1 738 ? 25.831 48.277 30.417 1.00 30.71 731 GLY A N 1
ATOM 5494 C CA . GLY A 1 738 ? 26.679 47.674 29.384 1.00 29.87 731 GLY A CA 1
ATOM 5495 C C . GLY A 1 738 ? 25.857 46.578 28.750 1.00 30.29 731 GLY A C 1
ATOM 5496 O O . GLY A 1 738 ? 24.669 46.425 29.068 1.00 28.40 731 GLY A O 1
ATOM 5497 N N . ASP A 1 739 ? 26.501 45.827 27.858 1.00 31.37 732 ASP A N 1
ATOM 5498 C CA . ASP A 1 739 ? 25.890 44.746 27.110 1.00 33.24 732 ASP A CA 1
ATOM 5499 C C . ASP A 1 739 ? 26.841 43.555 27.210 1.00 34.05 732 ASP A C 1
ATOM 5500 O O . ASP A 1 739 ? 27.989 43.665 26.836 1.00 35.33 732 ASP A O 1
ATOM 5505 N N . PRO A 1 740 ? 26.381 42.422 27.763 1.00 34.79 733 PRO A N 1
ATOM 5506 C CA . PRO A 1 740 ? 27.260 41.254 27.940 1.00 34.79 733 PRO A CA 1
ATOM 5507 C C . PRO A 1 740 ? 27.676 40.525 26.653 1.00 35.48 733 PRO A C 1
ATOM 5508 O O . PRO A 1 740 ? 28.643 39.764 26.681 1.00 35.52 733 PRO A O 1
ATOM 5512 N N . ARG A 1 741 ? 26.974 40.765 25.547 1.00 36.20 734 ARG A N 1
ATOM 5513 C CA . ARG A 1 741 ? 27.275 40.101 24.260 1.00 36.79 734 ARG A CA 1
ATOM 5514 C C . ARG A 1 741 ? 28.057 40.970 23.242 1.00 36.45 734 ARG A C 1
ATOM 5515 O O . ARG A 1 741 ? 28.477 40.447 22.212 1.00 36.21 734 ARG A O 1
ATOM 5523 N N . ILE A 1 742 ? 28.193 42.282 23.490 1.00 36.00 735 ILE A N 1
ATOM 5524 C CA . ILE A 1 742 ? 28.887 43.181 22.551 1.00 35.12 735 ILE A CA 1
ATOM 5525 C C . ILE A 1 742 ? 29.889 44.065 23.275 1.00 35.47 735 ILE A C 1
ATOM 5526 O O . ILE A 1 742 ? 29.529 44.820 24.185 1.00 35.69 735 ILE A O 1
ATOM 5531 N N . TYR A 1 743 ? 31.153 43.940 22.882 1.00 34.68 736 TYR A N 1
ATOM 5532 C CA . TYR A 1 743 ? 32.217 44.739 23.444 1.00 34.27 736 TYR A CA 1
ATOM 5533 C C . TYR A 1 743 ? 32.091 46.175 22.969 1.00 33.95 736 TYR A C 1
ATOM 5534 O O . TYR A 1 743 ? 31.940 46.440 21.762 1.00 34.30 736 TYR A O 1
ATOM 5543 N N . GLY A 1 744 ? 32.153 47.097 23.920 1.00 33.23 737 GLY A N 1
ATOM 5544 C CA . GLY A 1 744 ? 32.274 48.500 23.586 1.00 32.11 737 GLY A CA 1
ATOM 5545 C C . GLY A 1 744 ? 30.942 49.181 23.462 1.00 32.54 737 GLY A C 1
ATOM 5546 O O . GLY A 1 744 ? 30.896 50.350 23.080 1.00 32.93 737 GLY A O 1
ATOM 5547 N N . ARG A 1 745 ? 29.868 48.441 23.762 1.00 32.10 738 ARG A N 1
ATOM 5548 C CA . ARG A 1 745 ? 28.496 48.937 23.704 1.00 32.57 738 ARG A CA 1
ATOM 5549 C C . ARG A 1 745 ? 27.979 49.374 25.088 1.00 32.59 738 ARG A C 1
ATOM 5550 O O . ARG A 1 745 ? 27.999 48.575 26.043 1.00 32.64 738 ARG A O 1
ATOM 5558 N N . VAL A 1 746 ? 27.513 50.616 25.194 1.00 31.92 739 VAL A N 1
ATOM 5559 C CA . VAL A 1 746 ? 26.722 51.028 26.366 1.00 31.74 739 VAL A CA 1
ATOM 5560 C C . VAL A 1 746 ? 25.415 51.673 25.998 1.00 31.68 739 VAL A C 1
ATOM 5561 O O . VAL A 1 746 ? 25.316 52.374 24.984 1.00 31.62 739 VAL A O 1
ATOM 5565 N N . TYR A 1 747 ? 24.455 51.499 26.899 1.00 31.36 740 TYR A N 1
ATOM 5566 C CA . TYR A 1 747 ? 23.171 52.170 26.857 1.00 30.95 740 TYR A CA 1
ATOM 5567 C C . TYR A 1 747 ? 23.149 53.184 27.977 1.00 30.63 740 TYR A C 1
ATOM 5568 O O . TYR A 1 747 ? 23.371 52.836 29.143 1.00 30.64 740 TYR A O 1
ATOM 5577 N N . ILE A 1 748 ? 22.859 54.425 27.618 1.00 29.95 741 ILE A N 1
ATOM 5578 C CA . ILE A 1 748 ? 22.581 55.460 28.599 1.00 30.01 741 ILE A CA 1
ATOM 5579 C C . ILE A 1 748 ? 21.142 55.966 28.500 1.00 29.84 741 ILE A C 1
ATOM 5580 O O . ILE A 1 748 ? 20.600 56.209 27.413 1.00 29.26 741 ILE A O 1
ATOM 5585 N N . GLY A 1 749 ? 20.521 56.101 29.664 1.00 30.23 742 GLY A N 1
ATOM 5586 C CA . GLY A 1 749 ? 19.185 56.668 29.761 1.00 29.49 742 GLY A CA 1
ATOM 5587 C C . GLY A 1 749 ? 19.347 57.995 30.441 1.00 29.27 742 GLY A C 1
ATOM 5588 O O . GLY A 1 749 ? 20.252 58.164 31.253 1.00 29.61 742 GLY A O 1
ATOM 5589 N N . MET A 1 750 ? 18.500 58.955 30.099 1.00 29.18 743 MET A N 1
ATOM 5590 C CA . MET A 1 750 ? 18.528 60.224 30.818 1.00 29.80 743 MET A CA 1
ATOM 5591 C C . MET A 1 750 ? 17.159 60.719 31.250 1.00 29.48 743 MET A C 1
ATOM 5592 O O . MET A 1 750 ? 16.132 60.100 30.961 1.00 28.92 743 MET A O 1
ATOM 5597 N N . ASN A 1 751 ? 17.153 61.809 32.004 1.00 29.49 744 ASN A N 1
ATOM 5598 C CA . ASN A 1 751 ? 15.899 62.318 32.505 1.00 29.67 744 ASN A CA 1
ATOM 5599 C C . ASN A 1 751 ? 15.411 63.369 31.559 1.00 29.46 744 ASN A C 1
ATOM 5600 O O . ASN A 1 751 ? 15.688 64.551 31.739 1.00 30.21 744 ASN A O 1
ATOM 5605 N N . GLY A 1 752 ? 14.739 62.923 30.509 1.00 29.39 745 GLY A N 1
ATOM 5606 C CA . GLY A 1 752 ? 14.200 63.829 29.510 1.00 28.86 745 GLY A CA 1
ATOM 5607 C C . GLY A 1 752 ? 14.822 63.750 28.133 1.00 28.76 745 GLY A C 1
ATOM 5608 O O . GLY A 1 752 ? 14.430 64.505 27.270 1.00 29.41 745 GLY A O 1
ATOM 5609 N N . ARG A 1 753 ? 15.783 62.851 27.915 1.00 28.19 746 ARG A N 1
ATOM 5610 C CA . ARG A 1 753 ? 16.335 62.646 26.573 1.00 27.32 746 ARG A CA 1
ATOM 5611 C C . ARG A 1 753 ? 16.360 61.186 26.160 1.00 27.41 746 ARG A C 1
ATOM 5612 O O . ARG A 1 753 ? 17.154 60.806 25.303 1.00 27.62 746 ARG A O 1
ATOM 5620 N N . GLY A 1 754 ? 15.504 60.367 26.773 1.00 27.14 747 GLY A N 1
ATOM 5621 C CA . GLY A 1 754 ? 15.402 58.957 26.420 1.00 26.16 747 GLY A CA 1
ATOM 5622 C C . GLY A 1 754 ? 16.656 58.133 26.585 1.00 25.86 747 GLY A C 1
ATOM 5623 O O . GLY A 1 754 ? 17.366 58.276 27.573 1.00 25.57 747 GLY A O 1
ATOM 5624 N N . ILE A 1 755 ? 16.904 57.258 25.609 1.00 25.76 748 ILE A N 1
ATOM 5625 C CA . ILE A 1 755 ? 17.992 56.288 25.652 1.00 26.40 748 ILE A CA 1
ATOM 5626 C C . ILE A 1 755 ? 18.907 56.496 24.449 1.00 28.09 748 ILE A C 1
ATOM 5627 O O . ILE A 1 755 ? 18.449 56.518 23.306 1.00 28.95 748 ILE A O 1
ATOM 5632 N N . ILE A 1 756 ? 20.190 56.702 24.707 1.00 29.34 749 ILE A N 1
ATOM 5633 C CA . ILE A 1 756 ? 21.179 56.695 23.666 1.00 31.05 749 ILE A CA 1
ATOM 5634 C C . ILE A 1 756 ? 21.892 55.309 23.731 1.00 32.12 749 ILE A C 1
ATOM 5635 O O . ILE A 1 756 ? 22.158 54.772 24.820 1.00 32.15 749 ILE A O 1
ATOM 5640 N N . CYS A 1 757 ? 22.132 54.723 22.561 1.00 32.99 750 CYS A N 1
ATOM 5641 C CA . CYS A 1 757 ? 23.026 53.565 22.390 1.00 33.40 750 CYS A CA 1
ATOM 5642 C C . CYS A 1 757 ? 24.402 54.048 21.934 1.00 33.41 750 CYS A C 1
ATOM 5643 O O . CYS A 1 757 ? 24.512 54.739 20.926 1.00 33.99 750 CYS A O 1
ATOM 5646 N N . ALA A 1 758 ? 25.451 53.695 22.656 1.00 33.75 751 ALA A N 1
ATOM 5647 C CA . ALA A 1 758 ? 26.799 54.148 22.292 1.00 34.32 751 ALA A CA 1
ATOM 5648 C C . ALA A 1 758 ? 27.687 52.949 21.930 1.00 35.23 751 ALA A C 1
ATOM 5649 O O . ALA A 1 758 ? 27.658 51.916 22.608 1.00 34.70 751 ALA A O 1
ATOM 5651 N N . GLN A 1 759 ? 28.436 53.085 20.837 1.00 37.02 752 GLN A N 1
ATOM 5652 C CA . GLN A 1 759 ? 29.301 52.025 20.326 1.00 38.95 752 GLN A CA 1
ATOM 5653 C C . GLN A 1 759 ? 30.690 52.561 19.967 1.00 40.77 752 GLN A C 1
ATOM 5654 O O . GLN A 1 759 ? 30.832 53.381 19.060 1.00 40.48 752 GLN A O 1
ATOM 5660 N N . ALA A 1 760 ? 31.705 52.056 20.659 1.00 43.48 753 ALA A N 1
ATOM 5661 C CA . ALA A 1 760 ? 33.102 52.531 20.542 1.00 46.41 753 ALA A CA 1
ATOM 5662 C C . ALA A 1 760 ? 33.633 53.086 19.192 1.00 48.49 753 ALA A C 1
ATOM 5663 O O . ALA A 1 760 ? 34.054 54.279 19.140 1.00 49.17 753 ALA A O 1
ATOM 5665 N N . LEU A 1 761 ? 33.650 52.267 18.131 1.00 49.81 754 LEU A N 1
ATOM 5666 C CA . LEU A 1 761 ? 34.074 52.776 16.792 1.00 52.16 754 LEU A CA 1
ATOM 5667 C C . LEU A 1 761 ? 32.947 52.947 15.705 1.00 52.83 754 LEU A C 1
ATOM 5668 O O . LEU A 1 761 ? 31.962 52.181 15.684 1.00 52.66 754 LEU A O 1
ATOM 5673 N N . GLY A 1 762 ? 33.124 53.913 14.791 1.00 53.59 755 GLY A N 1
ATOM 5674 C CA . GLY A 1 762 ? 32.153 54.186 13.696 1.00 54.32 755 GLY A CA 1
ATOM 5675 C C . GLY A 1 762 ? 31.993 53.194 12.516 1.00 55.39 755 GLY A C 1
ATOM 5676 O O . GLY A 1 762 ? 31.468 52.065 12.633 1.00 55.35 755 GLY A O 1
#

Foldseek 3Di:
DDWFFLDQFFFFFFQAKDAAPPDFQFIKTFALQFAMWTQDPVVLFTHHLQQLDAAQFLPPGHHSFRGWLAWEDQNVQSQWIKTWTHADQPPGPWTWMWIGSGSRNDTDIATDPHHGHSNDFLSLFDHQWYAANVQRLKIWGFGQAQGIWIGNRNRRDIDHLPQDDAPADRRNTFREKADDPPQPLWIWIAGFAQLRIKITNNNSNHIDRQPPDWRADDPQQVLLCVQQVHDQQARTWTWRYWDAAPVRKIKTWTFSTSDLPDTQEIFIWIAHPVPGDIDGQRAQGPDAAEPPHHPSDSNGRQATWADWEYEPQLWIKTWGHNSQQLTFIWIDSPVRRYIYTLQVQQAPPPDRGRWHFQQQQAAPVRFHSQLQCFANRPVRIGHPAHSQSYWYQRRVAQKIWTTHRGFIKMARHPCVCVVVHHGRIHTSRHHADFWAWAAWEQAQDDQARIWTWTAQSGTGRSNDSVGHDHHAVQPGARTFNEKEAALQQRQKMKTAHAGPDADPPAAADSRIWMGNGNRPDIHHQNYDDPPADNGTGAYWEAWNVSQKIWGFHPDADQFETWMDRPRNPDTATAAPDRGGDNAKYYASPQGLWIWGQFQHWIWITNNNRNYIHTAAPAGPHDGGFDWHWAYDSPAGLWIWIQTAQFFIWTTNHNRNDTHTAPCGRHQAGFQEKEWEAAPDHPQGTKIWTQQGLDDPGGGAIWIDRPRSPDTDHFDDSSRQSNHFNYKYYGHNDPQWMWGQRRTRGIMITHRDD

Secondary structure (DSSP, 8-state):
-EEEE-S--B-S-EEEEEE-SSSTT-EEEEESSS-EEEEETTTTEEEES-TTPBTT-SSS------SEEEEE--TT-TT-EEEEE-S-TTT-S--EEEEESSTTSS-EEEE-SS---TTSTTTTSB--EEE-TTSTT-EEEE-SSS-EEEESSTTSS-EE-TTS---S-TTT-EEEEEE-SSSTT-EEEEESSTT-EEEESSSSSS-EEPTT---S--HHHHHHHHHH----SSSS-EEEEEEE-TTS-EEEEEESS-SSS----EEEEEEETTTTEEEE--TTSSSS-EESPP---TTS---EEEEEEE-STB-EEEEEES-TTS--EEEESBTTSSEEEHHHHHS-TT-SS-EEEGGG-B-TTS-B-GGGGTT-TTSSEEE--S----EEE-TTSS-EEEE-SS-EEEES-GGGGGGT-PPPEEE--TT-B--BEEEEE--SSSS-S-EEEETTTB-BB-S-TTS--PBP-SS--SEEEEEEEETTEEEEEEEEEE-SSPPTT--S-TTEEEESSTTSS-EE-SSPPTT-BTTB--EEEE-TTSS-EEEE-SS--SS--EEESSTTS--BPPBS-----S-EEE-SSSTT-EEEEETTEEEEESSTTSB-EEE-BTS--SS---EEEEE-SSSTT-EEEEETTTEEEEESSTTSB-EE-TTBTTTBEEEEEEEE--SSTTSSPEEEEEEE-STTS-SEEEEESSTTS--EE-S-TT--TB-EEEEEE-TTSTTEEEEEEBSS-EEEEES--